Protein AF-0000000087154089 (afdb_homodimer)

Structure (mmCIF, N/CA/C/O backbone):
data_AF-0000000087154089-model_v1
#
loop_
_entity.id
_entity.type
_entity.pdbx_description
1 polymer 'HTH-type transcriptional regulator EthR'
#
loop_
_atom_site.group_PDB
_atom_site.id
_atom_site.type_symbol
_atom_site.label_atom_id
_atom_site.label_alt_id
_atom_site.label_comp_id
_atom_site.label_asym_id
_atom_site.label_entity_id
_atom_site.label_seq_id
_atom_site.pdbx_PDB_ins_code
_atom_site.Cartn_x
_atom_site.Cartn_y
_atom_site.Cartn_z
_atom_site.occupancy
_atom_site.B_iso_or_equiv
_atom_site.auth_seq_id
_atom_site.auth_comp_id
_atom_site.auth_asym_id
_atom_site.auth_atom_id
_atom_site.pdbx_PDB_model_num
ATOM 1 N N . MET A 1 1 ? 48.938 -26.859 -2.992 1 44.28 1 MET A N 1
ATOM 2 C CA . MET A 1 1 ? 48.469 -25.547 -3.414 1 44.28 1 MET A CA 1
ATOM 3 C C . MET A 1 1 ? 47.094 -25.609 -4.031 1 44.28 1 MET A C 1
ATOM 5 O O . MET A 1 1 ? 46.844 -26.422 -4.926 1 44.28 1 MET A O 1
ATOM 9 N N . PRO A 1 2 ? 45.906 -25.234 -3.408 1 54.72 2 PRO A N 1
ATOM 10 C CA . PRO A 1 2 ? 44.562 -25.406 -3.943 1 54.72 2 PRO A CA 1
ATOM 11 C C . PRO A 1 2 ? 44.406 -24.828 -5.344 1 54.72 2 PRO A C 1
ATOM 13 O O . PRO A 1 2 ? 45.094 -23.875 -5.707 1 54.72 2 PRO A O 1
ATOM 16 N N . PRO A 1 3 ? 44 -25.562 -6.375 1 55.12 3 PRO A N 1
ATOM 17 C CA . PRO A 1 3 ? 43.812 -25.031 -7.734 1 55.12 3 PRO A CA 1
ATOM 18 C C . PRO A 1 3 ? 43.156 -23.656 -7.75 1 55.12 3 PRO A C 1
ATOM 20 O O . PRO A 1 3 ? 42.25 -23.391 -6.965 1 55.12 3 PRO A O 1
ATOM 23 N N . ARG A 1 4 ? 43.875 -22.672 -7.844 1 50.53 4 ARG A N 1
ATOM 24 C CA . ARG A 1 4 ? 43.344 -21.328 -8.008 1 50.53 4 ARG A CA 1
ATOM 25 C C . ARG A 1 4 ? 42.25 -21.281 -9.07 1 50.53 4 ARG A C 1
ATOM 27 O O . ARG A 1 4 ? 42.5 -21.672 -10.219 1 50.53 4 ARG A O 1
ATOM 34 N N . SER A 1 5 ? 41 -21.531 -8.789 1 53.5 5 SER A N 1
ATOM 35 C CA . SER A 1 5 ? 39.969 -21.281 -9.781 1 53.5 5 SER A CA 1
ATOM 36 C C . SER A 1 5 ? 40.25 -20.016 -10.57 1 53.5 5 SER A C 1
ATOM 38 O O . SER A 1 5 ? 40.062 -18.906 -10.047 1 53.5 5 SER A O 1
ATOM 40 N N . TYR A 1 6 ? 41.188 -19.922 -11.398 1 50.72 6 TYR A N 1
ATOM 41 C CA . TYR A 1 6 ? 41.531 -18.859 -12.344 1 50.72 6 TYR A CA 1
ATOM 42 C C . TYR A 1 6 ? 40.312 -18.516 -13.211 1 50.72 6 TYR A C 1
ATOM 44 O O . TYR A 1 6 ? 40 -19.25 -14.156 1 50.72 6 TYR A O 1
ATOM 52 N N . VAL A 1 7 ? 39.281 -18.078 -12.609 1 60.69 7 VAL A N 1
ATOM 53 C CA . VAL A 1 7 ? 38.281 -17.578 -13.531 1 60.69 7 VAL A CA 1
ATOM 54 C C . VAL A 1 7 ? 38.875 -16.516 -14.438 1 60.69 7 VAL A C 1
ATOM 56 O O . VAL A 1 7 ? 39.375 -15.492 -13.953 1 60.69 7 VAL A O 1
ATOM 59 N N . SER A 1 8 ? 39.125 -16.719 -15.641 1 69.38 8 SER A N 1
ATOM 60 C CA . SER A 1 8 ? 39.719 -15.836 -16.641 1 69.38 8 SER A CA 1
ATOM 61 C C . SER A 1 8 ? 38.938 -14.531 -16.75 1 69.38 8 SER A C 1
ATOM 63 O O . SER A 1 8 ? 37.719 -14.508 -16.516 1 69.38 8 SER A O 1
ATOM 65 N N . PRO A 1 9 ? 39.656 -13.391 -16.781 1 68.12 9 PRO A N 1
ATOM 66 C CA . PRO A 1 9 ? 39.031 -12.078 -16.969 1 68.12 9 PRO A CA 1
ATOM 67 C C . PRO A 1 9 ? 37.938 -12.094 -18.031 1 68.12 9 PRO A C 1
ATOM 69 O O . PRO A 1 9 ? 36.938 -11.398 -17.906 1 68.12 9 PRO A O 1
ATOM 72 N N . GLY A 1 10 ? 38.062 -12.789 -19.109 1 65.44 10 GLY A N 1
ATOM 73 C CA . GLY A 1 10 ? 37.031 -12.906 -20.156 1 65.44 10 GLY A CA 1
ATOM 74 C C . GLY A 1 10 ? 35.75 -13.539 -19.656 1 65.44 10 GLY A C 1
ATOM 75 O O . GLY A 1 10 ? 34.656 -13.094 -20 1 65.44 10 GLY A O 1
ATOM 76 N N . ARG A 1 11 ? 35.906 -14.594 -18.859 1 72.75 11 ARG A N 1
ATOM 77 C CA . ARG A 1 11 ? 34.75 -15.32 -18.312 1 72.75 11 ARG A CA 1
ATOM 78 C C . ARG A 1 11 ? 33.969 -14.453 -17.344 1 72.75 11 ARG A C 1
ATOM 80 O O . ARG A 1 11 ? 32.75 -14.492 -17.312 1 72.75 11 ARG A O 1
ATOM 87 N N . SER A 1 12 ? 34.781 -13.688 -16.625 1 77 12 SER A N 1
ATOM 88 C CA . SER A 1 12 ? 34.125 -12.781 -15.672 1 77 12 SER A CA 1
ATOM 89 C C . SER A 1 12 ? 33.344 -11.703 -16.391 1 77 12 SER A C 1
ATOM 91 O O . SER A 1 12 ? 32.219 -11.367 -15.984 1 77 12 SER A O 1
ATOM 93 N N . ALA A 1 13 ? 33.906 -11.164 -17.484 1 80.25 13 ALA A N 1
ATOM 94 C CA . ALA A 1 13 ? 33.219 -10.141 -18.266 1 80.25 13 ALA A CA 1
ATOM 95 C C . ALA A 1 13 ? 31.953 -10.711 -18.938 1 80.25 13 ALA A C 1
ATOM 97 O O . ALA A 1 13 ? 30.906 -10.055 -18.953 1 80.25 13 ALA A O 1
ATOM 98 N N . ALA A 1 14 ? 32.062 -11.859 -19.469 1 81.31 14 ALA A N 1
ATOM 99 C CA . ALA A 1 14 ? 30.938 -12.523 -20.109 1 81.31 14 ALA A CA 1
ATOM 100 C C . ALA A 1 14 ? 29.844 -12.828 -19.094 1 81.31 14 ALA A C 1
ATOM 102 O O . ALA A 1 14 ? 28.656 -12.656 -19.391 1 81.31 14 ALA A O 1
ATOM 103 N N . ALA A 1 15 ? 30.25 -13.281 -17.922 1 84.94 15 ALA A N 1
ATOM 104 C CA . ALA A 1 15 ? 29.297 -13.562 -16.859 1 84.94 15 ALA A CA 1
ATOM 105 C C . ALA A 1 15 ? 28.578 -12.289 -16.406 1 84.94 15 ALA A C 1
ATOM 107 O O . ALA A 1 15 ? 27.375 -12.312 -16.125 1 84.94 15 ALA A O 1
ATOM 108 N N . ALA A 1 16 ? 29.312 -11.195 -16.328 1 87.81 16 ALA A N 1
ATOM 109 C CA . ALA A 1 16 ? 28.75 -9.906 -15.945 1 87.81 16 ALA A CA 1
ATOM 110 C C . ALA A 1 16 ? 27.75 -9.406 -16.984 1 87.81 16 ALA A C 1
ATOM 112 O O . ALA A 1 16 ? 26.688 -8.867 -16.641 1 87.81 16 ALA A O 1
ATOM 113 N N . GLU A 1 17 ? 28.094 -9.57 -18.188 1 90.31 17 GLU A N 1
ATOM 114 C CA . GLU A 1 17 ? 27.203 -9.164 -19.266 1 90.31 17 GLU A CA 1
ATOM 115 C C . GLU A 1 17 ? 25.906 -9.977 -19.25 1 90.31 17 GLU A C 1
ATOM 117 O O . GLU A 1 17 ? 24.812 -9.43 -19.438 1 90.31 17 GLU A O 1
ATOM 122 N N . THR A 1 18 ? 26.062 -11.25 -19.062 1 92.06 18 THR A N 1
ATOM 123 C CA . THR A 1 18 ? 24.906 -12.117 -18.969 1 92.06 18 THR A CA 1
ATOM 124 C C . THR A 1 18 ? 24.031 -11.711 -17.781 1 92.06 18 THR A C 1
ATOM 126 O O . THR A 1 18 ? 22.797 -11.664 -17.891 1 92.06 18 THR A O 1
ATOM 129 N N . ARG A 1 19 ? 24.656 -11.438 -16.703 1 94.12 19 ARG A N 1
ATOM 130 C CA . ARG A 1 19 ? 23.922 -11.016 -15.516 1 94.12 19 ARG A CA 1
ATOM 131 C C . ARG A 1 19 ? 23.094 -9.766 -15.789 1 94.12 19 ARG A C 1
ATOM 133 O O . ARG A 1 19 ? 21.922 -9.703 -15.438 1 94.12 19 ARG A O 1
ATOM 140 N N . GLU A 1 20 ? 23.672 -8.773 -16.453 1 93.94 20 GLU A N 1
ATOM 141 C CA . GLU A 1 20 ? 22.984 -7.531 -16.766 1 93.94 20 GLU A CA 1
ATOM 142 C C . GLU A 1 20 ? 21.828 -7.781 -17.734 1 93.94 20 GLU A C 1
ATOM 144 O O . GLU A 1 20 ? 20.766 -7.176 -17.609 1 93.94 20 GLU A O 1
ATOM 149 N N . ARG A 1 21 ? 22.047 -8.672 -18.641 1 95.19 21 ARG A N 1
ATOM 150 C CA . ARG A 1 21 ? 21.016 -9.023 -19.609 1 95.19 21 ARG A CA 1
ATOM 151 C C . ARG A 1 21 ? 19.812 -9.672 -18.906 1 95.19 21 ARG A C 1
ATOM 153 O O . ARG A 1 21 ? 18.672 -9.383 -19.25 1 95.19 21 ARG A O 1
ATOM 160 N N . VAL A 1 22 ? 20.125 -10.5 -17.984 1 96.75 22 VAL A N 1
ATOM 161 C CA . VAL A 1 22 ? 19.062 -11.195 -17.25 1 96.75 22 VAL A CA 1
ATOM 162 C C . VAL A 1 22 ? 18.297 -10.195 -16.391 1 96.75 22 VAL A C 1
ATOM 164 O O . VAL A 1 22 ? 17.062 -10.234 -16.344 1 96.75 22 VAL A O 1
ATOM 167 N N . ILE A 1 23 ? 18.984 -9.281 -15.75 1 96.62 23 ILE A N 1
ATOM 168 C CA . ILE A 1 23 ? 18.328 -8.273 -14.914 1 96.62 23 ILE A CA 1
ATOM 169 C C . ILE A 1 23 ? 17.438 -7.383 -15.781 1 96.62 23 ILE A C 1
ATOM 171 O O . ILE A 1 23 ? 16.312 -7.066 -15.398 1 96.62 23 ILE A O 1
ATOM 175 N N . ALA A 1 24 ? 17.953 -7.012 -16.969 1 96.19 24 ALA A N 1
ATOM 176 C CA . ALA A 1 24 ? 17.172 -6.188 -17.891 1 96.19 24 ALA A CA 1
ATOM 177 C C . ALA A 1 24 ? 15.914 -6.918 -18.344 1 96.19 24 ALA A C 1
ATOM 179 O O . ALA A 1 24 ? 14.836 -6.328 -18.406 1 96.19 24 ALA A O 1
ATOM 180 N N . ALA A 1 25 ? 16.047 -8.164 -18.688 1 97.12 25 ALA A N 1
ATOM 181 C CA . ALA A 1 25 ? 14.914 -8.977 -19.094 1 97.12 25 ALA A CA 1
ATOM 182 C C . ALA A 1 25 ? 13.906 -9.133 -17.953 1 97.12 25 ALA A C 1
ATOM 184 O O . ALA A 1 25 ? 12.695 -9.078 -18.188 1 97.12 25 ALA A O 1
ATOM 185 N N . ALA A 1 26 ? 14.422 -9.352 -16.766 1 97.31 26 ALA A N 1
ATOM 186 C CA . ALA A 1 26 ? 13.555 -9.469 -15.586 1 97.31 26 ALA A CA 1
ATOM 187 C C . ALA A 1 26 ? 12.773 -8.18 -15.352 1 97.31 26 ALA A C 1
ATOM 189 O O . ALA A 1 26 ? 11.562 -8.211 -15.117 1 97.31 26 ALA A O 1
ATOM 190 N N . SER A 1 27 ? 13.453 -7.066 -15.445 1 96.06 27 SER A N 1
ATOM 191 C CA . SER A 1 27 ? 12.797 -5.77 -15.289 1 96.06 27 SER A CA 1
ATOM 192 C C . SER A 1 27 ? 11.711 -5.562 -16.344 1 96.06 27 SER A C 1
ATOM 194 O O . SER A 1 27 ? 10.617 -5.105 -16.016 1 96.06 27 SER A O 1
ATOM 196 N N . ARG A 1 28 ? 12 -5.91 -17.516 1 95.88 28 ARG A N 1
ATOM 197 C CA . ARG A 1 28 ? 11.031 -5.793 -18.594 1 95.88 28 ARG A CA 1
ATOM 198 C C . ARG A 1 28 ? 9.805 -6.66 -18.328 1 95.88 28 ARG A C 1
ATOM 200 O O . ARG A 1 28 ? 8.672 -6.23 -18.562 1 95.88 28 ARG A O 1
ATOM 207 N N . THR A 1 29 ? 10.047 -7.863 -17.891 1 95.25 29 THR A N 1
ATOM 208 C CA . THR A 1 29 ? 8.953 -8.773 -17.578 1 95.25 29 THR A CA 1
ATOM 209 C C . THR A 1 29 ? 8.07 -8.195 -16.469 1 95.25 29 THR A C 1
ATOM 211 O O . THR A 1 29 ? 6.84 -8.266 -16.547 1 95.25 29 THR A O 1
ATOM 214 N N . LEU A 1 30 ? 8.664 -7.59 -15.5 1 95 30 LEU A N 1
ATOM 215 C CA . LEU A 1 30 ? 7.93 -6.996 -14.391 1 95 30 LEU A CA 1
ATOM 216 C C . LEU A 1 30 ? 7.113 -5.797 -14.859 1 95 30 LEU A C 1
ATOM 218 O O . LEU A 1 30 ? 6.055 -5.504 -14.297 1 95 30 LEU A O 1
ATOM 222 N N . ARG A 1 31 ? 7.578 -5.152 -15.922 1 93.25 31 ARG A N 1
ATOM 223 C CA . ARG A 1 31 ? 6.891 -3.984 -16.453 1 93.25 31 ARG A CA 1
ATOM 224 C C . ARG A 1 31 ? 5.695 -4.398 -17.312 1 93.25 31 ARG A C 1
ATOM 226 O O . ARG A 1 31 ? 4.641 -3.764 -17.25 1 93.25 31 ARG A O 1
ATOM 233 N N . GLU A 1 32 ? 5.836 -5.477 -18.031 1 90.75 32 GLU A N 1
ATOM 234 C CA . GLU A 1 32 ? 4.934 -5.766 -19.141 1 90.75 32 GLU A CA 1
ATOM 235 C C . GLU A 1 32 ? 3.969 -6.895 -18.781 1 90.75 32 GLU A C 1
ATOM 237 O O . GLU A 1 32 ? 2.928 -7.055 -19.422 1 90.75 32 GLU A O 1
ATOM 242 N N . GLU A 1 33 ? 4.34 -7.676 -17.766 1 87.56 33 GLU A N 1
ATOM 243 C CA . GLU A 1 33 ? 3.539 -8.844 -17.438 1 87.56 33 GLU A CA 1
ATOM 244 C C . GLU A 1 33 ? 3.094 -8.812 -15.977 1 87.56 33 GLU A C 1
ATOM 246 O O . GLU A 1 33 ? 3.662 -8.078 -15.172 1 87.56 33 GLU A O 1
ATOM 251 N N . SER A 1 34 ? 2.025 -9.594 -15.758 1 86.31 34 SER A N 1
ATOM 252 C CA . SER A 1 34 ? 1.613 -9.797 -14.375 1 86.31 34 SER A CA 1
ATOM 253 C C . SER A 1 34 ? 2.678 -10.555 -13.586 1 86.31 34 SER A C 1
ATOM 255 O O . SER A 1 34 ? 3.387 -11.398 -14.148 1 86.31 34 SER A O 1
ATOM 257 N N . ILE A 1 35 ? 2.785 -10.289 -12.367 1 89.81 35 ILE A N 1
ATOM 258 C CA . ILE A 1 35 ? 3.744 -10.961 -11.5 1 89.81 35 ILE A CA 1
ATOM 259 C C . ILE A 1 35 ? 3.457 -12.461 -11.484 1 89.81 35 ILE A C 1
ATOM 261 O O . ILE A 1 35 ? 4.348 -13.266 -11.195 1 89.81 35 ILE A O 1
ATOM 265 N N . ALA A 1 36 ? 2.262 -12.828 -11.789 1 84.38 36 ALA A N 1
ATOM 266 C CA . ALA A 1 36 ? 1.89 -14.234 -11.828 1 84.38 36 ALA A CA 1
ATOM 267 C C . ALA A 1 36 ? 2.664 -14.977 -12.914 1 84.38 36 ALA A C 1
ATOM 269 O O . ALA A 1 36 ? 2.891 -16.188 -12.812 1 84.38 36 ALA A O 1
ATOM 270 N N . ARG A 1 37 ? 3.137 -14.336 -13.883 1 88.5 37 ARG A N 1
ATOM 271 C CA . ARG A 1 37 ? 3.834 -14.945 -15.016 1 88.5 37 ARG A CA 1
ATOM 272 C C . ARG A 1 37 ? 5.344 -14.836 -14.852 1 88.5 37 ARG A C 1
ATOM 274 O O . ARG A 1 37 ? 6.105 -15.359 -15.664 1 88.5 37 ARG A O 1
ATOM 281 N N . PHE A 1 38 ? 5.762 -14.125 -13.883 1 93.12 38 PHE A N 1
ATOM 282 C CA . PHE A 1 38 ? 7.188 -13.93 -13.641 1 93.12 38 PHE A CA 1
ATOM 283 C C . PHE A 1 38 ? 7.82 -15.188 -13.062 1 93.12 38 PHE A C 1
ATOM 285 O O . PHE A 1 38 ? 7.438 -15.641 -11.984 1 93.12 38 PHE A O 1
ATOM 292 N N . SER A 1 39 ? 8.781 -15.773 -13.742 1 94 39 SER A N 1
ATOM 293 C CA . SER A 1 39 ? 9.508 -16.953 -13.297 1 94 39 SER A CA 1
ATOM 294 C C . SER A 1 39 ? 10.93 -16.969 -13.859 1 94 39 SER A C 1
ATOM 296 O O . SER A 1 39 ? 11.258 -16.188 -14.75 1 94 39 SER A O 1
ATOM 298 N N . LEU A 1 40 ? 11.75 -17.875 -13.305 1 96 40 LEU A N 1
ATOM 299 C CA . LEU A 1 40 ? 13.086 -18.062 -13.867 1 96 40 LEU A CA 1
ATOM 300 C C . LEU A 1 40 ? 13.008 -18.484 -15.328 1 96 40 LEU A C 1
ATOM 302 O O . LEU A 1 40 ? 13.789 -18 -16.156 1 96 40 LEU A O 1
ATOM 306 N N . ASP A 1 41 ? 12.008 -19.312 -15.664 1 96.38 41 ASP A N 1
ATOM 307 C CA . ASP A 1 41 ? 11.852 -19.797 -17.031 1 96.38 41 ASP A CA 1
ATOM 308 C C . ASP A 1 41 ? 11.492 -18.672 -17.984 1 96.38 41 ASP A C 1
ATOM 310 O O . ASP A 1 41 ? 12.125 -18.5 -19.031 1 96.38 41 ASP A O 1
ATOM 314 N N . THR A 1 42 ? 10.508 -17.859 -17.594 1 96.31 42 THR A N 1
ATOM 315 C CA . THR A 1 42 ? 10.047 -16.781 -18.469 1 96.31 42 THR A CA 1
ATOM 316 C C . THR A 1 42 ? 11.141 -15.742 -18.672 1 96.31 42 THR A C 1
ATOM 318 O O . THR A 1 42 ? 11.32 -15.227 -19.766 1 96.31 42 THR A O 1
ATOM 321 N N . VAL A 1 43 ? 11.922 -15.438 -17.656 1 97.38 43 VAL A N 1
ATOM 322 C CA . VAL A 1 43 ? 12.992 -14.445 -17.734 1 97.38 43 VAL A CA 1
ATOM 323 C C . VAL A 1 43 ? 14.141 -15 -18.562 1 97.38 43 VAL A C 1
ATOM 325 O O . VAL A 1 43 ? 14.734 -14.281 -19.375 1 97.38 43 VAL A O 1
ATOM 328 N N . ALA A 1 44 ? 14.438 -16.266 -18.328 1 97.69 44 ALA A N 1
ATOM 329 C CA . ALA A 1 44 ? 15.492 -16.922 -19.109 1 97.69 44 ALA A CA 1
ATOM 330 C C . ALA A 1 44 ? 15.195 -16.859 -20.609 1 97.69 44 ALA A C 1
ATOM 332 O O . ALA A 1 44 ? 16.062 -16.484 -21.391 1 97.69 44 ALA A O 1
ATOM 333 N N . LYS A 1 45 ? 13.977 -17.188 -20.938 1 97.12 45 LYS A N 1
ATOM 334 C CA . LYS A 1 45 ? 13.547 -17.141 -22.328 1 97.12 45 LYS A CA 1
ATOM 335 C C . LYS A 1 45 ? 13.68 -15.727 -22.906 1 97.12 45 LYS A C 1
ATOM 337 O O . LYS A 1 45 ? 14.203 -15.547 -24 1 97.12 45 LYS A O 1
ATOM 342 N N . ALA A 1 46 ? 13.266 -14.766 -22.172 1 96.25 46 ALA A N 1
ATOM 343 C CA . ALA A 1 46 ? 13.32 -13.375 -22.609 1 96.25 46 ALA A CA 1
ATOM 344 C C . ALA A 1 46 ? 14.766 -12.906 -22.766 1 96.25 46 ALA A C 1
ATOM 346 O O . ALA A 1 46 ? 15.07 -12.07 -23.625 1 96.25 46 ALA A O 1
ATOM 347 N N . ALA A 1 47 ? 15.672 -13.422 -21.938 1 96.94 47 ALA A N 1
ATOM 348 C CA . ALA A 1 47 ? 17.078 -13.008 -21.922 1 96.94 47 ALA A CA 1
ATOM 349 C C . ALA A 1 47 ? 17.891 -13.812 -22.922 1 96.94 47 ALA A C 1
ATOM 351 O O . ALA A 1 47 ? 19.062 -13.508 -23.172 1 96.94 47 ALA A O 1
ATOM 352 N N . GLY A 1 48 ? 17.344 -14.891 -23.469 1 97.06 48 GLY A N 1
ATOM 353 C CA . GLY A 1 48 ? 18.047 -15.742 -24.422 1 97.06 48 GLY A CA 1
ATOM 354 C C . GLY A 1 48 ? 19.078 -16.625 -23.75 1 97.06 48 GLY A C 1
ATOM 355 O O . GLY A 1 48 ? 20.172 -16.828 -24.297 1 97.06 48 GLY A O 1
ATOM 356 N N . VAL A 1 49 ? 18.828 -17.047 -22.562 1 97.12 49 VAL A N 1
ATOM 357 C CA . VAL A 1 49 ? 19.703 -17.953 -21.828 1 97.12 49 VAL A CA 1
ATOM 358 C C . VAL A 1 49 ? 18.875 -19.125 -21.281 1 97.12 49 VAL A C 1
ATOM 360 O O . VAL A 1 49 ? 17.656 -19.172 -21.469 1 97.12 49 VAL A O 1
ATOM 363 N N . THR A 1 50 ? 19.562 -20.062 -20.688 1 96.25 50 THR A N 1
ATOM 364 C CA . THR A 1 50 ? 18.859 -21.203 -20.109 1 96.25 50 THR A CA 1
ATOM 365 C C . THR A 1 50 ? 18.406 -20.891 -18.688 1 96.25 50 THR A C 1
ATOM 367 O O . THR A 1 50 ? 19 -20.062 -18.016 1 96.25 50 THR A O 1
ATOM 370 N N . ARG A 1 51 ? 17.359 -21.562 -18.234 1 96.06 51 ARG A N 1
ATOM 371 C CA . ARG A 1 51 ? 16.906 -21.469 -16.859 1 96.06 51 ARG A CA 1
ATOM 372 C C . ARG A 1 51 ? 18.062 -21.75 -15.883 1 96.06 51 ARG A C 1
ATOM 374 O O . ARG A 1 51 ? 18.172 -21.109 -14.844 1 96.06 51 ARG A O 1
ATOM 381 N N . LEU A 1 52 ? 18.875 -22.703 -16.219 1 95.94 52 LEU A N 1
ATOM 382 C CA . LEU A 1 52 ? 20 -23.094 -15.367 1 95.94 52 LEU A CA 1
ATOM 383 C C . LEU A 1 52 ? 21 -21.953 -15.227 1 95.94 52 LEU A C 1
ATOM 385 O O . LEU A 1 52 ? 21.547 -21.719 -14.141 1 95.94 52 LEU A O 1
ATOM 389 N N . THR A 1 53 ? 21.219 -21.234 -16.281 1 95.56 53 THR A N 1
ATOM 390 C CA . THR A 1 53 ? 22.078 -20.062 -16.25 1 95.56 53 THR A CA 1
ATOM 391 C C . THR A 1 53 ? 21.562 -19.031 -15.258 1 95.56 53 THR A C 1
ATOM 393 O O . THR A 1 53 ? 22.312 -18.5 -14.453 1 95.56 53 THR A O 1
ATOM 396 N N . VAL A 1 54 ? 20.234 -18.75 -15.305 1 97 54 VAL A N 1
ATOM 397 C CA . VAL A 1 54 ? 19.609 -17.797 -14.391 1 97 54 VAL A CA 1
ATOM 398 C C . VAL A 1 54 ? 19.734 -18.312 -12.953 1 97 54 VAL A C 1
ATOM 400 O O . VAL A 1 54 ? 20.109 -17.562 -12.047 1 97 54 VAL A O 1
ATOM 403 N N . TYR A 1 55 ? 19.484 -19.594 -12.828 1 95.94 55 TYR A N 1
ATOM 404 C CA . TYR A 1 55 ? 19.562 -20.188 -11.508 1 95.94 55 TYR A CA 1
ATOM 405 C C . TYR A 1 55 ? 20.969 -20.094 -10.945 1 95.94 55 TYR A C 1
ATOM 407 O O . TYR A 1 55 ? 21.156 -19.766 -9.766 1 95.94 55 TYR A O 1
ATOM 415 N N . ASN A 1 56 ? 21.938 -20.359 -11.688 1 95.12 56 ASN A N 1
ATOM 416 C CA . ASN A 1 56 ? 23.328 -20.328 -11.242 1 95.12 56 ASN A CA 1
ATOM 417 C C . ASN A 1 56 ? 23.75 -18.906 -10.844 1 95.12 56 ASN A C 1
ATOM 419 O O . ASN A 1 56 ? 24.531 -18.734 -9.898 1 95.12 56 ASN A O 1
ATOM 423 N N . GLN A 1 57 ? 23.203 -17.969 -11.492 1 95.25 57 GLN A N 1
ATOM 424 C CA . GLN A 1 57 ? 23.594 -16.578 -11.25 1 95.25 57 GLN A CA 1
ATOM 425 C C . GLN A 1 57 ? 22.828 -15.977 -10.086 1 95.25 57 GLN A C 1
ATOM 427 O O . GLN A 1 57 ? 23.359 -15.172 -9.32 1 95.25 57 GLN A O 1
ATOM 432 N N . PHE A 1 58 ? 21.547 -16.391 -9.938 1 96.38 58 PHE A N 1
ATOM 433 C CA . PHE A 1 58 ? 20.703 -15.656 -8.992 1 96.38 58 PHE A CA 1
ATOM 434 C C . PHE A 1 58 ? 20.156 -16.594 -7.914 1 96.38 58 PHE A C 1
ATOM 436 O O . PHE A 1 58 ? 19.656 -16.125 -6.887 1 96.38 58 PHE A O 1
ATOM 443 N N . GLY A 1 59 ? 20.266 -17.906 -8.133 1 94.25 59 GLY A N 1
ATOM 444 C CA . GLY A 1 59 ? 19.906 -18.891 -7.137 1 94.25 59 GLY A CA 1
ATOM 445 C C . GLY A 1 59 ? 18.422 -19.234 -7.141 1 94.25 59 GLY A C 1
ATOM 446 O O . GLY A 1 59 ? 18.047 -20.406 -7.188 1 94.25 59 GLY A O 1
ATOM 447 N N . SER A 1 60 ? 17.562 -18.188 -7.07 1 93.56 60 SER A N 1
ATOM 448 C CA . SER A 1 60 ? 16.125 -18.375 -6.918 1 93.56 60 SER A CA 1
ATOM 449 C C . SER A 1 60 ? 15.344 -17.203 -7.484 1 93.56 60 SER A C 1
ATOM 451 O O . SER A 1 60 ? 15.938 -16.203 -7.891 1 93.56 60 SER A O 1
ATOM 453 N N . ARG A 1 61 ? 14.078 -17.422 -7.535 1 93.19 61 ARG A N 1
ATOM 454 C CA . ARG A 1 61 ? 13.18 -16.344 -7.922 1 93.19 61 ARG A CA 1
ATOM 455 C C . ARG A 1 61 ? 13.359 -15.125 -7.023 1 93.19 61 ARG A C 1
ATOM 457 O O . ARG A 1 61 ? 13.43 -13.992 -7.508 1 93.19 61 ARG A O 1
ATOM 464 N N . ARG A 1 62 ? 13.484 -15.391 -5.719 1 92.81 62 ARG A N 1
ATOM 465 C CA . ARG A 1 62 ? 13.742 -14.328 -4.754 1 92.81 62 ARG A CA 1
ATOM 466 C C . ARG A 1 62 ? 15.039 -13.594 -5.09 1 92.81 62 ARG A C 1
ATOM 468 O O . ARG A 1 62 ? 15.07 -12.359 -5.105 1 92.81 62 ARG A O 1
ATOM 475 N N . GLY A 1 63 ? 16.016 -14.398 -5.285 1 95.06 63 GLY A N 1
ATOM 476 C CA . GLY A 1 63 ? 17.297 -13.789 -5.621 1 95.06 63 GLY A CA 1
ATOM 477 C C . GLY A 1 63 ? 17.234 -12.906 -6.852 1 95.06 63 GLY A C 1
ATOM 478 O O . GLY A 1 63 ? 17.859 -11.844 -6.891 1 95.06 63 GLY A O 1
ATOM 479 N N . LEU A 1 64 ? 16.531 -13.352 -7.859 1 96.06 64 LEU A N 1
ATOM 480 C CA . LEU A 1 64 ? 16.359 -12.578 -9.086 1 96.06 64 LEU A CA 1
ATOM 481 C C . LEU A 1 64 ? 15.609 -11.289 -8.812 1 96.06 64 LEU A C 1
ATOM 483 O O . LEU A 1 64 ? 16.016 -10.219 -9.266 1 96.06 64 LEU A O 1
ATOM 487 N N . LEU A 1 65 ? 14.539 -11.305 -8.055 1 96.69 65 LEU A N 1
ATOM 488 C CA . LEU A 1 65 ? 13.742 -10.133 -7.703 1 96.69 65 LEU A CA 1
ATOM 489 C C . LEU A 1 65 ? 14.57 -9.133 -6.91 1 96.69 65 LEU A C 1
ATOM 491 O O . LEU A 1 65 ? 14.5 -7.926 -7.156 1 96.69 65 LEU A O 1
ATOM 495 N N . GLU A 1 66 ? 15.352 -9.633 -6 1 95.5 66 GLU A N 1
ATOM 496 C CA . GLU A 1 66 ? 16.219 -8.766 -5.203 1 95.5 66 GLU A CA 1
ATOM 497 C C . GLU A 1 66 ? 17.25 -8.055 -6.082 1 95.5 66 GLU A C 1
ATOM 499 O O . GLU A 1 66 ? 17.547 -6.879 -5.859 1 95.5 66 GLU A O 1
ATOM 504 N N . ALA A 1 67 ? 17.734 -8.773 -7.051 1 95.5 67 ALA A N 1
ATOM 505 C CA . ALA A 1 67 ? 18.703 -8.172 -7.965 1 95.5 67 ALA A CA 1
ATOM 506 C C . ALA A 1 67 ? 18.078 -7.043 -8.766 1 95.5 67 ALA A C 1
ATOM 508 O O . ALA A 1 67 ? 18.703 -6 -8.984 1 95.5 67 ALA A O 1
ATOM 509 N N . VAL A 1 68 ? 16.859 -7.242 -9.234 1 95.44 68 VAL A N 1
ATOM 510 C CA . VAL A 1 68 ? 16.141 -6.188 -9.945 1 95.44 68 VAL A CA 1
ATOM 511 C C . VAL A 1 68 ? 15.93 -4.992 -9.023 1 95.44 68 VAL A C 1
ATOM 513 O O . VAL A 1 68 ? 16.172 -3.848 -9.414 1 95.44 68 VAL A O 1
ATOM 516 N N . PHE A 1 69 ? 15.477 -5.254 -7.809 1 94.56 69 PHE A N 1
ATOM 517 C CA . PHE A 1 69 ? 15.266 -4.199 -6.828 1 94.56 69 PHE A CA 1
ATOM 518 C C . PHE A 1 69 ? 16.531 -3.383 -6.625 1 94.56 69 PHE A C 1
ATOM 520 O O . PHE A 1 69 ? 16.516 -2.152 -6.684 1 94.56 69 PHE A O 1
ATOM 527 N N . ASP A 1 70 ? 17.625 -4.102 -6.418 1 93.31 70 ASP A N 1
ATOM 528 C CA . ASP A 1 70 ? 18.906 -3.451 -6.152 1 93.31 70 ASP A CA 1
ATOM 529 C C . ASP A 1 70 ? 19.344 -2.609 -7.344 1 93.31 70 ASP A C 1
ATOM 531 O O . ASP A 1 70 ? 19.922 -1.528 -7.168 1 93.31 70 ASP A O 1
ATOM 535 N N . GLY A 1 71 ? 19.141 -3.139 -8.516 1 91 71 GLY A N 1
ATOM 536 C CA . GLY A 1 71 ? 19.453 -2.373 -9.719 1 91 71 GLY A CA 1
ATOM 537 C C . GLY A 1 71 ? 18.688 -1.063 -9.797 1 91 71 GLY A C 1
ATOM 538 O O . GLY A 1 71 ? 19.266 -0.017 -10.086 1 91 71 GLY A O 1
ATOM 539 N N . ILE A 1 72 ? 17.422 -1.097 -9.5 1 90.12 72 ILE A N 1
ATOM 540 C CA . ILE A 1 72 ? 16.594 0.102 -9.531 1 90.12 72 ILE A CA 1
ATOM 541 C C . ILE A 1 72 ? 17 1.042 -8.398 1 90.12 72 ILE A C 1
ATOM 543 O O . ILE A 1 72 ? 17.078 2.256 -8.594 1 90.12 72 ILE A O 1
ATOM 547 N N . ALA A 1 73 ? 17.234 0.445 -7.199 1 89.12 73 ALA A N 1
ATOM 548 C CA . ALA A 1 73 ? 17.641 1.229 -6.035 1 89.12 73 ALA A CA 1
ATOM 549 C C . ALA A 1 73 ? 18.906 2.033 -6.328 1 89.12 73 ALA A C 1
ATOM 551 O O . ALA A 1 73 ? 19 3.203 -5.953 1 89.12 73 ALA A O 1
ATOM 552 N N . GLN A 1 74 ? 19.828 1.411 -6.957 1 84.25 74 GLN A N 1
ATOM 553 C CA . GLN A 1 74 ? 21.078 2.072 -7.305 1 84.25 74 GLN A CA 1
ATOM 554 C C . GLN A 1 74 ? 20.844 3.227 -8.273 1 84.25 74 GLN A C 1
ATOM 556 O O . GLN A 1 74 ? 21.375 4.32 -8.086 1 84.25 74 GLN A O 1
ATOM 561 N N . SER A 1 75 ? 20.031 3.068 -9.203 1 84.12 75 SER A N 1
ATOM 562 C CA . SER A 1 75 ? 19.766 4.09 -10.211 1 84.12 75 SER A CA 1
ATOM 563 C C . SER A 1 75 ? 18.828 5.168 -9.672 1 84.12 75 SER A C 1
ATOM 565 O O . SER A 1 75 ? 18.859 6.309 -10.133 1 84.12 75 SER A O 1
ATOM 567 N N . GLY A 1 76 ? 18.047 4.824 -8.648 1 81.75 76 GLY A N 1
ATOM 568 C CA . GLY A 1 76 ? 17.047 5.738 -8.094 1 81.75 76 GLY A CA 1
ATOM 569 C C . GLY A 1 76 ? 17.594 6.578 -6.953 1 81.75 76 GLY A C 1
ATOM 570 O O . GLY A 1 76 ? 16.906 7.469 -6.449 1 81.75 76 GLY A O 1
ATOM 571 N N . GLY A 1 77 ? 18.844 6.301 -6.582 1 82.12 77 GLY A N 1
ATOM 572 C CA . GLY A 1 77 ? 19.5 7.168 -5.613 1 82.12 77 GLY A CA 1
ATOM 573 C C . GLY A 1 77 ? 19.266 6.742 -4.176 1 82.12 77 GLY A C 1
ATOM 574 O O . GLY A 1 77 ? 19.516 7.512 -3.246 1 82.12 77 GLY A O 1
ATOM 575 N N . LEU A 1 78 ? 18.75 5.535 -3.9 1 84.88 78 LEU A N 1
ATOM 576 C CA . LEU A 1 78 ? 18.484 5.082 -2.541 1 84.88 78 LEU A CA 1
ATOM 577 C C . LEU A 1 78 ? 19.766 5.016 -1.722 1 84.88 78 LEU A C 1
ATOM 579 O O . LEU A 1 78 ? 19.719 5.098 -0.492 1 84.88 78 LEU A O 1
ATOM 583 N N . HIS A 1 79 ? 20.844 4.93 -2.441 1 81.94 79 HIS A N 1
ATOM 584 C CA . HIS A 1 79 ? 22.141 4.867 -1.777 1 81.94 79 HIS A CA 1
ATOM 585 C C . HIS A 1 79 ? 22.484 6.188 -1.091 1 81.94 79 HIS A C 1
ATOM 587 O O . HIS A 1 79 ? 23.375 6.242 -0.245 1 81.94 79 HIS A O 1
ATOM 593 N N . ARG A 1 80 ? 21.719 7.234 -1.418 1 88.19 80 ARG A N 1
ATOM 594 C CA . ARG A 1 80 ? 21.969 8.555 -0.845 1 88.19 80 ARG A CA 1
ATOM 595 C C . ARG A 1 80 ? 21.219 8.734 0.47 1 88.19 80 ARG A C 1
ATOM 597 O O . ARG A 1 80 ? 21.359 9.75 1.143 1 88.19 80 ARG A O 1
ATOM 604 N N . LEU A 1 81 ? 20.438 7.789 0.872 1 90.88 81 LEU A N 1
ATOM 605 C CA . LEU A 1 81 ? 19.578 7.918 2.041 1 90.88 81 LEU A CA 1
ATOM 606 C C . LEU A 1 81 ? 20.406 8.109 3.309 1 90.88 81 LEU A C 1
ATOM 608 O O . LEU A 1 81 ? 20.125 9 4.113 1 90.88 81 LEU A O 1
ATOM 612 N N . ALA A 1 82 ? 21.453 7.328 3.387 1 86.94 82 ALA A N 1
ATOM 613 C CA . ALA A 1 82 ? 22.281 7.402 4.586 1 86.94 82 ALA A CA 1
ATOM 614 C C . ALA A 1 82 ? 22.891 8.797 4.746 1 86.94 82 ALA A C 1
ATOM 616 O O . ALA A 1 82 ? 22.859 9.367 5.84 1 86.94 82 ALA A O 1
ATOM 617 N N . GLU A 1 83 ? 23.391 9.305 3.672 1 91.06 83 GLU A N 1
ATOM 618 C CA . GLU A 1 83 ? 23.969 10.648 3.691 1 91.06 83 GLU A CA 1
ATOM 619 C C . GLU A 1 83 ? 22.891 11.695 3.998 1 91.06 83 GLU A C 1
ATOM 621 O O . GLU A 1 83 ? 23.141 12.648 4.738 1 91.06 83 GLU A O 1
ATOM 626 N N . THR A 1 84 ? 21.734 11.602 3.453 1 93 84 THR A N 1
ATOM 627 C CA . THR A 1 84 ? 20.625 12.523 3.648 1 93 84 THR A CA 1
ATOM 628 C C . THR A 1 84 ? 20.219 12.562 5.117 1 93 84 THR A C 1
ATOM 630 O O . THR A 1 84 ? 19.953 13.641 5.664 1 93 84 THR A O 1
ATOM 633 N N . MET A 1 85 ? 20.375 11.469 5.785 1 90.81 85 MET A N 1
ATOM 634 C CA . MET A 1 85 ? 19.922 11.367 7.172 1 90.81 85 MET A CA 1
ATOM 635 C C . MET A 1 85 ? 20.875 12.086 8.109 1 90.81 85 MET A C 1
ATOM 637 O O . MET A 1 85 ? 20.516 12.398 9.25 1 90.81 85 MET A O 1
ATOM 641 N N . THR A 1 86 ? 22.062 12.391 7.641 1 90.69 86 THR A N 1
ATOM 642 C CA . THR A 1 86 ? 23.062 13.023 8.492 1 90.69 86 THR A CA 1
ATOM 643 C C . THR A 1 86 ? 23.141 14.523 8.219 1 90.69 86 THR A C 1
ATOM 645 O O . THR A 1 86 ? 23.984 15.227 8.789 1 90.69 86 THR A O 1
ATOM 648 N N . MET A 1 87 ? 22.25 14.953 7.387 1 95.69 87 MET A N 1
ATOM 649 C CA . MET A 1 87 ? 22.203 16.391 7.137 1 95.69 87 MET A CA 1
ATOM 650 C C . MET A 1 87 ? 21.969 17.156 8.438 1 95.69 87 MET A C 1
ATOM 652 O O . MET A 1 87 ? 21.234 16.703 9.305 1 95.69 87 MET A O 1
ATOM 656 N N . THR A 1 88 ? 22.484 18.328 8.523 1 95.69 88 THR A N 1
ATOM 657 C CA . THR A 1 88 ? 22.438 19.141 9.734 1 95.69 88 THR A CA 1
ATOM 658 C C . THR A 1 88 ? 21 19.562 10.047 1 95.69 88 THR A C 1
ATOM 660 O O . THR A 1 88 ? 20.547 19.422 11.18 1 95.69 88 THR A O 1
ATOM 663 N N . ASP A 1 89 ? 20.266 20.031 9.07 1 96.94 89 ASP A N 1
ATOM 664 C CA . ASP A 1 89 ? 18.875 20.422 9.25 1 96.94 89 ASP A CA 1
ATOM 665 C C . ASP A 1 89 ? 17.938 19.25 9.047 1 96.94 89 ASP A C 1
ATOM 667 O O . ASP A 1 89 ? 17.734 18.781 7.926 1 96.94 89 ASP A O 1
ATOM 671 N N . PRO A 1 90 ? 17.344 18.812 10.094 1 96.38 90 PRO A N 1
ATOM 672 C CA . PRO A 1 90 ? 16.5 17.625 9.977 1 96.38 90 PRO A CA 1
ATOM 673 C C . PRO A 1 90 ? 15.281 17.859 9.086 1 96.38 90 PRO A C 1
ATOM 675 O O . PRO A 1 90 ? 14.773 16.922 8.469 1 96.38 90 PRO A O 1
ATOM 678 N N . ARG A 1 91 ? 14.82 19.031 9.008 1 96.31 91 ARG A N 1
ATOM 679 C CA . ARG A 1 91 ? 13.703 19.328 8.117 1 96.31 91 ARG A CA 1
ATOM 680 C C . ARG A 1 91 ? 14.117 19.188 6.652 1 96.31 91 ARG A C 1
ATOM 682 O O . ARG A 1 91 ? 13.367 18.641 5.84 1 96.31 91 ARG A O 1
ATOM 689 N N . ALA A 1 92 ? 15.273 19.719 6.344 1 97.38 92 ALA A N 1
ATOM 690 C CA . ALA A 1 92 ? 15.812 19.562 4.996 1 97.38 92 ALA A CA 1
ATOM 691 C C . ALA A 1 92 ? 16.078 18.078 4.688 1 97.38 92 ALA A C 1
ATOM 693 O O . ALA A 1 92 ? 15.883 17.641 3.557 1 97.38 92 ALA A O 1
ATOM 694 N N . ALA A 1 93 ? 16.547 17.359 5.695 1 97.75 93 ALA A N 1
ATOM 695 C CA . ALA A 1 93 ? 16.766 15.922 5.539 1 97.75 93 ALA A CA 1
ATOM 696 C C . ALA A 1 93 ? 15.461 15.195 5.215 1 97.75 93 ALA A C 1
ATOM 698 O O . ALA A 1 93 ? 15.43 14.32 4.348 1 97.75 93 ALA A O 1
ATOM 699 N N . LEU A 1 94 ? 14.375 15.586 5.906 1 97.94 94 LEU A N 1
ATOM 700 C CA . LEU A 1 94 ? 13.07 15 5.66 1 97.94 94 LEU A CA 1
ATOM 701 C C . LEU A 1 94 ? 12.625 15.25 4.223 1 97.94 94 LEU A C 1
ATOM 703 O O . LEU A 1 94 ? 12.18 14.328 3.535 1 97.94 94 LEU A O 1
ATOM 707 N N . ASP A 1 95 ? 12.789 16.453 3.754 1 98.12 95 ASP A N 1
ATOM 708 C CA . ASP A 1 95 ? 12.414 16.812 2.389 1 98.12 95 ASP A CA 1
ATOM 709 C C . ASP A 1 95 ? 13.227 16.016 1.37 1 98.12 95 ASP A C 1
ATOM 711 O O . ASP A 1 95 ? 12.672 15.492 0.4 1 98.12 95 ASP A O 1
ATOM 715 N N . ARG A 1 96 ? 14.492 15.914 1.593 1 97.31 96 ARG A N 1
ATOM 716 C CA . ARG A 1 96 ? 15.367 15.195 0.679 1 97.31 96 ARG A CA 1
ATOM 717 C C . ARG A 1 96 ? 15.047 13.703 0.672 1 97.31 96 ARG A C 1
ATOM 719 O O . ARG A 1 96 ? 15.094 13.055 -0.376 1 97.31 96 ARG A O 1
ATOM 726 N N . MET A 1 97 ? 14.773 13.18 1.81 1 97 97 MET A N 1
ATOM 727 C CA . MET A 1 97 ? 14.375 11.773 1.883 1 97 97 MET A CA 1
ATOM 728 C C . MET A 1 97 ? 13.141 11.516 1.027 1 97 97 MET A C 1
ATOM 730 O O . MET A 1 97 ? 13.102 10.539 0.273 1 97 97 MET A O 1
ATOM 734 N N . VAL A 1 98 ? 12.102 12.352 1.151 1 98 98 VAL A N 1
ATOM 735 C CA . VAL A 1 98 ? 10.891 12.211 0.349 1 98 98 VAL A CA 1
ATOM 736 C C . VAL A 1 98 ? 11.25 12.25 -1.136 1 98 98 VAL A C 1
ATOM 738 O O . VAL A 1 98 ? 10.75 11.445 -1.921 1 98 98 VAL A O 1
ATOM 741 N N . GLU A 1 99 ? 12.133 13.148 -1.522 1 97.06 99 GLU A N 1
ATOM 742 C CA . GLU A 1 99 ? 12.57 13.258 -2.91 1 97.06 99 GLU A CA 1
ATOM 743 C C . GLU A 1 99 ? 13.227 11.961 -3.383 1 97.06 99 GLU A C 1
ATOM 745 O O . GLU A 1 99 ? 13 11.516 -4.512 1 97.06 99 GLU A O 1
ATOM 750 N N . ILE A 1 100 ? 14.023 11.398 -2.57 1 95.69 100 ILE A N 1
ATOM 751 C CA . ILE A 1 100 ? 14.727 10.164 -2.9 1 95.69 100 ILE A CA 1
ATOM 752 C C . ILE A 1 100 ? 13.719 9.047 -3.15 1 95.69 100 ILE A C 1
ATOM 754 O O . ILE A 1 100 ? 13.805 8.344 -4.156 1 95.69 100 ILE A O 1
ATOM 758 N N . PHE A 1 101 ? 12.766 8.922 -2.291 1 96 101 PHE A N 1
ATOM 759 C CA . PHE A 1 101 ? 11.797 7.844 -2.453 1 96 101 PHE A CA 1
ATOM 760 C C . PHE A 1 101 ? 10.906 8.094 -3.666 1 96 101 PHE A C 1
ATOM 762 O O . PHE A 1 101 ? 10.578 7.164 -4.406 1 96 101 PHE A O 1
ATOM 769 N N . CYS A 1 102 ? 10.484 9.336 -3.883 1 96.19 102 CYS A N 1
ATOM 770 C CA . CYS A 1 102 ? 9.711 9.648 -5.082 1 96.19 102 CYS A CA 1
ATOM 771 C C . CYS A 1 102 ? 10.508 9.312 -6.34 1 96.19 102 CYS A C 1
ATOM 773 O O . CYS A 1 102 ? 9.961 8.734 -7.285 1 96.19 102 CYS A O 1
ATOM 775 N N . ALA A 1 103 ? 11.805 9.641 -6.348 1 94.62 103 ALA A N 1
ATOM 776 C CA . ALA A 1 103 ? 12.664 9.32 -7.48 1 94.62 103 ALA A CA 1
ATOM 777 C C . ALA A 1 103 ? 12.797 7.812 -7.664 1 94.62 103 ALA A C 1
ATOM 779 O O . ALA A 1 103 ? 12.734 7.312 -8.789 1 94.62 103 ALA A O 1
ATOM 780 N N . PHE A 1 104 ? 12.914 7.16 -6.617 1 94.06 104 PHE A N 1
ATOM 781 C CA . PHE A 1 104 ? 13.047 5.711 -6.656 1 94.06 104 PHE A CA 1
ATOM 782 C C . PHE A 1 104 ? 11.789 5.066 -7.219 1 94.06 104 PHE A C 1
ATOM 784 O O . PHE A 1 104 ? 11.852 4.277 -8.164 1 94.06 104 PHE A O 1
ATOM 791 N N . TRP A 1 105 ? 10.648 5.398 -6.66 1 95.06 105 TRP A N 1
ATOM 792 C CA . TRP A 1 105 ? 9.398 4.773 -7.059 1 95.06 105 TRP A CA 1
ATOM 793 C C . TRP A 1 105 ? 9.047 5.121 -8.508 1 95.06 105 TRP A C 1
ATOM 795 O O . TRP A 1 105 ? 8.383 4.348 -9.195 1 95.06 105 TRP A O 1
ATOM 805 N N . SER A 1 106 ? 9.484 6.277 -8.969 1 94.19 106 SER A N 1
ATOM 806 C CA . SER A 1 106 ? 9.133 6.742 -10.305 1 94.19 106 SER A CA 1
ATOM 807 C C . SER A 1 106 ? 10.133 6.25 -11.344 1 94.19 106 SER A C 1
ATOM 809 O O . SER A 1 106 ? 9.891 6.355 -12.547 1 94.19 106 SER A O 1
ATOM 811 N N . ARG A 1 107 ? 11.266 5.75 -10.945 1 90 107 ARG A N 1
ATOM 812 C CA . ARG A 1 107 ? 12.398 5.488 -11.82 1 90 107 ARG A CA 1
ATOM 813 C C . ARG A 1 107 ? 12.055 4.441 -12.875 1 90 107 ARG A C 1
ATOM 815 O O . ARG A 1 107 ? 12.453 4.562 -14.039 1 90 107 ARG A O 1
ATOM 822 N N . ASP A 1 108 ? 11.375 3.436 -12.398 1 91.69 108 ASP A N 1
ATOM 823 C CA . ASP A 1 108 ? 11.07 2.293 -13.25 1 91.69 108 ASP A CA 1
ATOM 824 C C . ASP A 1 108 ? 9.719 1.681 -12.898 1 91.69 108 ASP A C 1
ATOM 826 O O . ASP A 1 108 ? 9.469 1.352 -11.734 1 91.69 108 ASP A O 1
ATOM 830 N N . SER A 1 109 ? 8.93 1.493 -13.906 1 92.19 109 SER A N 1
ATOM 831 C CA . SER A 1 109 ? 7.598 0.956 -13.656 1 92.19 109 SER A CA 1
ATOM 832 C C . SER A 1 109 ? 7.664 -0.489 -13.172 1 92.19 109 SER A C 1
ATOM 834 O O . SER A 1 109 ? 6.676 -1.028 -12.672 1 92.19 109 SER A O 1
ATOM 836 N N . ALA A 1 110 ? 8.875 -1.127 -13.227 1 94.69 110 ALA A N 1
ATOM 837 C CA . ALA A 1 110 ? 9.078 -2.471 -12.688 1 94.69 110 ALA A CA 1
ATOM 838 C C . ALA A 1 110 ? 8.852 -2.496 -11.18 1 94.69 110 ALA A C 1
ATOM 840 O O . ALA A 1 110 ? 8.633 -3.559 -10.594 1 94.69 110 ALA A O 1
ATOM 841 N N . VAL A 1 111 ? 8.875 -1.317 -10.523 1 94.31 111 VAL A N 1
ATOM 842 C CA . VAL A 1 111 ? 8.688 -1.238 -9.078 1 94.31 111 VAL A CA 1
ATOM 843 C C . VAL A 1 111 ? 7.281 -1.721 -8.711 1 94.31 111 VAL A C 1
ATOM 845 O O . VAL A 1 111 ? 7.086 -2.355 -7.672 1 94.31 111 VAL A O 1
ATOM 848 N N . GLY A 1 112 ? 6.371 -1.438 -9.562 1 94.12 112 GLY A N 1
ATOM 849 C CA . GLY A 1 112 ? 5.031 -1.962 -9.352 1 94.12 112 GLY A CA 1
ATOM 850 C C . GLY A 1 112 ? 4.98 -3.479 -9.336 1 94.12 112 GLY A C 1
ATOM 851 O O . GLY A 1 112 ? 4.328 -4.074 -8.477 1 94.12 112 GLY A O 1
ATOM 852 N N . GLY A 1 113 ? 5.641 -4.082 -10.281 1 94.06 113 GLY A N 1
ATOM 853 C CA . GLY A 1 113 ? 5.738 -5.535 -10.32 1 94.06 113 GLY A CA 1
ATOM 854 C C . GLY A 1 113 ? 6.457 -6.109 -9.117 1 94.06 113 GLY A C 1
ATOM 855 O O . GLY A 1 113 ? 6.062 -7.156 -8.594 1 94.06 113 GLY A O 1
ATOM 856 N N . LEU A 1 114 ? 7.504 -5.414 -8.688 1 94.88 114 LEU A N 1
ATOM 857 C CA . LEU A 1 114 ? 8.227 -5.836 -7.492 1 94.88 114 LEU A CA 1
ATOM 858 C C . LEU A 1 114 ? 7.316 -5.785 -6.266 1 94.88 114 LEU A C 1
ATOM 860 O O . LEU A 1 114 ? 7.301 -6.723 -5.461 1 94.88 114 LEU A O 1
ATOM 864 N N . HIS A 1 115 ? 6.574 -4.723 -6.148 1 94.25 115 HIS A N 1
ATOM 865 C CA . HIS A 1 115 ? 5.633 -4.594 -5.043 1 94.25 115 HIS A CA 1
ATOM 866 C C . HIS A 1 115 ? 4.598 -5.715 -5.07 1 94.25 115 HIS A C 1
ATOM 868 O O . HIS A 1 115 ? 4.297 -6.312 -4.035 1 94.25 115 HIS A O 1
ATOM 874 N N . ALA A 1 116 ? 4.117 -6.035 -6.238 1 93.06 116 ALA A N 1
ATOM 875 C CA . ALA A 1 116 ? 3.129 -7.098 -6.398 1 93.06 116 ALA A CA 1
ATOM 876 C C . ALA A 1 116 ? 3.707 -8.453 -6.004 1 93.06 116 ALA A C 1
ATOM 878 O O . ALA A 1 116 ? 2.992 -9.312 -5.484 1 93.06 116 ALA A O 1
ATOM 879 N N . ALA A 1 117 ? 4.992 -8.641 -6.215 1 93.56 117 ALA A N 1
ATOM 880 C CA . ALA A 1 117 ? 5.648 -9.914 -5.918 1 93.56 117 ALA A CA 1
ATOM 881 C C . ALA A 1 117 ? 5.621 -10.203 -4.422 1 93.56 117 ALA A C 1
ATOM 883 O O . ALA A 1 117 ? 5.617 -11.367 -4.012 1 93.56 117 ALA A O 1
ATOM 884 N N . MET A 1 118 ? 5.535 -9.141 -3.613 1 91.38 118 MET A N 1
ATOM 885 C CA . MET A 1 118 ? 5.484 -9.312 -2.164 1 91.38 118 MET A CA 1
ATOM 886 C C . MET A 1 118 ? 4.254 -10.117 -1.752 1 91.38 118 MET A C 1
ATOM 888 O O . MET A 1 118 ? 4.285 -10.844 -0.759 1 91.38 118 MET A O 1
ATOM 892 N N . ALA A 1 119 ? 3.252 -10.039 -2.531 1 85.31 119 ALA A N 1
ATOM 893 C CA . ALA A 1 119 ? 1.987 -10.695 -2.209 1 85.31 119 ALA A CA 1
ATOM 894 C C . ALA A 1 119 ? 2.051 -12.188 -2.51 1 85.31 119 ALA A C 1
ATOM 896 O O . ALA A 1 119 ? 1.312 -12.977 -1.92 1 85.31 119 ALA A O 1
ATOM 897 N N . THR A 1 120 ? 2.924 -12.594 -3.361 1 83.94 120 THR A N 1
ATOM 898 C CA . THR A 1 120 ? 2.865 -13.969 -3.844 1 83.94 120 THR A CA 1
ATOM 899 C C . THR A 1 120 ? 4.125 -14.734 -3.449 1 83.94 120 THR A C 1
ATOM 901 O O . THR A 1 120 ? 4.188 -15.953 -3.607 1 83.94 120 THR A O 1
ATOM 904 N N . ASP A 1 121 ? 5.105 -14.016 -2.99 1 88.25 121 ASP A N 1
ATOM 905 C CA . ASP A 1 121 ? 6.383 -14.633 -2.639 1 88.25 121 ASP A CA 1
ATOM 906 C C . ASP A 1 121 ? 6.766 -14.312 -1.196 1 88.25 121 ASP A C 1
ATOM 908 O O . ASP A 1 121 ? 7.352 -13.266 -0.92 1 88.25 121 ASP A O 1
ATOM 912 N N . PRO A 1 122 ? 6.52 -15.305 -0.338 1 86.12 122 PRO A N 1
ATOM 913 C CA . PRO A 1 122 ? 6.766 -15.031 1.08 1 86.12 122 PRO A CA 1
ATOM 914 C C . PRO A 1 122 ? 8.234 -14.734 1.378 1 86.12 122 PRO A C 1
ATOM 916 O O . PRO A 1 122 ? 8.539 -13.922 2.256 1 86.12 122 PRO A O 1
ATOM 919 N N . GLU A 1 123 ? 9.078 -15.391 0.699 1 87.5 123 GLU A N 1
ATOM 920 C CA . GLU A 1 123 ? 10.5 -15.148 0.926 1 87.5 123 GLU A CA 1
ATOM 921 C C . GLU A 1 123 ? 10.898 -13.75 0.474 1 87.5 123 GLU A C 1
ATOM 923 O O . GLU A 1 123 ? 11.672 -13.07 1.15 1 87.5 123 GLU A O 1
ATOM 928 N N . PHE A 1 124 ? 10.398 -13.344 -0.627 1 91.81 124 PHE A N 1
ATOM 929 C CA . PHE A 1 124 ? 10.656 -11.984 -1.09 1 91.81 124 PHE A CA 1
ATOM 930 C C . PHE A 1 124 ? 10.031 -10.969 -0.144 1 91.81 124 PHE A C 1
ATOM 932 O O . PHE A 1 124 ? 10.656 -9.953 0.177 1 91.81 124 PHE A O 1
ATOM 939 N N . ALA A 1 125 ? 8.852 -11.242 0.327 1 91.69 125 ALA A N 1
ATOM 940 C CA . ALA A 1 125 ? 8.18 -10.375 1.292 1 91.69 125 ALA A CA 1
ATOM 941 C C . ALA A 1 125 ? 9.023 -10.203 2.551 1 91.69 125 ALA A C 1
ATOM 943 O O . ALA A 1 125 ? 9.102 -9.102 3.105 1 91.69 125 ALA A O 1
ATOM 944 N N . GLU A 1 126 ? 9.617 -11.242 2.957 1 91.5 126 GLU A N 1
ATOM 945 C CA . GLU A 1 126 ? 10.477 -11.188 4.141 1 91.5 126 GLU A CA 1
ATOM 946 C C . GLU A 1 126 ? 11.695 -10.305 3.896 1 91.5 126 GLU A C 1
ATOM 948 O O . GLU A 1 126 ? 12.078 -9.523 4.766 1 91.5 126 GLU A O 1
ATOM 953 N N . ALA A 1 127 ? 12.281 -10.469 2.74 1 91.19 127 ALA A N 1
ATOM 954 C CA . ALA A 1 127 ? 13.438 -9.633 2.395 1 91.19 127 ALA A CA 1
ATOM 955 C C . ALA A 1 127 ? 13.062 -8.156 2.387 1 91.19 127 ALA A C 1
ATOM 957 O O . ALA A 1 127 ? 13.805 -7.316 2.895 1 91.19 127 ALA A O 1
ATOM 958 N N . ILE A 1 128 ? 11.914 -7.844 1.865 1 92.75 128 ILE A N 1
ATOM 959 C CA . ILE A 1 128 ? 11.453 -6.461 1.804 1 92.75 128 ILE A CA 1
ATOM 960 C C . ILE A 1 128 ? 11.125 -5.965 3.209 1 92.75 128 ILE A C 1
ATOM 962 O O . ILE A 1 128 ? 11.375 -4.805 3.543 1 92.75 128 ILE A O 1
ATOM 966 N N . SER A 1 129 ? 10.578 -6.871 4.027 1 92.25 129 SER A N 1
ATOM 967 C CA . SER A 1 129 ? 10.281 -6.516 5.41 1 92.25 129 SER A CA 1
ATOM 968 C C . SER A 1 129 ? 11.539 -6.086 6.152 1 92.25 129 SER A C 1
ATOM 970 O O . SER A 1 129 ? 11.508 -5.129 6.93 1 92.25 129 SER A O 1
ATOM 972 N N . GLU A 1 130 ? 12.609 -6.73 5.902 1 91.5 130 GLU A N 1
ATOM 973 C CA . GLU A 1 130 ? 13.883 -6.367 6.52 1 91.5 130 GLU A CA 1
ATOM 974 C C . GLU A 1 130 ? 14.344 -4.984 6.062 1 91.5 130 GLU A C 1
ATOM 976 O O . GLU A 1 130 ? 14.82 -4.188 6.871 1 91.5 130 GLU A O 1
ATOM 981 N N . ARG A 1 131 ? 14.203 -4.746 4.824 1 90.12 131 ARG A N 1
ATOM 982 C CA . ARG A 1 131 ? 14.547 -3.438 4.285 1 90.12 131 ARG A CA 1
ATOM 983 C C . ARG A 1 131 ? 13.664 -2.35 4.875 1 90.12 131 ARG A C 1
ATOM 985 O O . ARG A 1 131 ? 14.133 -1.259 5.203 1 90.12 131 ARG A O 1
ATOM 992 N N . ASN A 1 132 ? 12.406 -2.639 5.02 1 92.44 132 ASN A N 1
ATOM 993 C CA . ASN A 1 132 ? 11.453 -1.707 5.605 1 92.44 132 ASN A CA 1
ATOM 994 C C . ASN A 1 132 ? 11.781 -1.397 7.059 1 92.44 132 ASN A C 1
ATOM 996 O O . ASN A 1 132 ? 11.648 -0.257 7.504 1 92.44 132 ASN A O 1
ATOM 1000 N N . GLU A 1 133 ? 12.258 -2.424 7.77 1 92.75 133 GLU A N 1
ATOM 1001 C CA . GLU A 1 133 ? 12.633 -2.209 9.164 1 92.75 133 GLU A CA 1
ATOM 1002 C C . GLU A 1 133 ? 13.836 -1.282 9.281 1 92.75 133 GLU A C 1
ATOM 1004 O O . GLU A 1 133 ? 13.891 -0.427 10.164 1 92.75 133 GLU A O 1
ATOM 1009 N N . ARG A 1 134 ? 14.773 -1.428 8.422 1 91.81 134 ARG A N 1
ATOM 1010 C CA . ARG A 1 134 ? 15.914 -0.521 8.391 1 91.81 134 ARG A CA 1
ATOM 1011 C C . ARG A 1 134 ? 15.477 0.907 8.094 1 91.81 134 ARG A C 1
ATOM 1013 O O . ARG A 1 134 ? 15.961 1.855 8.711 1 91.81 134 ARG A O 1
ATOM 1020 N N . ARG A 1 135 ? 14.578 1.028 7.168 1 92.31 135 ARG A N 1
ATOM 1021 C CA . ARG A 1 135 ? 14.023 2.332 6.824 1 92.31 135 ARG A CA 1
ATOM 1022 C C . ARG A 1 135 ? 13.32 2.961 8.023 1 92.31 135 ARG A C 1
ATOM 1024 O O . ARG A 1 135 ? 13.484 4.152 8.289 1 92.31 135 ARG A O 1
ATOM 1031 N N . ARG A 1 136 ? 12.602 2.199 8.766 1 94.69 136 ARG A N 1
ATOM 1032 C CA . ARG A 1 136 ? 11.898 2.695 9.945 1 94.69 136 ARG A CA 1
ATOM 1033 C C . ARG A 1 136 ? 12.883 3.188 11 1 94.69 136 ARG A C 1
ATOM 1035 O O . ARG A 1 136 ? 12.633 4.195 11.664 1 94.69 136 ARG A O 1
ATOM 1042 N N . LYS A 1 137 ? 13.953 2.482 11.164 1 94.94 137 LYS A N 1
ATOM 1043 C CA . LYS A 1 137 ? 14.977 2.906 12.125 1 94.94 137 LYS A CA 1
ATOM 1044 C C . LYS A 1 137 ? 15.578 4.254 11.727 1 94.94 137 LYS A C 1
ATOM 1046 O O . LYS A 1 137 ? 15.789 5.117 12.578 1 94.94 137 LYS A O 1
ATOM 1051 N N . LEU A 1 138 ? 15.836 4.422 10.461 1 94.69 138 LEU A N 1
ATOM 1052 C CA . LEU A 1 138 ? 16.344 5.695 9.961 1 94.69 138 LEU A CA 1
ATOM 1053 C C . LEU A 1 138 ? 15.336 6.812 10.195 1 94.69 138 LEU A C 1
ATOM 1055 O O . LEU A 1 138 ? 15.703 7.906 10.633 1 94.69 138 LEU A O 1
ATOM 1059 N N . LEU A 1 139 ? 14.07 6.574 9.969 1 96.44 139 LEU A N 1
ATOM 1060 C CA . LEU A 1 139 ? 13.016 7.551 10.18 1 96.44 139 LEU A CA 1
ATOM 1061 C C . LEU A 1 139 ? 12.898 7.922 11.656 1 96.44 139 LEU A C 1
ATOM 1063 O O . LEU A 1 139 ? 12.727 9.094 11.992 1 96.44 139 LEU A O 1
ATOM 1067 N N . THR A 1 140 ? 13.023 6.887 12.453 1 96.88 140 THR A N 1
ATOM 1068 C CA . THR A 1 140 ? 12.953 7.121 13.898 1 96.88 140 THR A CA 1
ATOM 1069 C C . THR A 1 140 ? 14.055 8.078 14.336 1 96.88 140 THR A C 1
ATOM 1071 O O . THR A 1 140 ? 13.789 9.047 15.062 1 96.88 140 THR A O 1
ATOM 1074 N N . ALA A 1 141 ? 15.242 7.82 13.891 1 96.12 141 ALA A N 1
ATOM 1075 C CA . ALA A 1 141 ? 16.375 8.688 14.234 1 96.12 141 ALA A CA 1
ATOM 1076 C C . ALA A 1 141 ? 16.141 10.109 13.727 1 96.12 141 ALA A C 1
ATOM 1078 O O . ALA A 1 141 ? 16.438 11.078 14.43 1 96.12 141 ALA A O 1
ATOM 1079 N N . LEU A 1 142 ? 15.633 10.25 12.547 1 96.88 142 LEU A N 1
ATOM 1080 C CA . LEU A 1 142 ? 15.375 11.562 11.961 1 96.88 142 LEU A CA 1
ATOM 1081 C C . LEU A 1 142 ? 14.305 12.305 12.75 1 96.88 142 LEU A C 1
ATOM 1083 O O . LEU A 1 142 ? 14.461 13.492 13.047 1 96.88 142 LEU A O 1
ATOM 1087 N N . ILE A 1 143 ? 13.219 11.656 13.133 1 96.94 143 ILE A N 1
ATOM 1088 C CA . ILE A 1 143 ? 12.125 12.258 13.883 1 96.94 143 ILE A CA 1
ATOM 1089 C C . ILE A 1 143 ? 12.609 12.68 15.266 1 96.94 143 ILE A C 1
ATOM 1091 O O . ILE A 1 143 ? 12.203 13.727 15.781 1 96.94 143 ILE A O 1
ATOM 1095 N N . ASP A 1 144 ? 13.492 11.875 15.828 1 95.81 144 ASP A N 1
ATOM 1096 C CA . ASP A 1 144 ? 14.055 12.219 17.141 1 95.81 144 ASP A CA 1
ATOM 1097 C C . ASP A 1 144 ? 14.82 13.531 17.062 1 95.81 144 ASP A C 1
ATOM 1099 O O . ASP A 1 144 ? 14.812 14.312 18.016 1 95.81 144 ASP A O 1
ATOM 1103 N N . ARG A 1 145 ? 15.461 13.781 16 1 95.62 145 ARG A N 1
ATOM 1104 C CA . ARG A 1 145 ? 16.188 15.031 15.812 1 95.62 145 ARG A CA 1
ATOM 1105 C C . ARG A 1 145 ? 15.234 16.203 15.602 1 95.62 145 ARG A C 1
ATOM 1107 O O . ARG A 1 145 ? 15.539 17.328 15.977 1 95.62 145 ARG A O 1
ATOM 1114 N N . LEU A 1 146 ? 14.086 15.906 14.984 1 95.19 146 LEU A N 1
ATOM 1115 C CA . LEU A 1 146 ? 13.117 16.938 14.625 1 95.19 146 LEU A CA 1
ATOM 1116 C C . LEU A 1 146 ? 12.234 17.297 15.82 1 95.19 146 LEU A C 1
ATOM 1118 O O . LEU A 1 146 ? 11.773 18.422 15.93 1 95.19 146 LEU A O 1
ATOM 1122 N N . ALA A 1 147 ? 12.016 16.344 16.656 1 94.69 147 ALA A N 1
ATOM 1123 C CA . ALA A 1 147 ? 11.031 16.484 17.734 1 94.69 147 ALA A CA 1
ATOM 1124 C C . ALA A 1 147 ? 11.617 17.266 18.906 1 94.69 147 ALA A C 1
ATOM 1126 O O . ALA A 1 147 ? 12.797 17.125 19.234 1 94.69 147 ALA A O 1
ATOM 1127 N N . ASP A 1 148 ? 10.781 18.047 19.469 1 92.06 148 ASP A N 1
ATOM 1128 C CA . ASP A 1 148 ? 11.125 18.641 20.766 1 92.06 148 ASP A CA 1
ATOM 1129 C C . ASP A 1 148 ? 11.359 17.547 21.812 1 92.06 148 ASP A C 1
ATOM 1131 O O . ASP A 1 148 ? 10.719 16.5 21.781 1 92.06 148 ASP A O 1
ATOM 1135 N N . LYS A 1 149 ? 12.203 17.844 22.719 1 89.75 149 LYS A N 1
ATOM 1136 C CA . LYS A 1 149 ? 12.539 16.875 23.766 1 89.75 149 LYS A CA 1
ATOM 1137 C C . LYS A 1 149 ? 11.297 16.484 24.562 1 89.75 149 LYS A C 1
ATOM 1139 O O . LYS A 1 149 ? 11.195 15.359 25.047 1 89.75 149 LYS A O 1
ATOM 1144 N N . SER A 1 150 ? 10.328 17.359 24.594 1 92.31 150 SER A N 1
ATOM 1145 C CA . SER A 1 150 ? 9.156 17.141 25.422 1 92.31 150 SER A CA 1
ATOM 1146 C C . SER A 1 150 ? 8.07 16.375 24.672 1 92.31 150 SER A C 1
ATOM 1148 O O . SER A 1 150 ? 7.055 15.992 25.25 1 92.31 150 SER A O 1
ATOM 1150 N N . ALA A 1 151 ? 8.281 16.141 23.406 1 93.62 151 ALA A N 1
ATOM 1151 C CA . ALA A 1 151 ? 7.266 15.43 22.625 1 93.62 151 ALA A CA 1
ATOM 1152 C C . ALA A 1 151 ? 7.059 14.016 23.172 1 93.62 151 ALA A C 1
ATOM 1154 O O . ALA A 1 151 ? 8.023 13.273 23.375 1 93.62 151 ALA A O 1
ATOM 1155 N N . PRO A 1 152 ? 5.832 13.602 23.422 1 93.94 152 PRO A N 1
ATOM 1156 C CA . PRO A 1 152 ? 5.57 12.266 23.953 1 93.94 152 PRO A CA 1
ATOM 1157 C C . PRO A 1 152 ? 6.02 11.156 23.016 1 93.94 152 PRO A C 1
ATOM 1159 O O . PRO A 1 152 ? 5.961 11.312 21.797 1 93.94 152 PRO A O 1
ATOM 1162 N N . PRO A 1 153 ? 6.43 10.008 23.547 1 94.5 153 PRO A N 1
ATOM 1163 C CA . PRO A 1 153 ? 6.879 8.859 22.734 1 94.5 153 PRO A CA 1
ATOM 1164 C C . PRO A 1 153 ? 5.816 8.383 21.75 1 94.5 153 PRO A C 1
ATOM 1166 O O . PRO A 1 153 ? 6.145 8 20.625 1 94.5 153 PRO A O 1
ATOM 1169 N N . ARG A 1 154 ? 4.574 8.484 22.141 1 94.44 154 ARG A N 1
ATOM 1170 C CA . ARG A 1 154 ? 3.496 8.047 21.25 1 94.44 154 ARG A CA 1
ATOM 1171 C C . ARG A 1 154 ? 3.404 8.938 20.016 1 94.44 154 ARG A C 1
ATOM 1173 O O . ARG A 1 154 ? 3.186 8.445 18.906 1 94.44 154 ARG A O 1
ATOM 1180 N N . ALA A 1 155 ? 3.541 10.211 20.234 1 95.56 155 ALA A N 1
ATOM 1181 C CA . ALA A 1 155 ? 3.494 11.148 19.125 1 95.56 155 ALA A CA 1
ATOM 1182 C C . ALA A 1 155 ? 4.652 10.906 18.156 1 95.56 155 ALA A C 1
ATOM 1184 O O . ALA A 1 155 ? 4.484 11 16.938 1 95.56 155 ALA A O 1
ATOM 1185 N N . ARG A 1 156 ? 5.844 10.594 18.688 1 96.69 156 ARG A N 1
ATOM 1186 C CA . ARG A 1 156 ? 7.004 10.273 17.859 1 96.69 156 ARG A CA 1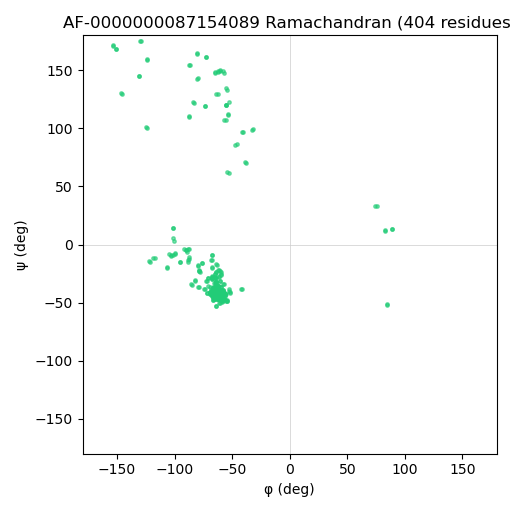
ATOM 1187 C C . ARG A 1 156 ? 6.758 9.016 17.031 1 96.69 156 ARG A C 1
ATOM 1189 O O . ARG A 1 156 ? 7.031 8.992 15.836 1 96.69 156 ARG A O 1
ATOM 1196 N N . LYS A 1 157 ? 6.195 8.039 17.688 1 96.44 157 LYS A N 1
ATOM 1197 C CA . LYS A 1 157 ? 5.883 6.789 16.984 1 96.44 157 LYS A CA 1
ATOM 1198 C C . LYS A 1 157 ? 4.859 7.016 15.883 1 96.44 157 LYS A C 1
ATOM 1200 O O . LYS A 1 157 ? 4.984 6.453 14.789 1 96.44 157 LYS A O 1
ATOM 1205 N N . ASP A 1 158 ? 3.822 7.82 16.172 1 96.94 158 ASP A N 1
ATOM 1206 C CA . ASP A 1 158 ? 2.799 8.125 15.18 1 96.94 158 ASP A CA 1
ATOM 1207 C C . ASP A 1 158 ? 3.408 8.789 13.953 1 96.94 158 ASP A C 1
ATOM 1209 O O . ASP A 1 158 ? 3.088 8.43 12.82 1 96.94 158 ASP A O 1
ATOM 1213 N N . ALA A 1 159 ? 4.309 9.719 14.195 1 97.88 159 ALA A N 1
ATOM 1214 C CA . ALA A 1 159 ? 4.945 10.43 13.094 1 97.88 159 ALA A CA 1
ATOM 1215 C C . ALA A 1 159 ? 5.793 9.484 12.242 1 97.88 159 ALA A C 1
ATOM 1217 O O . ALA A 1 159 ? 5.73 9.516 11.016 1 97.88 159 ALA A O 1
ATOM 1218 N N . VAL A 1 160 ? 6.543 8.602 12.883 1 97.94 160 VAL A N 1
ATOM 1219 C CA . VAL A 1 160 ? 7.395 7.645 12.18 1 97.94 160 VAL A CA 1
ATOM 1220 C C . VAL A 1 160 ? 6.539 6.738 11.305 1 97.94 160 VAL A C 1
ATOM 1222 O O . VAL A 1 160 ? 6.801 6.598 10.109 1 97.94 160 VAL A O 1
ATOM 1225 N N . ASP A 1 161 ? 5.512 6.16 11.852 1 97.94 161 ASP A N 1
ATOM 1226 C CA . ASP A 1 161 ? 4.684 5.199 11.133 1 97.94 161 ASP A CA 1
ATOM 1227 C C . ASP A 1 161 ? 3.908 5.875 10.008 1 97.94 161 ASP A C 1
ATOM 1229 O O . ASP A 1 161 ? 3.738 5.301 8.93 1 97.94 161 ASP A O 1
ATOM 1233 N N . LEU A 1 162 ? 3.426 7.094 10.297 1 98.25 162 LEU A N 1
ATOM 1234 C CA . LEU A 1 162 ? 2.689 7.82 9.266 1 98.25 162 LEU A CA 1
ATOM 1235 C C . LEU A 1 162 ? 3.605 8.188 8.102 1 98.25 162 LEU A C 1
ATOM 1237 O O . LEU A 1 162 ? 3.242 8.008 6.938 1 98.25 162 LEU A O 1
ATOM 1241 N N . ILE A 1 163 ? 4.801 8.695 8.367 1 98.5 163 ILE A N 1
ATOM 1242 C CA . ILE A 1 163 ? 5.73 9.086 7.312 1 98.5 163 ILE A CA 1
ATOM 1243 C C . ILE A 1 163 ? 6.191 7.844 6.551 1 98.5 163 ILE A C 1
ATOM 1245 O O . ILE A 1 163 ? 6.363 7.887 5.328 1 98.5 163 ILE A O 1
ATOM 1249 N N . PHE A 1 164 ? 6.371 6.773 7.289 1 98.19 164 PHE A N 1
ATOM 1250 C CA . PHE A 1 164 ? 6.656 5.5 6.633 1 98.19 164 PHE A CA 1
ATOM 1251 C C . PHE A 1 164 ? 5.582 5.172 5.605 1 98.19 164 PHE A C 1
ATOM 1253 O O . PHE A 1 164 ? 5.898 4.836 4.461 1 98.19 164 PHE A O 1
ATOM 1260 N N . ALA A 1 165 ? 4.328 5.289 5.949 1 97.94 165 ALA A N 1
ATOM 1261 C CA . ALA A 1 165 ? 3.213 5.02 5.051 1 97.94 165 ALA A CA 1
ATOM 1262 C C . ALA A 1 165 ? 3.164 6.035 3.912 1 97.94 165 ALA A C 1
ATOM 1264 O O . ALA A 1 165 ? 2.969 5.668 2.752 1 97.94 165 ALA A O 1
ATOM 1265 N N . LEU A 1 166 ? 3.414 7.254 4.184 1 98.5 166 LEU A N 1
ATOM 1266 C CA . LEU A 1 166 ? 3.318 8.336 3.211 1 98.5 166 LEU A CA 1
ATOM 1267 C C . LEU A 1 166 ? 4.395 8.203 2.139 1 98.5 166 LEU A C 1
ATOM 1269 O O . LEU A 1 166 ? 4.191 8.609 0.994 1 98.5 166 LEU A O 1
ATOM 1273 N N . THR A 1 167 ? 5.531 7.617 2.506 1 97.56 167 THR A N 1
ATOM 1274 C CA . THR A 1 167 ? 6.637 7.512 1.562 1 97.56 167 THR A CA 1
ATOM 1275 C C . THR A 1 167 ? 6.715 6.105 0.973 1 97.56 167 THR A C 1
ATOM 1277 O O . THR A 1 167 ? 7.75 5.707 0.438 1 97.56 167 THR A O 1
ATOM 1280 N N . SER A 1 168 ? 5.676 5.348 1.165 1 96.88 168 SER A N 1
ATOM 1281 C CA . SER A 1 168 ? 5.605 3.986 0.642 1 96.88 168 SER A CA 1
ATOM 1282 C C . SER A 1 168 ? 5.215 3.98 -0.833 1 96.88 168 SER A C 1
ATOM 1284 O O . SER A 1 168 ? 4.742 4.988 -1.358 1 96.88 168 SER A O 1
ATOM 1286 N N . TYR A 1 169 ? 5.426 2.85 -1.505 1 95.88 169 TYR A N 1
ATOM 1287 C CA . TYR A 1 169 ? 5.074 2.729 -2.914 1 95.88 169 TYR A CA 1
ATOM 1288 C C . TYR A 1 169 ? 3.568 2.855 -3.115 1 95.88 169 TYR A C 1
ATOM 1290 O O . TYR A 1 169 ? 3.113 3.549 -4.027 1 95.88 169 TYR A O 1
ATOM 1298 N N . PRO A 1 170 ? 2.693 2.221 -2.264 1 96.25 170 PRO A N 1
ATOM 1299 C CA . PRO A 1 170 ? 1.25 2.352 -2.475 1 96.25 170 PRO A CA 1
ATOM 1300 C C . PRO A 1 170 ? 0.777 3.803 -2.441 1 96.25 170 PRO A C 1
ATOM 1302 O O . PRO A 1 170 ? -0.08 4.195 -3.236 1 96.25 170 PRO A O 1
ATOM 1305 N N . THR A 1 171 ? 1.331 4.57 -1.546 1 97.81 171 THR A N 1
ATOM 1306 C CA . THR A 1 171 ? 0.968 5.98 -1.515 1 97.81 171 THR A CA 1
ATOM 1307 C C . THR A 1 171 ? 1.407 6.68 -2.797 1 97.81 171 THR A C 1
ATOM 1309 O O . THR A 1 171 ? 0.624 7.406 -3.414 1 97.81 171 THR A O 1
ATOM 1312 N N . PHE A 1 172 ? 2.652 6.434 -3.213 1 97.75 172 PHE A N 1
ATOM 1313 C CA . PHE A 1 172 ? 3.156 7.016 -4.453 1 97.75 172 PHE A CA 1
ATOM 1314 C C . PHE A 1 172 ? 2.266 6.637 -5.629 1 97.75 172 PHE A C 1
ATOM 1316 O O . PHE A 1 172 ? 1.889 7.496 -6.43 1 97.75 172 PHE A O 1
ATOM 1323 N N . ALA A 1 173 ? 1.927 5.359 -5.699 1 95.88 173 ALA A N 1
ATOM 1324 C CA . ALA A 1 173 ? 1.103 4.863 -6.797 1 95.88 173 ALA A CA 1
ATOM 1325 C C . ALA A 1 173 ? -0.273 5.523 -6.793 1 95.88 173 ALA A C 1
ATOM 1327 O O . ALA A 1 173 ? -0.834 5.812 -7.852 1 95.88 173 ALA A O 1
ATOM 1328 N N . ALA A 1 174 ? -0.839 5.785 -5.633 1 95.25 174 ALA A N 1
ATOM 1329 C CA . ALA A 1 174 ? -2.162 6.391 -5.496 1 95.25 174 ALA A CA 1
ATOM 1330 C C . ALA A 1 174 ? -2.141 7.855 -5.914 1 95.25 174 ALA A C 1
ATOM 1332 O O . ALA A 1 174 ? -3.137 8.383 -6.418 1 95.25 174 ALA A O 1
ATOM 1333 N N . LEU A 1 175 ? -1.009 8.516 -5.762 1 97.19 175 LEU A N 1
ATOM 1334 C CA . LEU A 1 175 ? -0.905 9.945 -6.004 1 97.19 175 LEU A CA 1
ATOM 1335 C C . LEU A 1 175 ? -0.409 10.219 -7.422 1 97.19 175 LEU A C 1
ATOM 1337 O O . LEU A 1 175 ? -0.539 11.344 -7.922 1 97.19 175 LEU A O 1
ATOM 1341 N N . SER A 1 176 ? 0.117 9.242 -8.086 1 96.81 176 SER A N 1
ATOM 1342 C CA . SER A 1 176 ? 0.889 9.422 -9.312 1 96.81 176 SER A CA 1
ATOM 1343 C C . SER A 1 176 ? -0.018 9.758 -10.492 1 96.81 176 SER A C 1
ATOM 1345 O O . SER A 1 176 ? 0.358 10.539 -11.359 1 96.81 176 SER A O 1
ATOM 1347 N N . PRO A 1 177 ? -1.269 9.148 -10.625 1 93.69 177 PRO A N 1
ATOM 1348 C CA . PRO A 1 177 ? -2.08 9.43 -11.812 1 93.69 177 PRO A CA 1
ATOM 1349 C C . PRO A 1 177 ? -2.334 10.93 -12.008 1 93.69 177 PRO A C 1
ATOM 1351 O O . PRO A 1 177 ? -2.875 11.586 -11.117 1 93.69 177 PRO A O 1
ATOM 1354 N N . GLY A 1 178 ? -1.864 11.461 -13.195 1 94.12 178 GLY A N 1
ATOM 1355 C CA . GLY A 1 178 ? -2.098 12.852 -13.555 1 94.12 178 GLY A CA 1
ATOM 1356 C C . GLY A 1 178 ? -1.103 13.812 -12.93 1 94.12 178 GLY A C 1
ATOM 1357 O O . GLY A 1 178 ? -1.317 15.023 -12.922 1 94.12 178 GLY A O 1
ATOM 1358 N N . ARG A 1 179 ? -0.003 13.281 -12.328 1 97.12 179 ARG A N 1
ATOM 1359 C CA . ARG A 1 179 ? 0.983 14.133 -11.672 1 97.12 179 ARG A CA 1
ATOM 1360 C C . ARG A 1 179 ? 2.396 13.781 -12.125 1 97.12 179 ARG A C 1
ATOM 1362 O O . ARG A 1 179 ? 2.701 12.609 -12.375 1 97.12 179 ARG A O 1
ATOM 1369 N N . SER A 1 180 ? 3.164 14.812 -12.195 1 96.81 180 SER A N 1
ATOM 1370 C CA . SER A 1 180 ? 4.602 14.586 -12.32 1 96.81 180 SER A CA 1
ATOM 1371 C C . SER A 1 180 ? 5.199 14.086 -11.008 1 96.81 180 SER A C 1
ATOM 1373 O O . SER A 1 180 ? 4.562 14.172 -9.953 1 96.81 180 SER A O 1
ATOM 1375 N N . LYS A 1 181 ? 6.406 13.484 -11.109 1 96.06 181 LYS A N 1
ATOM 1376 C CA . LYS A 1 181 ? 7.133 13.062 -9.914 1 96.06 181 LYS A CA 1
ATOM 1377 C C . LYS A 1 181 ? 7.262 14.211 -8.914 1 96.06 181 LYS A C 1
ATOM 1379 O O . LYS A 1 181 ? 7.074 14.016 -7.715 1 96.06 181 LYS A O 1
ATOM 1384 N N . GLU A 1 182 ? 7.543 15.406 -9.398 1 97.19 182 GLU A N 1
ATOM 1385 C CA . GLU A 1 182 ? 7.738 16.578 -8.555 1 97.19 182 GLU A CA 1
ATOM 1386 C C . GLU A 1 182 ? 6.445 16.969 -7.848 1 97.19 182 GLU A C 1
ATOM 1388 O O . GLU A 1 182 ? 6.469 17.391 -6.688 1 97.19 182 GLU A O 1
ATOM 1393 N N . GLU A 1 183 ? 5.352 16.828 -8.523 1 97.56 183 GLU A N 1
ATOM 1394 C CA . GLU A 1 183 ? 4.059 17.141 -7.93 1 97.56 183 GLU A CA 1
ATOM 1395 C C . GLU A 1 183 ? 3.715 16.156 -6.812 1 97.56 183 GLU A C 1
ATOM 1397 O O . GLU A 1 183 ? 3.203 16.547 -5.766 1 97.56 183 GLU A O 1
ATOM 1402 N N . VAL A 1 184 ? 3.982 14.891 -7.047 1 98.31 184 VAL A N 1
ATOM 1403 C CA . VAL A 1 184 ? 3.758 13.891 -6.012 1 98.31 184 VAL A CA 1
ATOM 1404 C C . VAL A 1 184 ? 4.629 14.195 -4.797 1 98.31 184 VAL A C 1
ATOM 1406 O O . VAL A 1 184 ? 4.148 14.18 -3.66 1 98.31 184 VAL A O 1
ATOM 1409 N N . CYS A 1 185 ? 5.879 14.516 -5.066 1 98.25 185 CYS A N 1
ATOM 1410 C CA . CYS A 1 185 ? 6.82 14.828 -3.998 1 98.25 185 CYS A CA 1
ATOM 1411 C C . CYS A 1 185 ? 6.316 15.992 -3.152 1 98.25 185 CYS A C 1
ATOM 1413 O O . CYS A 1 185 ? 6.379 15.945 -1.923 1 98.25 185 CYS A O 1
ATOM 1415 N N . ALA A 1 186 ? 5.812 16.984 -3.791 1 98.12 186 ALA A N 1
ATOM 1416 C CA . ALA A 1 186 ? 5.324 18.156 -3.082 1 98.12 186 ALA A CA 1
ATOM 1417 C C . ALA A 1 186 ? 4.168 17.812 -2.154 1 98.12 186 ALA A C 1
ATOM 1419 O O . ALA A 1 186 ? 4.113 18.266 -1.013 1 98.12 186 ALA A O 1
ATOM 1420 N N . VAL A 1 187 ? 3.268 16.984 -2.646 1 98.12 187 VAL A N 1
ATOM 1421 C CA . VAL A 1 187 ? 2.123 16.562 -1.842 1 98.12 187 VAL A CA 1
ATOM 1422 C C . VAL A 1 187 ? 2.604 15.766 -0.633 1 98.12 187 VAL A C 1
ATOM 1424 O O . VAL A 1 187 ? 2.166 16 0.494 1 98.12 187 VAL A O 1
ATOM 1427 N N . VAL A 1 188 ? 3.545 14.852 -0.854 1 98.69 188 VAL A N 1
ATOM 1428 C CA . VAL A 1 188 ? 4.039 13.984 0.212 1 98.69 188 VAL A CA 1
ATOM 1429 C C . VAL A 1 188 ? 4.848 14.805 1.213 1 98.69 188 VAL A C 1
ATOM 1431 O O . VAL A 1 188 ? 4.738 14.602 2.424 1 98.69 188 VAL A O 1
ATOM 1434 N N . GLN A 1 189 ? 5.66 15.727 0.729 1 98.62 189 GLN A N 1
ATOM 1435 C CA . GLN A 1 189 ? 6.426 16.594 1.627 1 98.62 189 GLN A CA 1
ATOM 1436 C C . GLN A 1 189 ? 5.504 17.406 2.529 1 98.62 189 GLN A C 1
ATOM 1438 O O . GLN A 1 189 ? 5.723 17.484 3.738 1 98.62 189 GLN A O 1
ATOM 1443 N N . THR A 1 190 ? 4.477 17.969 1.943 1 97.75 190 THR A N 1
ATOM 1444 C CA . THR A 1 190 ? 3.51 18.734 2.721 1 97.75 190 THR A CA 1
ATOM 1445 C C . THR A 1 190 ? 2.861 17.859 3.789 1 97.75 190 THR A C 1
ATOM 1447 O O . THR A 1 190 ? 2.729 18.281 4.941 1 97.75 190 THR A O 1
ATOM 1450 N N . ALA A 1 191 ? 2.504 16.672 3.412 1 98.19 191 ALA A N 1
ATOM 1451 C CA . ALA A 1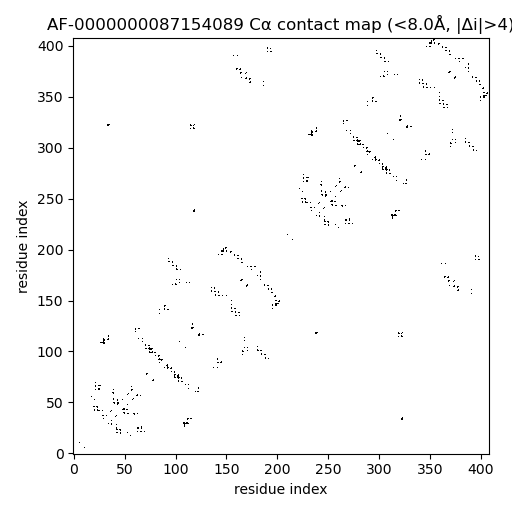 191 ? 1.885 15.75 4.355 1 98.19 191 ALA A CA 1
ATOM 1452 C C . ALA A 1 191 ? 2.861 15.359 5.461 1 98.19 191 ALA A C 1
ATOM 1454 O O . ALA A 1 191 ? 2.475 15.242 6.625 1 98.19 191 ALA A O 1
ATOM 1455 N N . CYS A 1 192 ? 4.129 15.102 5.121 1 98.56 192 CYS A N 1
ATOM 1456 C CA . CYS A 1 192 ? 5.141 14.75 6.113 1 98.56 192 CYS A CA 1
ATOM 1457 C C . CYS A 1 192 ? 5.371 15.906 7.082 1 98.56 192 CYS A C 1
ATOM 1459 O O . CYS A 1 192 ? 5.52 15.688 8.289 1 98.56 192 CYS A O 1
ATOM 1461 N N . HIS A 1 193 ? 5.387 17.125 6.562 1 97.69 193 HIS A N 1
ATOM 1462 C CA . HIS A 1 193 ? 5.531 18.297 7.426 1 97.69 193 HIS A CA 1
ATOM 1463 C C . HIS A 1 193 ? 4.375 18.406 8.414 1 97.69 193 HIS A C 1
ATOM 1465 O O . HIS A 1 193 ? 4.578 18.719 9.586 1 97.69 193 HIS A O 1
ATOM 1471 N N . ALA A 1 194 ? 3.201 18.141 7.922 1 96.75 194 ALA A N 1
ATOM 1472 C CA . ALA A 1 194 ? 2.035 18.156 8.805 1 96.75 194 ALA A CA 1
ATOM 1473 C C . ALA A 1 194 ? 2.146 17.094 9.891 1 96.75 194 ALA A C 1
ATOM 1475 O O . ALA A 1 194 ? 1.724 17.312 11.031 1 96.75 194 ALA A O 1
ATOM 1476 N N . ALA A 1 195 ? 2.727 15.953 9.555 1 97 195 ALA A N 1
ATOM 1477 C CA . ALA A 1 195 ? 2.865 14.836 10.492 1 97 195 ALA A CA 1
ATOM 1478 C C . ALA A 1 195 ? 3.828 15.195 11.625 1 97 195 ALA A C 1
ATOM 1480 O O . ALA A 1 195 ? 3.691 14.695 12.742 1 97 195 ALA A O 1
ATOM 1481 N N . VAL A 1 196 ? 4.789 16.062 11.359 1 96.94 196 VAL A N 1
ATOM 1482 C CA . VAL A 1 196 ? 5.801 16.328 12.383 1 96.94 196 VAL A CA 1
ATOM 1483 C C . VAL A 1 196 ? 5.504 17.641 13.078 1 96.94 196 VAL A C 1
ATOM 1485 O O . VAL A 1 196 ? 6.129 17.969 14.094 1 96.94 196 VAL A O 1
ATOM 1488 N N . ALA A 1 197 ? 4.566 18.422 12.594 1 94.06 197 ALA A N 1
ATOM 1489 C CA . ALA A 1 197 ? 4.258 19.75 13.133 1 94.06 197 ALA A CA 1
ATOM 1490 C C . ALA A 1 197 ? 3.924 19.672 14.625 1 94.06 197 ALA A C 1
ATOM 1492 O O . ALA A 1 197 ? 4.441 20.438 15.422 1 94.06 197 ALA A O 1
ATOM 1493 N N . PRO A 1 198 ? 3.137 18.656 15.062 1 90.94 198 PRO A N 1
ATOM 1494 C CA . PRO A 1 198 ? 2.785 18.594 16.484 1 90.94 198 PRO A CA 1
ATOM 1495 C C . PRO A 1 198 ? 3.988 18.297 17.375 1 90.94 198 PRO A C 1
ATOM 1497 O O . PRO A 1 198 ? 3.936 18.531 18.578 1 90.94 198 PRO A O 1
ATOM 1500 N N . LEU A 1 199 ? 5.012 17.766 16.797 1 94.44 199 LEU A N 1
ATOM 1501 C CA . LEU A 1 199 ? 6.191 17.391 17.562 1 94.44 199 LEU A CA 1
ATOM 1502 C C . LEU A 1 199 ? 7.066 18.609 17.859 1 94.44 199 LEU A C 1
ATOM 1504 O O . LEU A 1 199 ? 7.957 18.547 18.703 1 94.44 199 LEU A O 1
ATOM 1508 N N . GLN A 1 200 ? 6.832 19.641 17.078 1 89.19 200 GLN A N 1
ATOM 1509 C CA . GLN A 1 200 ? 7.703 20.812 17.156 1 89.19 200 GLN A CA 1
ATOM 1510 C C . GLN A 1 200 ? 7.039 21.953 17.922 1 89.19 200 GLN A C 1
ATOM 1512 O O . GLN A 1 200 ? 7.617 23.031 18.078 1 89.19 200 GLN A O 1
ATOM 1517 N N . GLU A 1 201 ? 5.75 21.828 18.25 1 75.88 201 GLU A N 1
ATOM 1518 C CA . GLU A 1 201 ? 5.059 22.844 19.031 1 75.88 201 GLU A CA 1
ATOM 1519 C C . GLU A 1 201 ? 5.293 22.656 20.531 1 75.88 201 GLU A C 1
ATOM 1521 O O . GLU A 1 201 ? 5.207 21.547 21.031 1 75.88 201 GLU A O 1
ATOM 1526 N N . PRO A 1 202 ? 5.875 23.75 21.156 1 61.22 202 PRO A N 1
ATOM 1527 C CA . PRO A 1 202 ? 6.055 23.688 22.609 1 61.22 202 PRO A CA 1
ATOM 1528 C C . PRO A 1 202 ? 4.762 23.359 23.359 1 61.22 202 PRO A C 1
ATOM 1530 O O . PRO A 1 202 ? 3.672 23.688 22.875 1 61.22 202 PRO A O 1
ATOM 1533 N N . SER A 1 203 ? 4.641 22.109 24.016 1 52.09 203 SER A N 1
ATOM 1534 C CA . SER A 1 203 ? 3.518 21.797 24.891 1 52.09 203 SER A CA 1
ATOM 1535 C C . SER A 1 203 ? 3.004 23.031 25.609 1 52.09 203 SER A C 1
ATOM 1537 O O . SER A 1 203 ? 3.787 23.797 26.172 1 52.09 203 SER A O 1
ATOM 1539 N N . ARG A 1 204 ? 1.887 23.656 25.109 1 43.5 204 ARG A N 1
ATOM 1540 C CA . ARG A 1 204 ? 1.37 24.594 26.078 1 43.5 204 ARG A CA 1
ATOM 1541 C C . ARG A 1 204 ? 1.173 23.938 27.438 1 43.5 204 ARG A C 1
ATOM 1543 O O . ARG A 1 204 ? 0.801 22.75 27.516 1 43.5 204 ARG A O 1
ATOM 1550 N N . MET B 1 1 ? -47.438 -21.938 -21.516 1 45.19 1 MET B N 1
ATOM 1551 C CA . MET B 1 1 ? -47.094 -21.469 -20.172 1 45.19 1 MET B CA 1
ATOM 1552 C C . MET B 1 1 ? -45.656 -21.812 -19.828 1 45.19 1 MET B C 1
ATOM 1554 O O . MET B 1 1 ? -45.25 -22.969 -19.969 1 45.19 1 MET B O 1
ATOM 1558 N N . PRO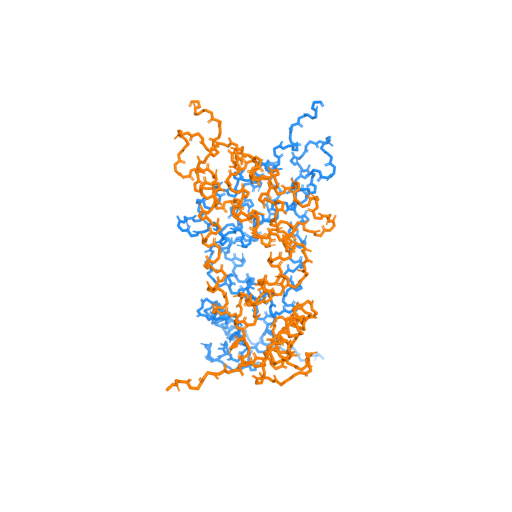 B 1 2 ? -44.594 -20.938 -19.797 1 54.59 2 PRO B N 1
ATOM 1559 C CA . PRO B 1 2 ? -43.188 -21.297 -19.578 1 54.59 2 PRO B CA 1
ATOM 1560 C C . PRO B 1 2 ? -42.969 -22.078 -18.281 1 54.59 2 PRO B C 1
ATOM 1562 O O . PRO B 1 2 ? -43.719 -21.922 -17.328 1 54.59 2 PRO B O 1
ATOM 1565 N N . PRO B 1 3 ? -42.438 -23.312 -18.312 1 55.62 3 PRO B N 1
ATOM 1566 C CA . PRO B 1 3 ? -42.219 -24.094 -17.094 1 55.62 3 PRO B CA 1
ATOM 1567 C C . PRO B 1 3 ? -41.688 -23.25 -15.938 1 55.62 3 PRO B C 1
ATOM 1569 O O . PRO B 1 3 ? -40.875 -22.344 -16.141 1 55.62 3 PRO B O 1
ATOM 1572 N N . ARG B 1 4 ? -42.438 -22.828 -15.125 1 50.25 4 ARG B N 1
ATOM 1573 C CA . ARG B 1 4 ? -42.031 -22.109 -13.922 1 50.25 4 ARG B CA 1
ATOM 1574 C C . ARG B 1 4 ? -40.906 -22.828 -13.203 1 50.25 4 ARG B C 1
ATOM 1576 O O . ARG B 1 4 ? -41.031 -24 -12.828 1 50.25 4 ARG B O 1
ATOM 1583 N N . SER B 1 5 ? -39.656 -22.625 -13.539 1 53.44 5 SER B N 1
ATOM 1584 C CA . SER B 1 5 ? -38.562 -23.172 -12.695 1 53.44 5 SER B CA 1
ATOM 1585 C C . SER B 1 5 ? -38.938 -23.047 -11.219 1 53.44 5 SER B C 1
ATOM 1587 O O . SER B 1 5 ? -38.875 -21.953 -10.648 1 53.44 5 SER B O 1
ATOM 1589 N N . TYR B 1 6 ? -39.844 -23.766 -10.711 1 50.88 6 TYR B N 1
ATOM 1590 C CA . TYR B 1 6 ? -40.219 -23.906 -9.305 1 50.88 6 TYR B CA 1
ATOM 1591 C C . TYR B 1 6 ? -39 -24.281 -8.461 1 50.88 6 TYR B C 1
ATOM 1593 O O . TYR B 1 6 ? -38.594 -25.438 -8.453 1 50.88 6 TYR B O 1
ATOM 1601 N N . VAL B 1 7 ? -38.031 -23.422 -8.438 1 60.59 7 VAL B N 1
ATOM 1602 C CA . VAL B 1 7 ? -37.031 -23.781 -7.438 1 60.59 7 VAL B CA 1
ATOM 1603 C C . VAL B 1 7 ? -37.688 -23.891 -6.062 1 60.59 7 VAL B C 1
ATOM 1605 O O . VAL B 1 7 ? -38.281 -22.922 -5.566 1 60.59 7 VAL B O 1
ATOM 1608 N N . SER B 1 8 ? -37.875 -24.984 -5.523 1 69.12 8 SER B N 1
ATOM 1609 C CA . SER B 1 8 ? -38.469 -25.281 -4.234 1 69.12 8 SER B CA 1
ATOM 1610 C C . SER B 1 8 ? -37.781 -24.531 -3.104 1 69.12 8 SER B C 1
ATOM 1612 O O . SER B 1 8 ? -36.594 -24.25 -3.193 1 69.12 8 SER B O 1
ATOM 1614 N N . PRO B 1 9 ? -38.594 -23.906 -2.213 1 67.69 9 PRO B N 1
ATOM 1615 C CA . PRO B 1 9 ? -38.031 -23.219 -1.036 1 67.69 9 PRO B CA 1
ATOM 1616 C C . PRO B 1 9 ? -36.906 -23.984 -0.361 1 67.69 9 PRO B C 1
ATOM 1618 O O . PRO B 1 9 ? -35.969 -23.391 0.146 1 67.69 9 PRO B O 1
ATOM 1621 N N . GLY B 1 10 ? -36.969 -25.266 -0.27 1 65.25 10 GLY B N 1
ATOM 1622 C CA . GLY B 1 10 ? -35.906 -26.094 0.305 1 65.25 10 GLY B CA 1
ATOM 1623 C C . GLY B 1 10 ? -34.594 -26 -0.454 1 65.25 10 GLY B C 1
ATOM 1624 O O . GLY B 1 10 ? -33.531 -25.922 0.152 1 65.25 10 GLY B O 1
ATOM 1625 N N . ARG B 1 11 ? -34.688 -26.016 -1.771 1 72.75 11 ARG B N 1
ATOM 1626 C CA . ARG B 1 11 ? -33.5 -25.953 -2.629 1 72.75 11 ARG B CA 1
ATOM 1627 C C . ARG B 1 11 ? -32.812 -24.609 -2.514 1 72.75 11 ARG B C 1
ATOM 1629 O O . ARG B 1 11 ? -31.594 -24.531 -2.516 1 72.75 11 ARG B O 1
ATOM 1636 N N . SER B 1 12 ? -33.688 -23.641 -2.391 1 77.12 12 SER B N 1
ATOM 1637 C CA . SER B 1 12 ? -33.156 -22.297 -2.236 1 77.12 12 SER B CA 1
ATOM 1638 C C . SER B 1 12 ? -32.406 -22.141 -0.915 1 77.12 12 SER B C 1
ATOM 1640 O O . SER B 1 12 ? -31.328 -21.547 -0.867 1 77.12 12 SER B O 1
ATOM 1642 N N . ALA B 1 13 ? -32.969 -22.719 0.152 1 80.62 13 ALA B N 1
ATOM 1643 C CA . ALA B 1 13 ? -32.312 -22.672 1.463 1 80.62 13 ALA B CA 1
ATOM 1644 C C . ALA B 1 13 ? -31.016 -23.453 1.466 1 80.62 13 ALA B C 1
ATOM 1646 O O . ALA B 1 13 ? -30.016 -23 2.031 1 80.62 13 ALA B O 1
ATOM 1647 N N . ALA B 1 14 ? -31.047 -24.594 0.879 1 81.38 14 ALA B N 1
ATOM 1648 C CA . ALA B 1 14 ? -29.844 -25.422 0.787 1 81.38 14 ALA B CA 1
ATOM 1649 C C . ALA B 1 14 ? -28.766 -24.734 -0.036 1 81.38 14 ALA B C 1
ATOM 1651 O O . ALA B 1 14 ? -27.578 -24.781 0.316 1 81.38 14 ALA B O 1
ATOM 1652 N N . ALA B 1 15 ? -29.172 -24.109 -1.12 1 84.75 15 ALA B N 1
ATOM 1653 C CA . ALA B 1 15 ? -28.234 -23.359 -1.968 1 84.75 15 ALA B CA 1
ATOM 1654 C C . ALA B 1 15 ? -27.625 -22.188 -1.215 1 84.75 15 ALA B C 1
ATOM 1656 O O . ALA B 1 15 ? -26.422 -21.906 -1.356 1 84.75 15 ALA B O 1
ATOM 1657 N N . ALA B 1 16 ? -28.438 -21.531 -0.433 1 87.44 16 ALA B N 1
ATOM 1658 C CA . ALA B 1 16 ? -27.969 -20.406 0.368 1 87.44 16 ALA B CA 1
ATOM 1659 C C . ALA B 1 16 ? -26.984 -20.859 1.437 1 87.44 16 ALA B C 1
ATOM 1661 O O . ALA B 1 16 ? -25.969 -20.188 1.689 1 87.44 16 ALA B O 1
ATOM 1662 N N . GLU B 1 17 ? -27.281 -21.922 2.037 1 90.19 17 GLU B N 1
ATOM 1663 C CA . GLU B 1 17 ? -26.375 -22.469 3.049 1 90.19 17 GLU B CA 1
ATOM 1664 C C . GLU B 1 17 ? -25.031 -22.859 2.439 1 90.19 17 GLU B C 1
ATOM 1666 O O . GLU B 1 17 ? -23.984 -22.609 3.029 1 90.19 17 GLU B O 1
ATOM 1671 N N . THR B 1 18 ? -25.109 -23.5 1.315 1 92 18 THR B N 1
ATOM 1672 C CA . THR B 1 18 ? -23.891 -23.875 0.615 1 92 18 THR B CA 1
ATOM 1673 C C . THR B 1 18 ? -23.078 -22.625 0.245 1 92 18 THR B C 1
ATOM 1675 O O . THR B 1 18 ? -21.859 -22.609 0.394 1 92 18 THR B O 1
ATOM 1678 N N . ARG B 1 19 ? -23.766 -21.656 -0.224 1 94.06 19 ARG B N 1
ATOM 1679 C CA . ARG B 1 19 ? -23.109 -20.406 -0.596 1 94.06 19 ARG B CA 1
ATOM 1680 C C . ARG B 1 19 ? -22.359 -19.812 0.59 1 94.06 19 ARG B C 1
ATOM 1682 O O . ARG B 1 19 ? -21.203 -19.422 0.463 1 94.06 19 ARG B O 1
ATOM 1689 N N . GLU B 1 20 ? -22.984 -19.766 1.756 1 93.88 20 GLU B N 1
ATOM 1690 C CA . GLU B 1 20 ? -22.359 -19.219 2.957 1 93.88 20 GLU B CA 1
ATOM 1691 C C . GLU B 1 20 ? -21.156 -20.062 3.389 1 93.88 20 GLU B C 1
ATOM 1693 O O . GLU B 1 20 ? -20.141 -19.516 3.83 1 93.88 20 GLU B O 1
ATOM 1698 N N . ARG B 1 21 ? -21.297 -21.328 3.232 1 95.06 21 ARG B N 1
ATOM 1699 C CA . ARG B 1 21 ? -20.203 -22.234 3.574 1 95.06 21 ARG B CA 1
ATOM 1700 C C . ARG B 1 21 ? -19 -21.984 2.684 1 95.06 21 ARG B C 1
ATOM 1702 O O . ARG B 1 21 ? -17.859 -22 3.16 1 95.06 21 ARG B O 1
ATOM 1709 N N . VAL B 1 22 ? -19.266 -21.781 1.448 1 96.69 22 VAL B N 1
ATOM 1710 C CA . VAL B 1 22 ? -18.188 -21.547 0.495 1 96.69 22 VAL B CA 1
ATOM 1711 C C . VAL B 1 22 ? -17.516 -20.219 0.782 1 96.69 22 VAL B C 1
ATOM 1713 O O . VAL B 1 22 ? -16.281 -20.109 0.767 1 96.69 22 VAL B O 1
ATOM 1716 N N . ILE B 1 23 ? -18.281 -19.203 1.091 1 96.56 23 ILE B N 1
ATOM 1717 C CA . ILE B 1 23 ? -17.734 -17.891 1.399 1 96.56 23 ILE B CA 1
ATOM 1718 C C . ILE B 1 23 ? -16.891 -17.969 2.664 1 96.56 23 ILE B C 1
ATOM 1720 O O . ILE B 1 23 ? -15.797 -17.391 2.723 1 96.56 23 ILE B O 1
ATOM 1724 N N . ALA B 1 24 ? -17.391 -18.719 3.666 1 96.12 24 ALA B N 1
ATOM 1725 C CA . ALA B 1 24 ? -16.641 -18.891 4.91 1 96.12 24 ALA B CA 1
ATOM 1726 C C . ALA B 1 24 ? -15.32 -19.609 4.656 1 96.12 24 ALA B C 1
ATOM 1728 O O . ALA B 1 24 ? -14.281 -19.234 5.195 1 96.12 24 ALA B O 1
ATOM 1729 N N . ALA B 1 25 ? -15.359 -20.641 3.869 1 97.06 25 ALA B N 1
ATOM 1730 C CA . ALA B 1 25 ? -14.156 -21.375 3.516 1 97.06 25 ALA B CA 1
ATOM 1731 C C . ALA B 1 25 ? -13.172 -20.5 2.736 1 97.06 25 ALA B C 1
ATOM 1733 O O . ALA B 1 25 ? -11.961 -20.562 2.961 1 97.06 25 ALA B O 1
ATOM 1734 N N . ALA B 1 26 ? -13.703 -19.719 1.812 1 97.25 26 ALA B N 1
ATOM 1735 C CA . ALA B 1 26 ? -12.867 -18.812 1.036 1 97.25 26 ALA B CA 1
ATOM 1736 C C . ALA B 1 26 ? -12.188 -17.781 1.942 1 97.25 26 ALA B C 1
ATOM 1738 O O . ALA B 1 26 ? -10.984 -17.547 1.815 1 97.25 26 ALA B O 1
ATOM 1739 N N . SER B 1 27 ? -12.945 -17.234 2.852 1 96 27 SER B N 1
ATOM 1740 C CA . SER B 1 27 ? -12.391 -16.281 3.805 1 96 27 SER B CA 1
ATOM 1741 C C . SER B 1 27 ? -11.289 -16.906 4.645 1 96 27 SER B C 1
ATOM 1743 O O . SER B 1 27 ? -10.234 -16.297 4.855 1 96 27 SER B O 1
ATOM 1745 N N . ARG B 1 28 ? -11.508 -18.062 5.078 1 95.81 28 ARG B N 1
ATOM 1746 C CA . ARG B 1 28 ? -10.508 -18.781 5.867 1 95.81 28 ARG B CA 1
ATOM 1747 C C . ARG B 1 28 ? -9.234 -19.016 5.059 1 95.81 28 ARG B C 1
ATOM 1749 O O . ARG B 1 28 ? -8.125 -18.859 5.578 1 95.81 28 ARG B O 1
ATOM 1756 N N . THR B 1 29 ? -9.414 -19.422 3.826 1 95.19 29 THR B N 1
ATOM 1757 C CA . THR B 1 29 ? -8.266 -19.641 2.955 1 95.19 29 THR B CA 1
ATOM 1758 C C . THR B 1 29 ? -7.465 -18.359 2.762 1 95.19 29 THR B C 1
ATOM 1760 O O . THR B 1 29 ? -6.234 -18.375 2.787 1 95.19 29 THR B O 1
ATOM 1763 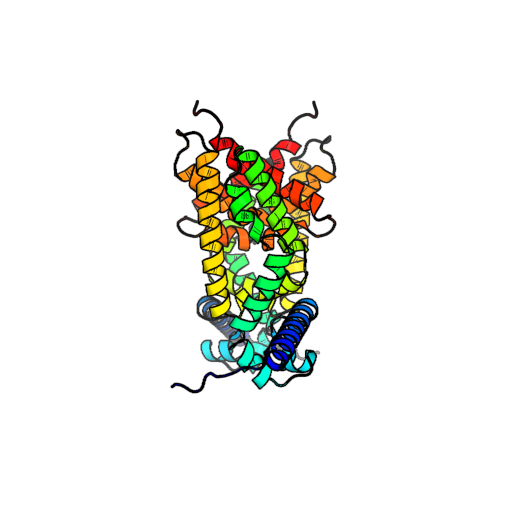N N . LEU B 1 30 ? -8.133 -17.266 2.629 1 94.94 30 LEU B N 1
ATOM 1764 C CA . LEU B 1 30 ? -7.477 -15.969 2.445 1 94.94 30 LEU B CA 1
ATOM 1765 C C . LEU B 1 30 ? -6.727 -15.555 3.707 1 94.94 30 LEU B C 1
ATOM 1767 O O . LEU B 1 30 ? -5.707 -14.867 3.631 1 94.94 30 LEU B O 1
ATOM 1771 N N . ARG B 1 31 ? -7.207 -16.031 4.844 1 93.06 31 ARG B N 1
ATOM 1772 C CA . ARG B 1 31 ? -6.582 -15.703 6.121 1 93.06 31 ARG B CA 1
ATOM 1773 C C . ARG B 1 31 ? -5.328 -16.547 6.352 1 93.06 31 ARG B C 1
ATOM 1775 O O . ARG B 1 31 ? -4.32 -16.047 6.855 1 93.06 31 ARG B O 1
ATOM 1782 N N . GLU B 1 32 ? -5.371 -17.766 5.941 1 90.44 32 GLU B N 1
ATOM 1783 C CA . GLU B 1 32 ? -4.414 -18.766 6.414 1 90.44 32 GLU B CA 1
ATOM 1784 C C . GLU B 1 32 ? -3.387 -19.109 5.336 1 90.44 32 GLU B C 1
ATOM 1786 O O . GLU B 1 32 ? -2.312 -19.625 5.637 1 90.44 32 GLU B O 1
ATOM 1791 N N . GLU B 1 33 ? -3.738 -18.812 4.098 1 87.06 33 GLU B N 1
ATOM 1792 C CA . GLU B 1 33 ? -2.867 -19.203 2.994 1 87.06 33 GLU B CA 1
ATOM 1793 C C . GLU B 1 33 ? -2.475 -18 2.148 1 87.06 33 GLU B C 1
ATOM 1795 O O . GLU B 1 33 ? -3.125 -16.953 2.211 1 87.06 33 GLU B O 1
ATOM 1800 N N . SER B 1 34 ? -1.373 -18.219 1.436 1 85.88 34 SER B N 1
ATOM 1801 C CA . SER B 1 34 ? -0.994 -17.234 0.442 1 85.88 34 SER B CA 1
ATOM 1802 C C . SER B 1 34 ? -2.027 -17.141 -0.677 1 85.88 34 SER B C 1
ATOM 1804 O O . SER B 1 34 ? -2.646 -18.141 -1.036 1 85.88 34 SER B O 1
ATOM 1806 N N . ILE B 1 35 ? -2.189 -16.016 -1.199 1 89.69 35 ILE B N 1
ATOM 1807 C CA . ILE B 1 35 ? -3.125 -15.797 -2.299 1 89.69 35 ILE B CA 1
ATOM 1808 C C . ILE B 1 35 ? -2.73 -16.672 -3.486 1 89.69 35 ILE B C 1
ATOM 1810 O O . ILE B 1 35 ? -3.568 -17 -4.332 1 89.69 35 ILE B O 1
ATOM 1814 N N . ALA B 1 36 ? -1.51 -17.047 -3.545 1 84.06 36 ALA B N 1
ATOM 1815 C CA . ALA B 1 36 ? -1.036 -17.922 -4.625 1 84.06 36 ALA B CA 1
ATOM 1816 C C . ALA B 1 36 ? -1.715 -19.281 -4.574 1 84.06 36 ALA B C 1
ATOM 1818 O O . ALA B 1 36 ? -1.854 -19.953 -5.598 1 84.06 36 ALA B O 1
ATOM 1819 N N . ARG B 1 37 ? -2.199 -19.688 -3.492 1 88.31 37 ARG B N 1
ATOM 1820 C CA . ARG B 1 37 ? -2.811 -21 -3.309 1 88.31 37 ARG B CA 1
ATOM 1821 C C . ARG B 1 37 ? -4.332 -20.906 -3.375 1 88.31 37 ARG B C 1
ATOM 1823 O O . ARG B 1 37 ? -5.02 -21.922 -3.326 1 88.31 37 ARG B O 1
ATOM 1830 N N . PHE B 1 38 ? -4.824 -19.75 -3.42 1 93.06 38 PHE B N 1
ATOM 1831 C CA . PHE B 1 38 ? -6.266 -19.531 -3.455 1 93.06 38 PHE B CA 1
ATOM 1832 C C . PHE B 1 38 ? -6.832 -19.891 -4.824 1 93.06 38 PHE B C 1
ATOM 1834 O O . PHE B 1 38 ? -6.449 -19.281 -5.832 1 93.06 38 PHE B O 1
ATOM 1841 N N . SER B 1 39 ? -7.73 -20.844 -4.918 1 94 39 SER B N 1
ATOM 1842 C CA . SER B 1 39 ? -8.391 -21.266 -6.148 1 94 39 SER B CA 1
ATOM 1843 C C . SER B 1 39 ? -9.781 -21.812 -5.871 1 94 39 SER B C 1
ATOM 1845 O O . SER B 1 39 ? -10.141 -22.062 -4.715 1 94 39 SER B O 1
ATOM 1847 N N . LEU B 1 40 ? -10.547 -21.984 -6.965 1 96 40 LEU B N 1
ATOM 1848 C CA . LEU B 1 40 ? -11.844 -22.625 -6.809 1 96 40 LEU B CA 1
ATOM 1849 C C . LEU B 1 40 ? -11.695 -24.031 -6.246 1 96 40 LEU B C 1
ATOM 1851 O O . LEU B 1 40 ? -12.484 -24.453 -5.398 1 96 40 LEU B O 1
ATOM 1855 N N . ASP B 1 41 ? -10.633 -24.734 -6.66 1 96.38 41 ASP B N 1
ATOM 1856 C CA . ASP B 1 41 ? -10.398 -26.094 -6.215 1 96.38 41 ASP B CA 1
ATOM 1857 C C . ASP B 1 41 ? -10.086 -26.141 -4.723 1 96.38 41 ASP B C 1
ATOM 1859 O O . ASP B 1 41 ? -10.695 -26.906 -3.979 1 96.38 41 ASP B O 1
ATOM 1863 N N . THR B 1 42 ? -9.18 -25.281 -4.285 1 96.25 42 THR B N 1
ATOM 1864 C CA . THR B 1 42 ? -8.766 -25.297 -2.885 1 96.25 42 THR B CA 1
ATOM 1865 C C . THR B 1 42 ? -9.93 -24.891 -1.978 1 96.25 42 THR B C 1
ATOM 1867 O O . THR B 1 42 ? -10.109 -25.469 -0.902 1 96.25 42 THR B O 1
ATOM 1870 N N . VAL B 1 43 ? -10.766 -23.953 -2.377 1 97.38 43 VAL B N 1
ATOM 1871 C CA . VAL B 1 43 ? -11.898 -23.484 -1.584 1 97.38 43 VAL B CA 1
ATOM 1872 C C . VAL B 1 43 ? -12.984 -24.562 -1.554 1 97.38 43 VAL B C 1
ATOM 1874 O O . VAL B 1 43 ? -13.594 -24.797 -0.512 1 97.38 43 VAL B O 1
ATOM 1877 N N . ALA B 1 44 ? -13.188 -25.172 -2.727 1 97.69 44 ALA B N 1
ATOM 1878 C CA . ALA B 1 44 ? -14.172 -26.25 -2.801 1 97.69 44 ALA B CA 1
ATOM 1879 C C . ALA B 1 44 ? -13.828 -27.375 -1.827 1 97.69 44 ALA B C 1
ATOM 1881 O O . ALA B 1 44 ? -14.688 -27.828 -1.071 1 97.69 44 ALA B O 1
ATOM 1882 N N . LYS B 1 45 ? -12.586 -27.766 -1.837 1 97.06 45 LYS B N 1
ATOM 1883 C CA . LYS B 1 45 ? -12.117 -28.797 -0.932 1 97.06 45 LYS B CA 1
ATOM 1884 C C . LYS B 1 45 ? -12.328 -28.406 0.526 1 97.06 45 LYS B C 1
ATOM 1886 O O . LYS B 1 45 ? -12.836 -29.203 1.322 1 97.06 45 LYS B O 1
ATOM 1891 N N . ALA B 1 46 ? -12 -27.219 0.872 1 96.19 46 ALA B N 1
ATOM 1892 C CA . ALA B 1 46 ? -12.141 -26.719 2.238 1 96.19 46 ALA B CA 1
ATOM 1893 C C . ALA B 1 46 ? -13.609 -26.656 2.652 1 96.19 46 ALA B C 1
ATOM 1895 O O . ALA B 1 46 ? -13.938 -26.844 3.824 1 96.19 46 ALA B O 1
ATOM 1896 N N . ALA B 1 47 ? -14.508 -26.375 1.697 1 96.88 47 ALA B N 1
ATOM 1897 C CA . ALA B 1 47 ? -15.938 -26.203 1.97 1 96.88 47 ALA B CA 1
ATOM 1898 C C . ALA B 1 47 ? -16.672 -27.547 1.91 1 96.88 47 ALA B C 1
ATOM 1900 O O . ALA B 1 47 ? -17.844 -27.625 2.254 1 96.88 47 ALA B O 1
ATOM 1901 N N . GLY B 1 48 ? -16.031 -28.594 1.424 1 97 48 GLY B N 1
ATOM 1902 C CA . GLY B 1 48 ? -16.641 -29.906 1.299 1 97 48 GLY B CA 1
ATOM 1903 C C . GLY B 1 48 ? -17.641 -30 0.151 1 97 48 GLY B C 1
ATOM 1904 O O . GLY B 1 48 ? -18.688 -30.609 0.28 1 97 48 GLY B O 1
ATOM 1905 N N . VAL B 1 49 ? -17.391 -29.281 -0.898 1 97.06 49 VAL B N 1
ATOM 1906 C CA . VAL B 1 49 ? -18.203 -29.312 -2.105 1 97.06 49 VAL B CA 1
ATOM 1907 C C . VAL B 1 49 ? -17.312 -29.531 -3.328 1 97.06 49 VAL B C 1
ATOM 1909 O O . VAL B 1 49 ? -16.094 -29.625 -3.205 1 97.06 49 VAL B O 1
ATOM 1912 N N . THR B 1 50 ? -17.969 -29.672 -4.453 1 96.19 50 THR B N 1
ATOM 1913 C CA . THR B 1 50 ? -17.188 -29.875 -5.672 1 96.19 50 THR B CA 1
ATOM 1914 C C . THR B 1 50 ? -16.812 -28.531 -6.293 1 96.19 50 THR B C 1
ATOM 1916 O O . THR B 1 50 ? -17.484 -27.516 -6.062 1 96.19 50 THR B O 1
ATOM 1919 N N . ARG B 1 51 ? -15.719 -28.5 -7.066 1 96 51 ARG B N 1
ATOM 1920 C CA . ARG B 1 51 ? -15.328 -27.312 -7.82 1 96 51 ARG B CA 1
ATOM 1921 C C . ARG B 1 51 ? -16.484 -26.812 -8.68 1 96 51 ARG B C 1
ATOM 1923 O O . ARG B 1 51 ? -16.688 -25.594 -8.805 1 96 51 ARG B O 1
ATOM 1930 N N . LEU B 1 52 ? -17.234 -27.703 -9.258 1 95.81 52 LEU B N 1
ATOM 1931 C CA . LEU B 1 52 ? -18.359 -27.344 -10.125 1 95.81 52 LEU B CA 1
ATOM 1932 C C . LEU B 1 52 ? -19.438 -26.609 -9.336 1 95.81 52 LEU B C 1
ATOM 1934 O O . LEU B 1 52 ? -20.031 -25.656 -9.836 1 95.81 52 LEU B O 1
ATOM 1938 N N . THR B 1 53 ? -19.656 -27.016 -8.133 1 95.44 53 THR B N 1
ATOM 1939 C CA . THR B 1 53 ? -20.609 -26.344 -7.254 1 95.44 53 THR B CA 1
ATOM 1940 C C . THR B 1 53 ? -20.188 -24.891 -7.02 1 95.44 53 THR B C 1
ATOM 1942 O O . THR B 1 53 ? -21.016 -23.984 -7.117 1 95.44 53 THR B O 1
ATOM 1945 N N . VAL B 1 54 ? -18.891 -24.672 -6.727 1 96.88 54 VAL B N 1
ATOM 1946 C CA . VAL B 1 54 ? -18.375 -23.328 -6.508 1 96.88 54 VAL B CA 1
ATOM 1947 C C . VAL B 1 54 ? -18.5 -22.516 -7.793 1 96.88 54 VAL B C 1
ATOM 1949 O O . VAL B 1 54 ? -18.953 -21.375 -7.762 1 96.88 54 VAL B O 1
ATOM 1952 N N . TYR B 1 55 ? -18.156 -23.172 -8.867 1 95.81 55 TYR B N 1
ATOM 1953 C CA . TYR B 1 55 ? -18.234 -22.5 -10.156 1 95.81 55 TYR B CA 1
ATOM 1954 C C . TYR B 1 55 ? -19.672 -22.078 -10.477 1 95.81 55 TYR B C 1
ATOM 1956 O O . TYR B 1 55 ? -19.906 -20.969 -10.938 1 95.81 55 TYR B O 1
ATOM 1964 N N . ASN B 1 56 ? -20.594 -22.891 -10.266 1 95.06 56 ASN B N 1
ATOM 1965 C CA . ASN B 1 56 ? -22 -22.609 -10.555 1 95.06 56 ASN B CA 1
ATOM 1966 C C . ASN B 1 56 ? -22.531 -21.469 -9.695 1 95.06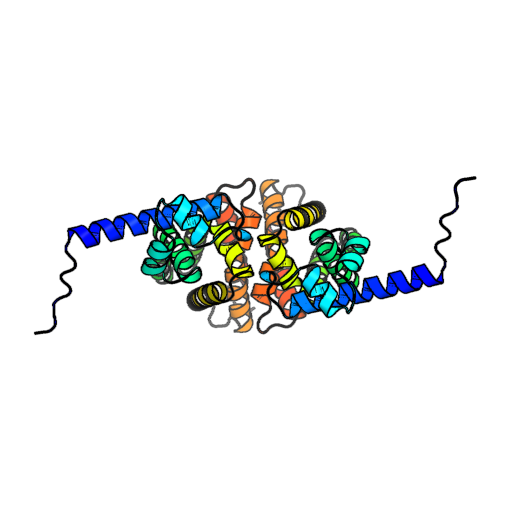 56 ASN B C 1
ATOM 1968 O O . ASN B 1 56 ? -23.344 -20.672 -10.156 1 95.06 56 ASN B O 1
ATOM 1972 N N . GLN B 1 57 ? -22.031 -21.375 -8.531 1 95.19 57 GLN B N 1
ATOM 1973 C CA . GLN B 1 57 ? -22.531 -20.375 -7.602 1 95.19 57 GLN B CA 1
ATOM 1974 C C . GLN B 1 57 ? -21.844 -19.031 -7.797 1 95.19 57 GLN B C 1
ATOM 1976 O O . GLN B 1 57 ? -22.453 -17.984 -7.641 1 95.19 57 GLN B O 1
ATOM 1981 N N . PHE B 1 58 ? -20.547 -19.078 -8.172 1 96.31 58 PHE B N 1
ATOM 1982 C CA . PHE B 1 58 ? -19.781 -17.828 -8.141 1 96.31 58 PHE B CA 1
ATOM 1983 C C . PHE B 1 58 ? -19.219 -17.5 -9.516 1 96.31 58 PHE B C 1
ATOM 1985 O O . PHE B 1 58 ? -18.781 -16.375 -9.766 1 96.31 58 PHE B O 1
ATOM 1992 N N . GLY B 1 59 ? -19.219 -18.469 -10.422 1 94.19 59 GLY B N 1
ATOM 1993 C CA . GLY B 1 59 ? -18.812 -18.266 -11.805 1 94.19 59 GLY B CA 1
ATOM 1994 C C . GLY B 1 59 ? -17.328 -18.375 -12.016 1 94.19 59 GLY B C 1
ATOM 1995 O O . GLY B 1 59 ? -16.875 -19.094 -12.914 1 94.19 59 GLY B O 1
ATOM 1996 N N . SER B 1 60 ? -16.531 -17.625 -11.203 1 93.5 60 SER B N 1
ATOM 1997 C CA . SER B 1 60 ? -15.094 -17.531 -11.398 1 93.5 60 SER B CA 1
ATOM 1998 C C . SER B 1 60 ? -14.375 -17.219 -10.094 1 93.5 60 SER B C 1
ATOM 2000 O O . SER B 1 60 ? -15.023 -16.969 -9.07 1 93.5 60 SER B O 1
ATOM 2002 N N . ARG B 1 61 ? -13.102 -17.297 -10.195 1 93.25 61 ARG B N 1
ATOM 2003 C CA . ARG B 1 61 ? -12.266 -16.891 -9.07 1 93.25 61 ARG B CA 1
ATOM 2004 C C . ARG B 1 61 ? -12.562 -15.453 -8.664 1 93.25 61 ARG B C 1
ATOM 2006 O O . ARG B 1 61 ? -12.703 -15.156 -7.473 1 93.25 61 ARG B O 1
ATOM 2013 N N . ARG B 1 62 ? -12.719 -14.578 -9.672 1 92.81 62 ARG B N 1
ATOM 2014 C CA . ARG B 1 62 ? -13.078 -13.188 -9.422 1 92.81 62 ARG B CA 1
ATOM 2015 C C . ARG B 1 62 ? -14.414 -13.094 -8.688 1 92.81 62 ARG B C 1
ATOM 2017 O O . ARG B 1 62 ? -14.531 -12.359 -7.703 1 92.81 62 ARG B O 1
ATOM 2024 N N . GLY B 1 63 ? -15.32 -13.812 -9.242 1 95.06 63 GLY B N 1
ATOM 2025 C CA . GLY B 1 63 ? -16.625 -13.797 -8.602 1 95.06 63 GLY B CA 1
ATOM 2026 C C . GLY B 1 63 ? -16.578 -14.234 -7.152 1 95.06 63 GLY B C 1
ATOM 2027 O O . GLY B 1 63 ? -17.281 -13.656 -6.309 1 95.06 63 GLY B O 1
ATOM 2028 N N . LEU B 1 64 ? -15.828 -15.258 -6.859 1 96.06 64 LEU B N 1
ATOM 2029 C CA . LEU B 1 64 ? -15.672 -15.75 -5.492 1 96.06 64 LEU B CA 1
ATOM 2030 C C . LEU B 1 64 ? -15.016 -14.695 -4.609 1 96.06 64 LEU B C 1
ATOM 2032 O O . LEU B 1 64 ? -15.484 -14.43 -3.498 1 96.06 64 LEU B O 1
ATOM 2036 N N . LEU B 1 65 ? -13.969 -14.031 -5.047 1 96.62 65 LEU B N 1
ATOM 2037 C CA . LEU B 1 65 ? -13.273 -12.984 -4.309 1 96.62 65 LEU B CA 1
ATOM 2038 C C . LEU B 1 65 ? -14.195 -11.805 -4.027 1 96.62 65 LEU B C 1
ATOM 2040 O O . LEU B 1 65 ? -14.203 -11.266 -2.92 1 96.62 65 LEU B O 1
ATOM 2044 N N . GLU B 1 66 ? -14.977 -11.445 -5 1 95.5 66 GLU B N 1
ATOM 2045 C CA . GLU B 1 66 ? -15.922 -10.352 -4.832 1 95.5 66 GLU B CA 1
ATOM 2046 C C . GLU B 1 66 ? -16.969 -10.68 -3.771 1 95.5 66 GLU B C 1
ATOM 2048 O O . GLU B 1 66 ? -17.359 -9.812 -2.988 1 95.5 66 GLU B O 1
ATOM 2053 N N . ALA B 1 67 ? -17.375 -11.922 -3.775 1 95.5 67 ALA B N 1
ATOM 2054 C CA . ALA B 1 67 ? -18.359 -12.352 -2.777 1 95.5 67 ALA B CA 1
ATOM 2055 C C . ALA B 1 67 ? -17.781 -12.258 -1.368 1 95.5 67 ALA B C 1
ATOM 2057 O O . ALA B 1 67 ? -18.469 -11.836 -0.435 1 95.5 67 ALA B O 1
ATOM 2058 N N . VAL B 1 68 ? -16.547 -12.656 -1.205 1 95.38 68 VAL B N 1
ATOM 2059 C CA . VAL B 1 68 ? -15.875 -12.539 0.088 1 95.38 68 VAL B CA 1
ATOM 2060 C C . VAL B 1 68 ? -15.766 -11.07 0.481 1 95.38 68 VAL B C 1
ATOM 2062 O O . VAL B 1 68 ? -16.078 -10.695 1.614 1 95.38 68 VAL B O 1
ATOM 2065 N N . PHE B 1 69 ? -15.344 -10.234 -0.448 1 94.38 69 PHE B N 1
ATOM 2066 C CA . PHE B 1 69 ? -15.234 -8.805 -0.201 1 94.38 69 PHE B CA 1
ATOM 2067 C C . PHE B 1 69 ? -16.562 -8.234 0.277 1 94.38 69 PHE B C 1
ATOM 2069 O O . PHE B 1 69 ? -16.625 -7.535 1.29 1 94.38 69 PHE B O 1
ATOM 2076 N N . ASP B 1 70 ? -17.609 -8.586 -0.452 1 93.25 70 ASP B N 1
ATOM 2077 C CA . ASP B 1 70 ? -18.938 -8.07 -0.145 1 93.25 70 ASP B CA 1
ATOM 2078 C C . ASP B 1 70 ? -19.406 -8.539 1.232 1 93.25 70 ASP B C 1
ATOM 2080 O O . ASP B 1 70 ? -20.047 -7.781 1.963 1 93.25 70 ASP B O 1
ATOM 2084 N N . GLY B 1 71 ? -19.109 -9.773 1.533 1 90.81 71 GLY B N 1
ATOM 2085 C CA . GLY B 1 71 ? -19.438 -10.281 2.857 1 90.81 71 GLY B CA 1
ATOM 2086 C C . GLY B 1 71 ? -18.766 -9.5 3.975 1 90.81 71 GLY B C 1
ATOM 2087 O O . GLY B 1 71 ? -19.422 -9.125 4.953 1 90.81 71 GLY B O 1
ATOM 2088 N N . ILE B 1 72 ? -17.516 -9.188 3.811 1 90 72 ILE B N 1
ATOM 2089 C CA . ILE B 1 72 ? -16.766 -8.43 4.812 1 90 72 ILE B CA 1
ATOM 2090 C C . ILE B 1 72 ? -17.281 -6.992 4.852 1 90 72 ILE B C 1
ATOM 2092 O O . ILE B 1 72 ? -17.453 -6.418 5.93 1 90 72 ILE B O 1
ATOM 2096 N N . ALA B 1 73 ? -17.516 -6.426 3.635 1 88.94 73 ALA B N 1
ATOM 2097 C CA . ALA B 1 73 ? -18.016 -5.055 3.531 1 88.94 73 ALA B CA 1
ATOM 2098 C C . ALA B 1 73 ? -19.312 -4.887 4.301 1 88.94 73 ALA B C 1
ATOM 2100 O O . ALA B 1 73 ? -19.516 -3.883 4.992 1 88.94 73 ALA B O 1
ATOM 2101 N N . GLN B 1 74 ? -20.172 -5.816 4.152 1 84.06 74 GLN B N 1
ATOM 2102 C CA . GLN B 1 74 ? -21.453 -5.777 4.844 1 84.06 74 GLN B CA 1
ATOM 2103 C C . GLN B 1 74 ? -21.266 -5.824 6.355 1 84.06 74 GLN B C 1
ATOM 2105 O O . GLN B 1 74 ? -21.891 -5.047 7.086 1 84.06 74 GLN B O 1
ATOM 2110 N N . SER B 1 75 ? -20.422 -6.602 6.832 1 84.12 75 SER B N 1
ATOM 2111 C CA . SER B 1 75 ? -20.188 -6.75 8.266 1 84.12 75 SER B CA 1
ATOM 2112 C C . SER B 1 75 ? -19.344 -5.605 8.812 1 84.12 75 SER B C 1
ATOM 2114 O O . SER B 1 75 ? -19.438 -5.281 10 1 84.12 75 SER B O 1
ATOM 2116 N N . GLY B 1 76 ? -18.562 -4.965 7.953 1 81.44 76 GLY B N 1
ATOM 2117 C CA . GLY B 1 76 ? -17.656 -3.9 8.367 1 81.44 76 GLY B CA 1
ATOM 2118 C C . GLY B 1 76 ? -18.297 -2.523 8.312 1 81.44 76 GLY B C 1
ATOM 2119 O O . GLY B 1 76 ? -17.688 -1.536 8.734 1 81.44 76 GLY B O 1
ATOM 2120 N N . GLY B 1 77 ? -19.547 -2.475 7.809 1 81.94 77 GLY B N 1
ATOM 2121 C CA . GLY B 1 77 ? -20.297 -1.227 7.875 1 81.94 77 GLY B CA 1
ATOM 2122 C C . GLY B 1 77 ? -20.062 -0.333 6.668 1 81.94 77 GLY B C 1
ATOM 2123 O O . GLY B 1 77 ? -20.406 0.854 6.699 1 81.94 77 GLY B O 1
ATOM 2124 N N . LEU B 1 78 ? -19.469 -0.815 5.57 1 84.69 78 LEU B N 1
ATOM 2125 C CA . LEU B 1 78 ? -19.203 0.003 4.395 1 84.69 78 LEU B CA 1
ATOM 2126 C C . LEU B 1 78 ? -20.5 0.529 3.789 1 84.69 78 LEU B C 1
ATOM 2128 O O . LEU B 1 78 ? -20.5 1.56 3.111 1 84.69 78 LEU B O 1
ATOM 2132 N N . HIS B 1 79 ? -21.562 -0.168 4.098 1 81.62 79 HIS B N 1
ATOM 2133 C CA 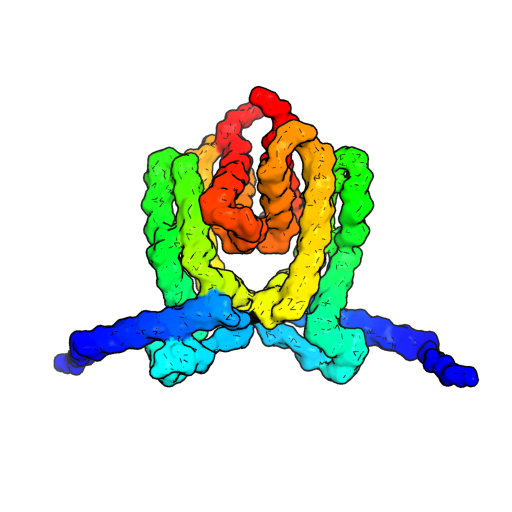. HIS B 1 79 ? -22.859 0.232 3.586 1 81.62 79 HIS B CA 1
ATOM 2134 C C . HIS B 1 79 ? -23.312 1.553 4.199 1 81.62 79 HIS B C 1
ATOM 2136 O O . HIS B 1 79 ? -24.234 2.199 3.688 1 81.62 79 HIS B O 1
ATOM 2142 N N . ARG B 1 80 ? -22.625 1.979 5.27 1 87.81 80 ARG B N 1
ATOM 2143 C CA . ARG B 1 80 ? -22.984 3.213 5.957 1 87.81 80 ARG B CA 1
ATOM 2144 C C . ARG B 1 80 ? -22.297 4.418 5.332 1 87.81 80 ARG B C 1
ATOM 2146 O O . ARG B 1 80 ? -22.547 5.559 5.73 1 87.81 80 ARG B O 1
ATOM 2153 N N . LEU B 1 81 ? -21.469 4.215 4.375 1 90.94 81 LEU B N 1
ATOM 2154 C CA . LEU B 1 81 ? -20.656 5.281 3.803 1 90.94 81 LEU B CA 1
ATOM 2155 C C . LEU B 1 81 ? -21.531 6.344 3.152 1 90.94 81 LEU B C 1
ATOM 2157 O O . LEU B 1 81 ? -21.344 7.543 3.385 1 90.94 81 LEU B O 1
ATOM 2161 N N . ALA B 1 82 ? -22.516 5.859 2.438 1 86.75 82 ALA B N 1
ATOM 2162 C CA . ALA B 1 82 ? -23.391 6.797 1.734 1 86.75 82 ALA B CA 1
ATOM 2163 C C . ALA B 1 82 ? -24.094 7.723 2.715 1 86.75 82 ALA B C 1
ATOM 2165 O O . ALA B 1 82 ? -24.141 8.938 2.506 1 86.75 82 ALA B O 1
ATOM 2166 N N . GLU B 1 83 ? -24.609 7.141 3.756 1 91 83 GLU B N 1
ATOM 2167 C CA . GLU B 1 83 ? -25.281 7.93 4.785 1 91 83 GLU B CA 1
ATOM 2168 C C . GLU B 1 83 ? -24.297 8.883 5.473 1 91 83 GLU B C 1
ATOM 2170 O O . GLU B 1 83 ? -24.641 10.031 5.77 1 91 83 GLU B O 1
ATOM 2175 N N . THR B 1 84 ? -23.125 8.469 5.777 1 93.06 84 THR B N 1
ATOM 2176 C CA . THR B 1 84 ? -22.094 9.266 6.434 1 93.06 84 THR B CA 1
ATOM 2177 C C . THR B 1 84 ? -21.734 10.484 5.594 1 93.06 84 THR B C 1
ATOM 2179 O O . THR B 1 84 ? -21.562 11.586 6.129 1 93.06 84 THR B O 1
ATOM 2182 N N . MET B 1 85 ? -21.828 10.352 4.309 1 90.94 85 MET B N 1
ATOM 2183 C CA . MET B 1 85 ? -21.422 11.422 3.4 1 90.94 85 MET B CA 1
ATOM 2184 C C . MET B 1 85 ? -22.469 12.531 3.369 1 90.94 85 MET B C 1
ATOM 2186 O O . MET B 1 85 ? -22.172 13.648 2.938 1 90.94 85 MET B O 1
ATOM 2190 N N . THR B 1 86 ? -23.656 12.258 3.855 1 90.75 86 THR B N 1
ATOM 2191 C CA . THR B 1 86 ? -24.734 13.234 3.805 1 90.75 86 THR B CA 1
ATOM 2192 C C . THR B 1 86 ? -24.891 13.93 5.152 1 90.75 86 THR B C 1
ATOM 2194 O O . THR B 1 86 ? -25.812 14.742 5.332 1 90.75 86 THR B O 1
ATOM 2197 N N . MET B 1 87 ? -24.031 13.594 6.035 1 95.69 87 MET B N 1
ATOM 2198 C CA . MET B 1 87 ? -24.062 14.266 7.328 1 95.69 87 MET B CA 1
ATOM 2199 C C . MET B 1 87 ? -23.922 15.781 7.156 1 95.69 87 MET B C 1
ATOM 2201 O O . MET B 1 87 ? -23.188 16.25 6.289 1 95.69 87 MET B O 1
ATOM 2205 N N . THR B 1 88 ? -24.531 16.516 8 1 95.75 88 THR B N 1
ATOM 2206 C CA . THR B 1 88 ? -24.578 17.969 7.906 1 95.75 88 THR B CA 1
ATOM 2207 C C . THR B 1 88 ? -23.188 18.578 8.102 1 95.75 88 THR B C 1
ATOM 2209 O O . THR B 1 88 ? -22.766 19.422 7.324 1 95.75 88 THR B O 1
ATOM 2212 N N . ASP B 1 89 ? -22.453 18.141 9.109 1 96.94 89 ASP B N 1
ATOM 2213 C CA . ASP B 1 89 ? -21.109 18.625 9.367 1 96.94 89 ASP B CA 1
ATOM 2214 C C . ASP B 1 89 ? -20.078 17.812 8.578 1 96.94 89 ASP B C 1
ATOM 2216 O O . ASP B 1 89 ? -19.812 16.656 8.906 1 96.94 89 ASP B O 1
ATOM 2220 N N . PRO B 1 90 ? -19.5 18.422 7.617 1 96.38 90 PRO B N 1
ATOM 2221 C CA . PRO B 1 90 ? -18.562 17.672 6.781 1 96.38 90 PRO B CA 1
ATOM 2222 C C . PRO B 1 90 ? -17.328 17.188 7.551 1 96.38 90 PRO B C 1
ATOM 2224 O O . PRO B 1 90 ? -16.734 16.172 7.199 1 96.38 90 PRO B O 1
ATOM 2227 N N . ARG B 1 91 ? -16.953 17.875 8.539 1 96.25 91 ARG B N 1
ATOM 2228 C CA . ARG B 1 91 ? -15.828 17.422 9.352 1 96.25 91 ARG B CA 1
ATOM 2229 C C . ARG B 1 91 ? -16.188 16.141 10.125 1 96.25 91 ARG B C 1
ATOM 2231 O O . ARG B 1 91 ? -15.367 15.227 10.211 1 96.25 91 ARG B O 1
ATOM 2238 N N . ALA B 1 92 ? -17.359 16.141 10.688 1 97.38 92 ALA B N 1
ATOM 2239 C CA . ALA B 1 92 ? -17.844 14.938 11.359 1 97.38 92 ALA B CA 1
ATOM 2240 C C . ALA B 1 92 ? -18 13.781 10.375 1 97.38 92 ALA B C 1
ATOM 2242 O O . ALA B 1 92 ? -17.719 12.625 10.711 1 97.38 92 ALA B O 1
ATOM 2243 N N . ALA B 1 93 ? -18.438 14.102 9.164 1 97.75 93 ALA B N 1
ATOM 2244 C CA . ALA B 1 93 ? -18.547 13.094 8.117 1 97.75 93 ALA B CA 1
ATOM 2245 C C . ALA B 1 93 ? -17.188 12.484 7.789 1 97.75 93 ALA B C 1
ATOM 2247 O O . ALA B 1 93 ? -17.078 11.273 7.621 1 97.75 93 ALA B O 1
ATOM 2248 N N . LEU B 1 94 ? -16.156 13.344 7.711 1 97.94 94 LEU B N 1
ATOM 2249 C CA . LEU B 1 94 ? -14.805 12.883 7.445 1 97.94 94 LEU B CA 1
ATOM 2250 C C . LEU B 1 94 ? -14.328 11.93 8.539 1 97.94 94 LEU B C 1
ATOM 2252 O O . LEU B 1 94 ? -13.797 10.859 8.242 1 97.94 94 LEU B O 1
ATOM 2256 N N . ASP B 1 95 ? -14.57 12.281 9.773 1 98.12 95 ASP B N 1
ATOM 2257 C CA . ASP B 1 95 ? -14.18 11.438 10.898 1 98.12 95 ASP B CA 1
ATOM 2258 C C . ASP B 1 95 ? -14.898 10.094 10.859 1 98.12 95 ASP B C 1
ATOM 2260 O O . ASP B 1 95 ? -14.281 9.047 11.055 1 98.12 95 ASP B O 1
ATOM 2264 N N . ARG B 1 96 ? -16.156 10.125 10.602 1 97.31 96 ARG B N 1
ATOM 2265 C CA . ARG B 1 96 ? -16.953 8.898 10.555 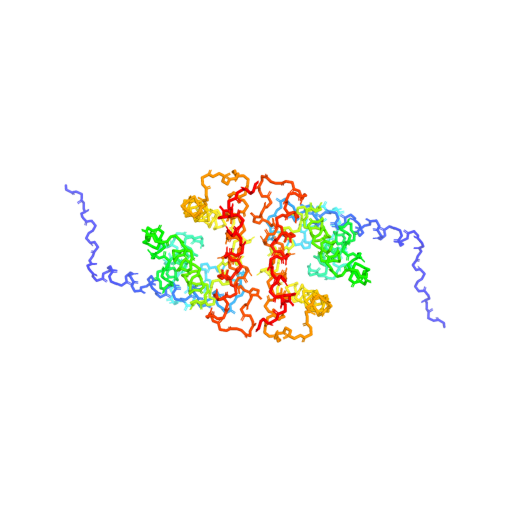1 97.31 96 ARG B CA 1
ATOM 2266 C C . ARG B 1 96 ? -16.531 8.016 9.391 1 97.31 96 ARG B C 1
ATOM 2268 O O . ARG B 1 96 ? -16.484 6.789 9.516 1 97.31 96 ARG B O 1
ATOM 2275 N N . MET B 1 97 ? -16.25 8.609 8.297 1 97 97 MET B N 1
ATOM 2276 C CA . MET B 1 97 ? -15.75 7.844 7.156 1 97 97 MET B CA 1
ATOM 2277 C C . MET B 1 97 ? -14.477 7.094 7.516 1 97 97 MET B C 1
ATOM 2279 O O . MET B 1 97 ? -14.336 5.906 7.207 1 97 97 MET B O 1
ATOM 2283 N N . VAL B 1 98 ? -13.5 7.777 8.141 1 97.94 98 VAL B N 1
ATOM 2284 C CA . VAL B 1 98 ? -12.258 7.141 8.562 1 97.94 98 VAL B CA 1
ATOM 2285 C C . VAL B 1 98 ? -12.57 5.965 9.484 1 97.94 98 VAL B C 1
ATOM 2287 O O . VAL B 1 98 ? -11.992 4.883 9.336 1 97.94 98 VAL B O 1
ATOM 2290 N N . GLU B 1 99 ? -13.508 6.145 10.391 1 97.06 99 GLU B N 1
ATOM 2291 C CA . GLU B 1 99 ? -13.906 5.078 11.305 1 97.06 99 GLU B CA 1
ATOM 2292 C C . GLU B 1 99 ? -14.453 3.873 10.547 1 97.06 99 GLU B C 1
ATOM 2294 O O . GLU B 1 99 ? -14.156 2.729 10.891 1 97.06 99 GLU B O 1
ATOM 2299 N N . ILE B 1 100 ? -15.227 4.129 9.586 1 95.62 100 ILE B N 1
ATOM 2300 C CA . ILE B 1 100 ? -15.836 3.07 8.789 1 95.62 100 ILE B CA 1
ATOM 2301 C C . ILE B 1 100 ? -14.742 2.262 8.094 1 95.62 100 ILE B C 1
ATOM 2303 O O . ILE B 1 100 ? -14.75 1.03 8.141 1 95.62 100 ILE B O 1
ATOM 2307 N N . PHE B 1 101 ? -13.805 2.924 7.488 1 95.88 101 PHE B N 1
ATOM 2308 C CA . PHE B 1 101 ? -12.758 2.205 6.77 1 95.88 101 PHE B CA 1
ATOM 2309 C C . PHE B 1 101 ? -11.852 1.46 7.738 1 95.88 101 PHE B C 1
ATOM 2311 O O . PHE B 1 101 ? -11.438 0.33 7.469 1 95.88 101 PHE B O 1
ATOM 2318 N N . CYS B 1 102 ? -11.516 2.07 8.859 1 96.12 102 CYS B N 1
ATOM 2319 C CA . CYS B 1 102 ? -10.727 1.365 9.867 1 96.12 102 CYS B CA 1
ATOM 2320 C C . CYS B 1 102 ? -11.453 0.113 10.344 1 96.12 102 CYS B C 1
ATOM 2322 O O . CYS B 1 102 ? -10.844 -0.947 10.492 1 96.12 102 CYS B O 1
ATOM 2324 N N . ALA B 1 103 ? -12.766 0.23 10.57 1 94.5 103 ALA B N 1
ATOM 2325 C CA . ALA B 1 103 ? -13.57 -0.916 10.984 1 94.5 103 ALA B CA 1
ATOM 2326 C C . ALA B 1 103 ? -13.586 -1.992 9.906 1 94.5 103 ALA B C 1
ATOM 2328 O O . ALA B 1 103 ? -13.461 -3.182 10.203 1 94.5 103 ALA B O 1
ATOM 2329 N N . PHE B 1 104 ? -13.688 -1.567 8.742 1 94 104 PHE B N 1
ATOM 2330 C CA . PHE B 1 104 ? -13.711 -2.492 7.617 1 94 104 PHE B CA 1
ATOM 2331 C C . PHE B 1 104 ? -12.391 -3.244 7.5 1 94 104 PHE B C 1
ATOM 2333 O O . PHE B 1 104 ? -12.375 -4.477 7.461 1 94 104 PHE B O 1
ATOM 2340 N N . TRP B 1 105 ? -11.305 -2.516 7.453 1 95.06 105 TRP B N 1
ATOM 2341 C CA . TRP B 1 105 ? -9.992 -3.125 7.242 1 95.06 105 TRP B CA 1
ATOM 2342 C C . TRP B 1 105 ? -9.617 -4.031 8.414 1 95.06 105 TRP B C 1
ATOM 2344 O O . TRP B 1 105 ? -8.875 -4.996 8.242 1 95.06 105 TRP B O 1
ATOM 2354 N N . SER B 1 106 ? -10.117 -3.723 9.586 1 94.06 106 SER B N 1
ATOM 2355 C CA . SER B 1 106 ? -9.758 -4.473 10.789 1 94.06 106 SER B CA 1
ATOM 2356 C C . SER B 1 106 ? -10.68 -5.664 10.992 1 94.06 106 SER B C 1
ATOM 2358 O O . SER B 1 106 ? -10.406 -6.539 11.82 1 94.06 106 SER B O 1
ATOM 2360 N N . ARG B 1 107 ? -11.789 -5.738 10.336 1 90 107 ARG B N 1
ATOM 2361 C CA . ARG B 1 107 ? -12.875 -6.672 10.617 1 90 107 ARG B CA 1
ATOM 2362 C C . ARG B 1 107 ? -12.414 -8.117 10.445 1 90 107 ARG B C 1
ATOM 2364 O O . ARG B 1 107 ? -12.781 -8.984 11.242 1 90 107 ARG B O 1
ATOM 2371 N N . ASP B 1 108 ? -11.703 -8.305 9.375 1 91.69 108 ASP B N 1
ATOM 2372 C CA . ASP B 1 108 ? -11.297 -9.656 9 1 91.69 108 ASP B CA 1
ATOM 2373 C C . ASP B 1 108 ? -9.922 -9.648 8.344 1 91.69 108 ASP B C 1
ATOM 2375 O O . ASP B 1 108 ? -9.688 -8.914 7.383 1 91.69 108 ASP B O 1
ATOM 2379 N N . SER B 1 109 ? -9.086 -10.5 8.836 1 92.19 109 SER B N 1
ATOM 2380 C CA . SER B 1 109 ? -7.723 -10.539 8.312 1 92.19 109 SER B CA 1
ATOM 2381 C C . SER B 1 109 ? -7.707 -11.039 6.867 1 92.19 109 SER B C 1
ATOM 2383 O O . SER B 1 109 ? -6.695 -10.906 6.172 1 92.19 109 SER B O 1
ATOM 2385 N N . ALA B 1 110 ? -8.859 -11.539 6.348 1 94.56 110 ALA B N 1
ATOM 2386 C CA . ALA B 1 110 ? -8.984 -11.945 4.949 1 94.56 110 ALA B CA 1
ATOM 2387 C C . ALA B 1 110 ? -8.82 -10.75 4.016 1 94.56 110 ALA B C 1
ATOM 2389 O O . ALA B 1 110 ? -8.531 -10.922 2.826 1 94.56 110 ALA B O 1
ATOM 2390 N N . VAL B 1 111 ? -8.945 -9.523 4.551 1 94.31 111 VAL B N 1
ATOM 2391 C CA . VAL B 1 111 ? -8.812 -8.32 3.736 1 94.31 111 VAL B CA 1
ATOM 2392 C C . VAL B 1 111 ? -7.398 -8.227 3.18 1 94.31 111 VAL B C 1
ATOM 2394 O O . VAL B 1 111 ? -7.199 -7.773 2.049 1 94.31 111 VAL B O 1
ATOM 2397 N N . GLY B 1 112 ? -6.473 -8.664 3.957 1 94.06 112 GLY B N 1
ATOM 2398 C CA . GLY B 1 112 ? -5.109 -8.727 3.457 1 94.06 112 GLY B CA 1
ATOM 2399 C C . GLY B 1 112 ? -4.953 -9.633 2.254 1 94.06 112 GLY B C 1
ATOM 2400 O O . GLY B 1 112 ? -4.285 -9.273 1.28 1 94.06 112 GLY B O 1
ATOM 2401 N N . GLY B 1 113 ? -5.543 -10.781 2.322 1 94 113 GLY B N 1
ATOM 2402 C CA . GLY B 1 113 ? -5.543 -11.703 1.194 1 94 113 GLY B CA 1
ATOM 2403 C C . GLY B 1 113 ? -6.262 -11.148 -0.023 1 94 113 GLY B C 1
ATOM 2404 O O . GLY B 1 113 ? -5.812 -11.344 -1.155 1 94 113 GLY B O 1
ATOM 2405 N N . LEU B 1 114 ? -7.355 -10.461 0.231 1 94.81 114 LEU B N 1
ATOM 2406 C CA . LEU B 1 114 ? -8.086 -9.82 -0.859 1 94.81 114 LEU B CA 1
ATOM 2407 C C . LEU B 1 114 ? -7.223 -8.758 -1.536 1 94.81 114 LEU B C 1
ATOM 2409 O O . LEU B 1 114 ? -7.168 -8.688 -2.766 1 94.81 114 LEU B O 1
ATOM 2413 N N . HIS B 1 115 ? -6.555 -7.969 -0.736 1 94.25 115 HIS B N 1
ATOM 2414 C CA . HIS B 1 115 ? -5.66 -6.949 -1.278 1 94.25 115 HIS B CA 1
ATOM 2415 C C . HIS B 1 115 ? -4.551 -7.582 -2.111 1 94.25 115 HIS B C 1
ATOM 2417 O O . HIS B 1 115 ? -4.242 -7.105 -3.207 1 94.25 115 HIS B O 1
ATOM 2423 N N . ALA B 1 116 ? -4.02 -8.664 -1.642 1 93.06 116 ALA B N 1
ATOM 2424 C CA . ALA B 1 116 ? -2.953 -9.375 -2.348 1 93.06 116 ALA B CA 1
ATOM 2425 C C . ALA B 1 116 ? -3.451 -9.922 -3.682 1 93.06 116 ALA B C 1
ATOM 2427 O O . ALA B 1 116 ? -2.695 -9.984 -4.652 1 93.06 116 ALA B O 1
ATOM 2428 N N . ALA B 1 117 ? -4.707 -10.289 -3.742 1 93.62 117 ALA B N 1
ATOM 2429 C CA . ALA B 1 117 ? -5.281 -10.875 -4.953 1 93.62 117 ALA B CA 1
ATOM 2430 C C . ALA B 1 117 ? -5.285 -9.867 -6.098 1 93.62 117 ALA B C 1
ATOM 2432 O O . ALA B 1 117 ? -5.227 -10.25 -7.27 1 93.62 117 ALA B O 1
ATOM 2433 N N . MET B 1 118 ? -5.297 -8.57 -5.75 1 91.56 118 MET B N 1
ATOM 2434 C CA . MET B 1 118 ? -5.281 -7.523 -6.773 1 91.56 118 MET B CA 1
ATOM 2435 C C . MET B 1 118 ? -4.016 -7.609 -7.617 1 91.56 118 MET B C 1
ATOM 2437 O O . MET B 1 118 ? -4.031 -7.262 -8.797 1 91.56 118 MET B O 1
ATOM 2441 N N . ALA B 1 119 ? -2.984 -8.133 -7.039 1 85.56 119 ALA B N 1
ATOM 2442 C CA . ALA B 1 119 ? -1.69 -8.195 -7.715 1 85.56 119 ALA B CA 1
ATOM 2443 C C . ALA B 1 119 ? -1.65 -9.344 -8.719 1 85.56 119 ALA B C 1
ATOM 2445 O O . ALA B 1 119 ? -0.887 -9.305 -9.688 1 85.56 119 ALA B O 1
ATOM 2446 N N . THR B 1 120 ? -2.475 -10.312 -8.562 1 84.19 120 THR B N 1
ATOM 2447 C CA . THR B 1 120 ? -2.311 -11.523 -9.359 1 84.19 120 THR B CA 1
ATOM 2448 C C . THR B 1 120 ? -3.533 -11.758 -10.242 1 84.19 120 THR B C 1
ATOM 2450 O O . THR B 1 120 ? -3.518 -12.633 -11.109 1 84.19 120 THR B O 1
ATOM 2453 N N . ASP B 1 121 ? -4.57 -11.031 -9.977 1 88.38 121 ASP B N 1
ATOM 2454 C CA . ASP B 1 121 ? -5.816 -11.211 -10.719 1 88.38 121 ASP B CA 1
ATOM 2455 C C . ASP B 1 121 ? -6.266 -9.898 -11.359 1 88.38 121 ASP B C 1
ATOM 2457 O O . ASP B 1 121 ? -6.934 -9.086 -10.711 1 88.38 121 ASP B O 1
ATOM 2461 N N . PRO B 1 122 ? -5.977 -9.797 -12.648 1 86.38 122 PRO B N 1
ATOM 2462 C CA . PRO B 1 122 ? -6.285 -8.531 -13.297 1 86.38 122 PRO B CA 1
ATOM 2463 C C . PRO B 1 122 ? -7.781 -8.211 -13.297 1 86.38 122 PRO B C 1
ATOM 2465 O O . PRO B 1 122 ? -8.164 -7.043 -13.203 1 86.38 122 PRO B O 1
ATOM 2468 N N . GLU B 1 123 ? -8.555 -9.219 -13.438 1 87.69 123 GLU B N 1
ATOM 2469 C CA . GLU B 1 123 ? -10 -8.984 -13.43 1 87.69 123 GLU B CA 1
ATOM 2470 C C . GLU B 1 123 ? -10.477 -8.516 -12.055 1 87.69 123 GLU B C 1
ATOM 2472 O O . GLU B 1 123 ? -11.32 -7.625 -11.953 1 87.69 123 GLU B O 1
ATOM 2477 N N . PHE B 1 124 ? -9.969 -9.094 -11.039 1 91.88 124 PHE B N 1
ATOM 2478 C CA . PHE B 1 124 ? -10.305 -8.656 -9.688 1 91.88 124 PHE B CA 1
ATOM 2479 C C . PHE B 1 124 ? -9.789 -7.246 -9.438 1 91.88 124 PHE B C 1
ATOM 2481 O O . PHE B 1 124 ? -10.492 -6.414 -8.852 1 91.88 124 PHE B O 1
ATOM 2488 N N . ALA B 1 125 ? -8.594 -6.957 -9.906 1 91.75 125 ALA B N 1
ATOM 2489 C CA . ALA B 1 125 ? -8.016 -5.621 -9.781 1 91.75 125 ALA B CA 1
ATOM 2490 C C . ALA B 1 125 ? -8.914 -4.574 -10.445 1 91.75 125 ALA B C 1
ATOM 2492 O O . ALA B 1 125 ? -9.086 -3.473 -9.914 1 91.75 125 ALA B O 1
ATOM 2493 N N . GLU B 1 126 ? -9.453 -4.93 -11.539 1 91.5 126 GLU B N 1
ATOM 2494 C CA . GLU B 1 126 ? -10.352 -4.02 -12.25 1 91.5 126 GLU B CA 1
ATOM 2495 C C . GLU B 1 126 ? -11.617 -3.754 -11.445 1 91.5 126 GLU B C 1
ATOM 2497 O O . GLU B 1 126 ? -12.086 -2.615 -11.367 1 91.5 126 GLU B O 1
ATOM 2502 N N . ALA B 1 127 ? -12.156 -4.805 -10.883 1 91.19 127 ALA B N 1
ATOM 2503 C CA . ALA B 1 127 ? -13.352 -4.652 -10.062 1 91.19 127 ALA B CA 1
ATOM 2504 C C . ALA B 1 127 ? -13.078 -3.736 -8.867 1 91.19 127 ALA B C 1
ATOM 2506 O O . ALA B 1 127 ? -13.898 -2.875 -8.547 1 91.19 127 ALA B O 1
ATOM 2507 N N . ILE B 1 128 ? -11.938 -3.877 -8.266 1 92.69 128 ILE B N 1
ATOM 2508 C CA . ILE B 1 128 ? -11.578 -3.053 -7.113 1 92.69 128 ILE B CA 1
ATOM 2509 C C . ILE B 1 128 ? -11.32 -1.617 -7.57 1 92.69 128 ILE B C 1
ATOM 2511 O O . ILE B 1 128 ? -11.672 -0.666 -6.867 1 92.69 128 ILE B O 1
ATOM 2515 N N . SER B 1 129 ? -10.734 -1.49 -8.766 1 92.31 129 SER B N 1
ATOM 2516 C CA . SER B 1 129 ? -10.508 -0.161 -9.328 1 92.31 129 SER B CA 1
ATOM 2517 C C . SER B 1 129 ? -11.812 0.604 -9.484 1 92.31 129 SER B C 1
ATOM 2519 O O . SER B 1 129 ? -11.883 1.803 -9.211 1 92.31 129 SER B O 1
ATOM 2521 N N . GLU B 1 130 ? -12.836 -0.061 -9.891 1 91.5 130 GLU B N 1
ATOM 2522 C CA . GLU B 1 130 ? -14.148 0.559 -10.023 1 91.5 130 GLU B CA 1
ATOM 2523 C C . GLU B 1 130 ? -14.688 1.009 -8.672 1 91.5 130 GLU B C 1
ATOM 2525 O O . GLU B 1 130 ? -15.25 2.098 -8.555 1 91.5 130 GLU B O 1
ATOM 2530 N N . ARG B 1 131 ? -14.539 0.188 -7.715 1 90.06 131 ARG B N 1
ATOM 2531 C CA . ARG B 1 131 ? -14.961 0.534 -6.359 1 90.06 131 ARG B CA 1
ATOM 2532 C C . ARG B 1 131 ? -14.164 1.725 -5.828 1 90.06 131 ARG B C 1
ATOM 2534 O O . ARG B 1 131 ? -14.727 2.611 -5.184 1 90.06 131 ARG B O 1
ATOM 2541 N N . ASN B 1 132 ? -12.891 1.74 -6.109 1 92.5 132 ASN B N 1
ATOM 2542 C CA . ASN B 1 132 ? -12.023 2.834 -5.695 1 92.5 132 ASN B CA 1
ATOM 2543 C C . ASN B 1 132 ? -12.422 4.152 -6.352 1 92.5 132 ASN B C 1
ATOM 2545 O O . ASN B 1 132 ? -12.383 5.207 -5.719 1 92.5 132 ASN B O 1
ATOM 2549 N N . GLU B 1 133 ? -12.844 4.062 -7.617 1 92.81 133 GLU B N 1
ATOM 2550 C CA . GLU B 1 133 ? -13.281 5.27 -8.312 1 92.81 133 GLU B CA 1
ATOM 2551 C C . GLU B 1 133 ? -14.555 5.836 -7.684 1 92.81 133 GLU B C 1
ATOM 2553 O O . GLU B 1 133 ? -14.695 7.055 -7.559 1 92.81 133 GLU B O 1
ATOM 2558 N N . ARG B 1 134 ? -15.445 5.012 -7.312 1 91.75 134 ARG B N 1
ATOM 2559 C CA . ARG B 1 134 ? -16.656 5.453 -6.617 1 91.75 134 ARG B CA 1
ATOM 2560 C C . ARG B 1 134 ? -16.297 6.113 -5.285 1 91.75 134 ARG B C 1
ATOM 2562 O O . ARG B 1 134 ? -16.875 7.145 -4.93 1 91.75 134 ARG B O 1
ATOM 2569 N N . ARG B 1 135 ? -15.391 5.512 -4.594 1 92.38 135 ARG B N 1
ATOM 2570 C CA . ARG B 1 135 ? -14.922 6.066 -3.332 1 92.38 135 ARG B CA 1
ATOM 2571 C C . ARG B 1 135 ? -14.305 7.449 -3.535 1 92.38 135 ARG B C 1
ATOM 2573 O O . ARG B 1 135 ? -14.562 8.367 -2.76 1 92.38 135 ARG B O 1
ATOM 2580 N N . ARG B 1 136 ? -13.547 7.625 -4.566 1 94.62 136 ARG B N 1
ATOM 2581 C CA . ARG B 1 136 ? -12.914 8.906 -4.863 1 94.62 136 ARG B CA 1
ATOM 2582 C C . ARG B 1 136 ? -13.969 9.977 -5.156 1 94.62 136 ARG B C 1
ATOM 2584 O O . ARG B 1 136 ? -13.812 11.133 -4.754 1 94.62 136 ARG B O 1
ATOM 2591 N N . LYS B 1 137 ? -15 9.594 -5.852 1 94.88 137 LYS B N 1
ATOM 2592 C CA . LYS B 1 137 ? -16.078 10.539 -6.137 1 94.88 137 LYS B CA 1
ATOM 2593 C C . LYS B 1 137 ? -16.766 11 -4.852 1 94.88 137 LYS B C 1
ATOM 2595 O O . LYS B 1 137 ? -17.078 12.188 -4.699 1 94.88 137 LYS B O 1
ATOM 2600 N N . LEU B 1 138 ? -16.984 10.086 -3.951 1 94.62 138 LEU B N 1
ATOM 2601 C CA . LEU B 1 138 ? -17.562 10.43 -2.656 1 94.62 138 LEU B CA 1
ATOM 2602 C C . LEU B 1 138 ? -16.656 11.367 -1.879 1 94.62 138 LEU B C 1
ATOM 2604 O O . LEU B 1 138 ? -17.109 12.344 -1.292 1 94.62 138 LEU B O 1
ATOM 2608 N N . LEU B 1 139 ? -15.375 11.125 -1.89 1 96.44 139 LEU B N 1
ATOM 2609 C CA . LEU B 1 139 ? -14.391 11.961 -1.205 1 96.44 139 LEU B CA 1
ATOM 2610 C C . LEU B 1 139 ? -14.359 13.359 -1.808 1 96.44 139 LEU B C 1
ATOM 2612 O O . LEU B 1 139 ? -14.273 14.352 -1.08 1 96.44 139 LEU B O 1
ATOM 2616 N N . THR B 1 140 ? -14.43 13.359 -3.115 1 96.81 140 THR B N 1
ATOM 2617 C CA . THR B 1 140 ? -14.43 14.641 -3.807 1 96.81 140 THR B CA 1
ATOM 2618 C C . THR B 1 140 ? -15.609 15.5 -3.355 1 96.81 140 THR B C 1
ATOM 2620 O O . THR B 1 140 ? -15.438 16.672 -3.027 1 96.81 140 THR B O 1
ATOM 2623 N N . ALA B 1 141 ? -16.766 14.898 -3.336 1 96.12 141 ALA B N 1
ATOM 2624 C CA . ALA B 1 141 ? -17.953 15.617 -2.898 1 96.12 141 ALA B CA 1
ATOM 2625 C C . ALA B 1 141 ? -17.812 16.094 -1.457 1 96.12 141 ALA B C 1
ATOM 2627 O O . ALA B 1 141 ? -18.203 17.219 -1.128 1 96.12 141 ALA B O 1
ATOM 2628 N N . LEU B 1 142 ? -17.281 15.289 -0.597 1 96.88 142 LEU B N 1
ATOM 2629 C CA . LEU B 1 142 ? -17.094 15.641 0.807 1 96.88 142 LEU B CA 1
ATOM 2630 C C . LEU B 1 142 ? -16.109 16.797 0.95 1 96.88 142 LEU B C 1
ATOM 2632 O O . LEU B 1 142 ? -16.344 17.734 1.703 1 96.88 142 LEU B O 1
ATOM 2636 N N . ILE B 1 143 ? -14.992 16.781 0.237 1 96.88 143 ILE B N 1
ATOM 2637 C CA . ILE B 1 143 ? -13.961 17.812 0.298 1 96.88 143 ILE B CA 1
ATOM 2638 C C . ILE B 1 143 ? -14.516 19.125 -0.235 1 96.88 143 ILE B C 1
ATOM 2640 O O . ILE B 1 143 ? -14.211 20.203 0.292 1 96.88 143 ILE B O 1
ATOM 2644 N N . ASP B 1 144 ? -15.359 19.016 -1.246 1 95.75 144 ASP B N 1
ATOM 2645 C CA . ASP B 1 144 ? -15.992 20.219 -1.786 1 95.75 144 ASP B CA 1
ATOM 2646 C C . ASP B 1 144 ? -16.844 20.906 -0.731 1 95.75 144 ASP B C 1
ATOM 2648 O O . ASP B 1 144 ? -16.922 22.141 -0.698 1 95.75 144 ASP B O 1
ATOM 2652 N N . ARG B 1 145 ? -17.453 20.172 0.092 1 95.62 145 ARG B N 1
ATOM 2653 C CA . ARG B 1 145 ? -18.266 20.734 1.171 1 95.62 145 ARG B CA 1
ATOM 2654 C C . ARG B 1 145 ? -17.391 21.344 2.256 1 95.62 145 ARG B C 1
ATOM 2656 O O . ARG B 1 145 ? -17.781 22.297 2.92 1 95.62 145 ARG B O 1
ATOM 2663 N N . LEU B 1 146 ? -16.203 20.766 2.443 1 95.19 146 LEU B N 1
ATOM 2664 C CA . LEU B 1 146 ? -15.289 21.172 3.51 1 95.19 146 LEU B CA 1
ATOM 2665 C C . LEU B 1 146 ? -14.477 22.391 3.096 1 95.19 146 LEU B C 1
ATOM 2667 O O . LEU B 1 146 ? -14.094 23.203 3.941 1 95.19 146 LEU B O 1
ATOM 2671 N N . ALA B 1 147 ? -14.219 22.484 1.837 1 94.75 147 ALA B N 1
ATOM 2672 C CA . ALA B 1 147 ? -13.297 23.5 1.327 1 94.75 147 ALA B CA 1
ATOM 2673 C C . ALA B 1 147 ? -13.969 24.859 1.213 1 94.75 147 ALA B C 1
ATOM 2675 O O . ALA B 1 147 ? -15.141 24.953 0.845 1 94.75 147 ALA B O 1
ATOM 2676 N N . ASP B 1 148 ? -13.195 25.844 1.507 1 91.88 148 ASP B N 1
ATOM 2677 C CA . ASP B 1 148 ? -13.625 27.203 1.164 1 91.88 148 ASP B CA 1
ATOM 2678 C C . ASP B 1 148 ? -13.82 27.344 -0.344 1 91.88 148 ASP B C 1
ATOM 2680 O O . ASP B 1 148 ? -13.102 26.734 -1.131 1 91.88 148 ASP B O 1
ATOM 2684 N N . LYS B 1 149 ? -14.711 28.188 -0.692 1 89.62 149 LYS B N 1
ATOM 2685 C CA . LYS B 1 149 ? -15.008 28.406 -2.105 1 89.62 149 LYS B CA 1
ATOM 2686 C C . LYS B 1 149 ? -13.773 28.891 -2.855 1 89.62 149 LYS B C 1
ATOM 2688 O O . LYS B 1 149 ? -13.602 28.594 -4.043 1 89.62 149 LYS B O 1
ATOM 2693 N N . SER B 1 150 ? -12.867 29.516 -2.143 1 92.25 150 SER B N 1
ATOM 2694 C CA . SER B 1 150 ? -11.711 30.125 -2.787 1 92.25 150 SER B CA 1
ATOM 2695 C C . SER B 1 150 ? -10.547 29.141 -2.891 1 92.25 150 SER B C 1
ATOM 2697 O O . SER B 1 150 ? -9.523 29.438 -3.506 1 92.25 150 SER B O 1
ATOM 2699 N N . ALA B 1 151 ? -10.719 27.953 -2.312 1 93.5 151 ALA B N 1
ATOM 2700 C CA . ALA B 1 151 ? -9.633 26.984 -2.371 1 93.5 151 ALA B CA 1
ATOM 2701 C C . ALA B 1 151 ? -9.344 26.562 -3.812 1 93.5 151 ALA B C 1
ATOM 2703 O O . ALA B 1 151 ? -10.266 26.219 -4.555 1 93.5 151 ALA B O 1
ATOM 2704 N N . PRO B 1 152 ? -8.094 26.609 -4.25 1 93.88 152 PRO B N 1
ATOM 2705 C CA . PRO B 1 152 ? -7.762 26.25 -5.629 1 93.88 152 PRO B CA 1
ATOM 2706 C C . PRO B 1 152 ? -8.102 24.797 -5.953 1 93.88 152 PRO B C 1
ATOM 2708 O O . PRO B 1 152 ? -8.008 23.922 -5.082 1 93.88 152 PRO B O 1
ATOM 2711 N N . PRO B 1 153 ? -8.461 24.484 -7.195 1 94.38 153 PRO B N 1
ATOM 2712 C CA . PRO B 1 153 ? -8.805 23.125 -7.625 1 94.38 153 PRO B CA 1
ATOM 2713 C C . PRO B 1 153 ? -7.68 22.125 -7.363 1 94.38 153 PRO B C 1
ATOM 2715 O O . PRO B 1 153 ? -7.941 20.984 -6.992 1 94.38 153 PRO B O 1
ATOM 2718 N N . ARG B 1 154 ? -6.457 22.562 -7.473 1 94.44 154 ARG B N 1
ATOM 2719 C CA . ARG B 1 154 ? -5.32 21.672 -7.246 1 94.44 154 ARG B CA 1
ATOM 2720 C C . ARG B 1 154 ? -5.246 21.25 -5.781 1 94.44 154 ARG B C 1
ATOM 2722 O O . ARG B 1 154 ? -4.961 20.094 -5.484 1 94.44 154 ARG B O 1
ATOM 2729 N N . ALA B 1 155 ? -5.477 22.203 -4.914 1 95.5 155 ALA B N 1
ATOM 2730 C CA . ALA B 1 155 ? -5.453 21.875 -3.488 1 95.5 155 ALA B CA 1
ATOM 2731 C C . ALA B 1 155 ? -6.559 20.891 -3.129 1 95.5 155 ALA B C 1
ATOM 2733 O O . ALA B 1 155 ? -6.352 20 -2.305 1 95.5 155 ALA B O 1
ATOM 2734 N N . ARG B 1 156 ? -7.742 21.047 -3.738 1 96.69 156 ARG B N 1
ATOM 2735 C CA . ARG B 1 156 ? -8.844 20.125 -3.521 1 96.69 156 ARG B CA 1
ATOM 2736 C C . ARG B 1 156 ? -8.484 18.719 -4.008 1 96.69 156 ARG B C 1
ATOM 2738 O O . ARG B 1 156 ? -8.719 17.734 -3.305 1 96.69 156 ARG B O 1
ATOM 2745 N N . LYS B 1 157 ? -7.887 18.672 -5.16 1 96.44 157 LYS B N 1
ATOM 2746 C CA . LYS B 1 157 ? -7.469 17.391 -5.719 1 96.44 157 LYS B CA 1
ATOM 2747 C C . LYS B 1 157 ? -6.426 16.719 -4.828 1 96.44 157 LYS B C 1
ATOM 2749 O O . LYS B 1 157 ? -6.473 15.5 -4.609 1 96.44 157 LYS B O 1
ATOM 2754 N N . ASP B 1 158 ? -5.457 17.5 -4.332 1 96.94 158 ASP B N 1
ATOM 2755 C CA . ASP B 1 158 ? -4.422 16.969 -3.445 1 96.94 158 ASP B CA 1
ATOM 2756 C C . ASP B 1 158 ? -5.039 16.359 -2.189 1 96.94 158 ASP B C 1
ATOM 2758 O O . ASP B 1 158 ? -4.652 15.266 -1.777 1 96.94 158 ASP B O 1
ATOM 2762 N N . ALA B 1 159 ? -6.004 17.062 -1.638 1 97.88 159 ALA B N 1
ATOM 2763 C CA . ALA B 1 159 ? -6.656 16.562 -0.425 1 97.88 159 ALA B CA 1
ATOM 2764 C C . ALA B 1 159 ? -7.406 15.266 -0.69 1 97.88 159 ALA B C 1
ATOM 2766 O O . ALA B 1 159 ? -7.305 14.312 0.088 1 97.88 159 ALA B O 1
ATOM 2767 N N . VAL B 1 160 ? -8.117 15.188 -1.799 1 97.94 160 VAL B N 1
ATOM 2768 C CA . VAL B 1 160 ? -8.875 13.992 -2.156 1 97.94 160 VAL B CA 1
ATOM 2769 C C . VAL B 1 160 ? -7.926 12.805 -2.307 1 97.94 160 VAL B C 1
ATOM 2771 O O . VAL B 1 160 ? -8.133 11.758 -1.696 1 97.94 160 VAL B O 1
ATOM 2774 N N . ASP B 1 161 ? -6.867 12.961 -3.068 1 97.94 161 ASP B N 1
ATOM 2775 C CA . ASP B 1 161 ? -5.953 11.859 -3.363 1 97.94 161 ASP B CA 1
ATOM 2776 C C . ASP B 1 161 ? -5.184 11.438 -2.111 1 97.94 161 ASP B C 1
ATOM 2778 O O . ASP B 1 161 ? -4.941 10.25 -1.902 1 97.94 161 ASP B O 1
ATOM 2782 N N . LEU B 1 162 ? -4.809 12.438 -1.312 1 98.25 162 LEU B N 1
ATOM 2783 C CA . LEU B 1 162 ? -4.09 12.117 -0.084 1 98.25 162 LEU B CA 1
ATOM 2784 C C . LEU B 1 162 ? -4.984 11.359 0.887 1 98.25 162 LEU B C 1
ATOM 2786 O O . LEU B 1 162 ? -4.57 10.344 1.463 1 98.25 162 LEU B O 1
ATOM 2790 N N . ILE B 1 163 ? -6.223 11.797 1.091 1 98.5 163 ILE B N 1
ATOM 2791 C CA . ILE B 1 163 ? -7.141 11.133 2.006 1 98.5 163 ILE B CA 1
ATOM 2792 C C . ILE B 1 163 ? -7.488 9.742 1.475 1 98.5 163 ILE B C 1
ATOM 2794 O O . ILE B 1 163 ? -7.621 8.789 2.246 1 98.5 163 ILE B O 1
ATOM 2798 N N . PHE B 1 164 ? -7.621 9.664 0.176 1 98.19 164 PHE B N 1
ATOM 2799 C CA . PHE B 1 164 ? -7.793 8.359 -0.44 1 98.19 164 PHE B CA 1
ATOM 2800 C C . PHE B 1 164 ? -6.664 7.418 -0.035 1 98.19 164 PHE B C 1
ATOM 2802 O O . PHE B 1 164 ? -6.914 6.285 0.388 1 98.19 164 PHE B O 1
ATOM 2809 N N . ALA B 1 165 ? -5.434 7.836 -0.121 1 97.94 165 ALA B N 1
ATOM 2810 C CA . ALA B 1 165 ? -4.27 7.039 0.25 1 97.94 165 ALA B CA 1
ATOM 2811 C C . ALA B 1 165 ? -4.254 6.754 1.75 1 97.94 165 ALA B C 1
ATOM 2813 O O . ALA B 1 165 ? -3.994 5.625 2.172 1 97.94 165 ALA B O 1
ATOM 2814 N N . LEU B 1 166 ? -4.598 7.699 2.539 1 98.5 166 LEU B N 1
ATOM 2815 C CA . LEU B 1 166 ? -4.543 7.594 3.994 1 98.5 166 LEU B CA 1
ATOM 2816 C C . LEU B 1 166 ? -5.57 6.59 4.504 1 98.5 166 LEU B C 1
ATOM 2818 O O . LEU B 1 166 ? -5.355 5.945 5.531 1 98.5 166 LEU B O 1
ATOM 2822 N N . THR B 1 167 ? -6.676 6.449 3.781 1 97.56 167 THR B N 1
ATOM 2823 C CA . THR B 1 167 ? -7.738 5.559 4.234 1 97.56 167 THR B CA 1
ATOM 2824 C C . THR B 1 167 ? -7.695 4.238 3.473 1 97.56 167 THR B C 1
ATOM 2826 O O . THR B 1 167 ? -8.688 3.502 3.441 1 97.56 167 THR B O 1
ATOM 2829 N N . SER B 1 168 ? -6.605 3.99 2.793 1 96.88 168 SER B N 1
ATOM 2830 C CA . SER B 1 168 ? -6.422 2.756 2.037 1 96.88 168 SER B CA 1
ATOM 2831 C C . SER B 1 168 ? -5.988 1.611 2.945 1 96.88 168 SER B C 1
ATOM 2833 O O . SER B 1 168 ? -5.57 1.839 4.082 1 96.88 168 SER B O 1
ATOM 2835 N N . TYR B 1 169 ? -6.086 0.385 2.453 1 95.81 169 TYR B N 1
ATOM 2836 C CA . TYR B 1 169 ? -5.68 -0.78 3.23 1 95.81 169 TYR B CA 1
ATOM 2837 C C . TYR B 1 169 ? -4.184 -0.756 3.506 1 95.81 169 TYR B C 1
ATOM 2839 O O . TYR B 1 169 ? -3.746 -1.026 4.625 1 95.81 169 TYR B O 1
ATOM 2847 N N . PRO B 1 170 ? -3.293 -0.406 2.512 1 96.25 170 PRO B N 1
ATOM 2848 C CA . PRO B 1 170 ? -1.856 -0.395 2.797 1 96.25 170 PRO B CA 1
ATOM 2849 C C . PRO B 1 170 ? -1.489 0.545 3.943 1 96.25 170 PRO B C 1
ATOM 2851 O O . PRO B 1 170 ? -0.636 0.212 4.77 1 96.25 170 PRO B O 1
ATOM 2854 N N . THR B 1 171 ? -2.129 1.68 3.982 1 97.81 171 THR B N 1
ATOM 2855 C CA . THR B 1 171 ? -1.87 2.586 5.094 1 97.81 171 THR B CA 1
ATOM 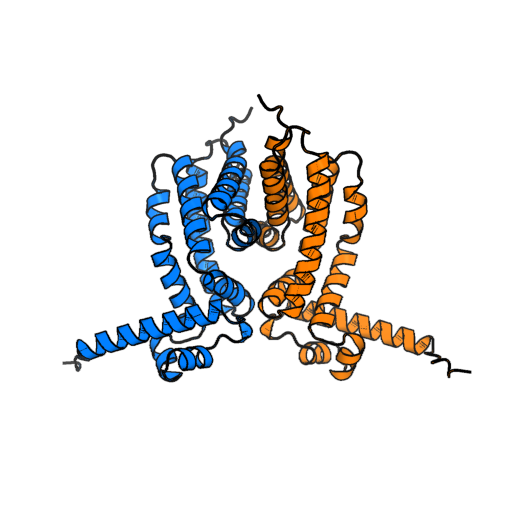2856 C C . THR B 1 171 ? -2.314 1.963 6.414 1 97.81 171 THR B C 1
ATOM 2858 O O . THR B 1 171 ? -1.565 1.969 7.395 1 97.81 171 THR B O 1
ATOM 2861 N N . PHE B 1 172 ? -3.525 1.401 6.43 1 97.69 172 PHE B N 1
ATOM 2862 C CA . PHE B 1 172 ? -4.027 0.735 7.625 1 97.69 172 PHE B CA 1
ATOM 2863 C C . PHE B 1 172 ? -3.07 -0.363 8.078 1 97.69 172 PHE B C 1
ATOM 2865 O O . PHE B 1 172 ? -2.73 -0.452 9.258 1 97.69 172 PHE B O 1
ATOM 2872 N N . ALA B 1 173 ? -2.643 -1.163 7.117 1 95.88 173 ALA B N 1
ATOM 2873 C CA . ALA B 1 173 ? -1.748 -2.275 7.422 1 95.88 173 ALA B CA 1
ATOM 2874 C C . ALA B 1 173 ? -0.424 -1.774 7.992 1 95.88 173 ALA B C 1
ATOM 2876 O O . ALA B 1 173 ? 0.15 -2.4 8.891 1 95.88 173 ALA B O 1
ATOM 2877 N N . ALA B 1 174 ? 0.087 -0.663 7.516 1 95.31 174 ALA B N 1
ATOM 2878 C CA . ALA B 1 174 ? 1.357 -0.095 7.961 1 95.31 174 ALA B CA 1
ATOM 2879 C C . ALA B 1 174 ? 1.246 0.465 9.375 1 95.31 174 ALA B C 1
ATOM 2881 O O . ALA B 1 174 ? 2.219 0.453 10.133 1 95.31 174 ALA B O 1
ATOM 2882 N N . LEU B 1 175 ? 0.063 0.907 9.758 1 97.25 175 LEU B N 1
ATOM 2883 C CA . LEU B 1 175 ? -0.133 1.577 11.031 1 97.25 175 LEU B CA 1
ATOM 2884 C C . LEU B 1 175 ? -0.6 0.589 12.102 1 97.25 175 LEU B C 1
ATOM 2886 O O . LEU B 1 175 ? -0.533 0.882 13.297 1 97.25 175 LEU B O 1
ATOM 2890 N N . SER B 1 176 ? -1.035 -0.564 11.703 1 96.88 176 SER B N 1
ATOM 2891 C CA . SER B 1 176 ? -1.773 -1.479 12.57 1 96.88 176 SER B CA 1
ATOM 2892 C C . SER B 1 176 ? -0.853 -2.141 13.594 1 96.88 176 SER B C 1
ATOM 2894 O O . SER B 1 176 ? -1.251 -2.377 14.734 1 96.88 176 SER B O 1
ATOM 2896 N N . PRO B 1 177 ? 0.445 -2.535 13.242 1 93.69 177 PRO B N 1
ATOM 2897 C CA . PRO B 1 177 ? 1.274 -3.244 14.219 1 93.69 177 PRO B CA 1
ATOM 2898 C C . PRO B 1 177 ? 1.428 -2.477 15.531 1 93.69 177 PRO B C 1
ATOM 2900 O O . PRO B 1 177 ? 1.893 -1.334 15.531 1 93.69 177 PRO B O 1
ATOM 2903 N N . GLY B 1 178 ? 0.964 -3.129 16.672 1 94.12 178 GLY B N 1
ATOM 2904 C CA . GLY B 1 178 ? 1.107 -2.559 18 1 94.12 178 GLY B CA 1
ATOM 2905 C C . GLY B 1 178 ? 0.026 -1.55 18.328 1 94.12 178 GLY B C 1
ATOM 2906 O O . GLY B 1 178 ? 0.15 -0.799 19.297 1 94.12 178 GLY B O 1
ATOM 2907 N N . ARG B 1 179 ? -1.053 -1.473 17.516 1 97.12 179 ARG B N 1
ATOM 2908 C CA . ARG B 1 179 ? -2.117 -0.504 17.75 1 97.12 179 ARG B CA 1
ATOM 2909 C C . ARG B 1 179 ? -3.486 -1.173 17.703 1 97.12 179 ARG B C 1
ATOM 2911 O O . ARG B 1 179 ? -3.701 -2.104 16.922 1 97.12 179 ARG B O 1
ATOM 2918 N N . SER B 1 180 ? -4.324 -0.655 18.531 1 96.81 180 SER B N 1
ATOM 2919 C CA . SER B 1 180 ? -5.738 -0.986 18.375 1 96.81 180 SER B CA 1
ATOM 2920 C C . SER B 1 180 ? -6.344 -0.292 17.172 1 96.81 180 SER B C 1
ATOM 2922 O O . SER B 1 180 ? -5.75 0.634 16.609 1 96.81 180 SER B O 1
ATOM 2924 N N . LYS B 1 181 ? -7.504 -0.824 16.703 1 96.06 181 LYS B N 1
ATOM 2925 C CA . LYS B 1 181 ? -8.234 -0.182 15.617 1 96.06 181 LYS B CA 1
ATOM 2926 C C . LYS B 1 181 ? -8.477 1.295 15.914 1 96.06 181 LYS B C 1
ATOM 2928 O O . LYS B 1 181 ? -8.32 2.145 15.039 1 96.06 181 LYS B O 1
ATOM 2933 N N . GLU B 1 182 ? -8.812 1.628 17.156 1 97.12 182 GLU B N 1
ATOM 2934 C CA . GLU B 1 182 ? -9.117 2.994 17.562 1 97.12 182 GLU B CA 1
ATOM 2935 C C . GLU B 1 182 ? -7.883 3.885 17.484 1 97.12 182 GLU B C 1
ATOM 2937 O O . GLU B 1 182 ? -7.977 5.055 17.109 1 97.12 182 GLU B O 1
ATOM 2942 N N . GLU B 1 183 ? -6.77 3.326 17.812 1 97.5 183 GLU B N 1
ATOM 2943 C CA . GLU B 1 183 ? -5.52 4.078 17.734 1 97.5 183 GLU B CA 1
ATOM 2944 C C . GLU B 1 183 ? -5.148 4.387 16.297 1 97.5 183 GLU B C 1
ATOM 2946 O O . GLU B 1 183 ? -4.699 5.496 15.984 1 97.5 183 GLU B O 1
ATOM 2951 N N . VAL B 1 184 ? -5.316 3.408 15.422 1 98.31 184 VAL B N 1
ATOM 2952 C CA . VAL B 1 184 ? -5.059 3.639 14.008 1 98.31 184 VAL B CA 1
ATOM 2953 C C . VAL B 1 184 ? -5.988 4.727 13.484 1 98.31 184 VAL B C 1
ATOM 2955 O O . VAL B 1 184 ? -5.551 5.648 12.789 1 98.31 184 VAL B O 1
ATOM 2958 N N . CYS B 1 185 ? -7.258 4.617 13.859 1 98.19 185 CYS B N 1
ATOM 2959 C CA . CYS B 1 185 ? -8.25 5.59 13.43 1 98.19 185 CYS B CA 1
ATOM 2960 C C . CYS B 1 185 ? -7.859 7 13.852 1 98.19 185 CYS B C 1
ATOM 2962 O O . CYS B 1 185 ? -7.949 7.938 13.055 1 98.19 185 CYS B O 1
ATOM 2964 N N . ALA B 1 186 ? -7.387 7.129 15.039 1 98.12 186 ALA B N 1
ATOM 2965 C CA . ALA B 1 186 ? -7.008 8.445 15.555 1 98.12 186 ALA B CA 1
ATOM 2966 C C . ALA B 1 186 ? -5.863 9.039 14.75 1 98.12 186 ALA B C 1
ATOM 2968 O O . ALA B 1 186 ? -5.879 10.234 14.43 1 98.12 186 ALA B O 1
ATOM 2969 N N . VAL B 1 187 ? -4.891 8.219 14.414 1 98.12 187 VAL B N 1
ATOM 2970 C CA . VAL B 1 187 ? -3.75 8.68 13.633 1 98.12 187 VAL B CA 1
ATOM 2971 C C . VAL B 1 187 ? -4.215 9.117 12.25 1 98.12 187 VAL B C 1
ATOM 2973 O O . VAL B 1 187 ? -3.834 10.188 11.766 1 98.12 187 VAL B O 1
ATOM 2976 N N . VAL B 1 188 ? -5.074 8.32 11.625 1 98.69 188 VAL B N 1
ATOM 2977 C CA . VAL B 1 188 ? -5.539 8.602 10.266 1 98.69 188 VAL B CA 1
ATOM 2978 C C . VAL B 1 188 ? -6.441 9.836 10.281 1 98.69 188 VAL B C 1
ATOM 2980 O O . VAL B 1 188 ? -6.359 10.68 9.383 1 98.69 188 VAL B O 1
ATOM 2983 N N . GLN B 1 189 ? -7.301 9.961 11.281 1 98.62 189 GLN B N 1
ATOM 2984 C CA . GLN B 1 189 ? -8.156 11.141 11.391 1 98.62 189 GLN B CA 1
ATOM 2985 C C . GLN B 1 189 ? -7.32 12.414 11.508 1 98.62 189 GLN B C 1
ATOM 2987 O O . GLN B 1 189 ? -7.59 13.406 10.828 1 98.62 189 GLN B O 1
ATOM 2992 N N . THR B 1 190 ? -6.316 12.367 12.359 1 97.69 190 THR B N 1
ATOM 2993 C CA . THR B 1 190 ? -5.43 13.516 12.523 1 97.69 190 THR B CA 1
ATOM 2994 C C . THR B 1 190 ? -4.762 13.875 11.195 1 97.69 190 THR B C 1
ATOM 2996 O O . THR B 1 190 ? -4.699 15.055 10.828 1 97.69 190 THR B O 1
ATOM 2999 N N . ALA B 1 191 ? -4.312 12.875 10.508 1 98.12 191 ALA B N 1
ATOM 3000 C CA . ALA B 1 191 ? -3.664 13.102 9.219 1 98.12 191 ALA B CA 1
ATOM 3001 C C . ALA B 1 191 ? -4.648 13.664 8.195 1 98.12 191 ALA B C 1
ATOM 3003 O O . ALA B 1 191 ? -4.293 14.547 7.406 1 98.12 191 ALA B O 1
ATOM 3004 N N . CYS B 1 192 ? -5.887 13.156 8.156 1 98.5 192 CYS B N 1
ATOM 3005 C CA . CYS B 1 192 ? -6.902 13.664 7.238 1 98.5 192 CYS B CA 1
ATOM 3006 C C . CYS B 1 192 ? -7.25 15.109 7.551 1 98.5 192 CYS B C 1
ATOM 3008 O O . CYS B 1 192 ? -7.422 15.922 6.637 1 98.5 192 CYS B O 1
ATOM 3010 N N . HIS B 1 193 ? -7.324 15.445 8.828 1 97.62 193 HIS B N 1
ATOM 3011 C CA . HIS B 1 193 ? -7.586 16.828 9.219 1 97.62 193 HIS B CA 1
ATOM 3012 C C . HIS B 1 193 ? -6.469 17.75 8.742 1 97.62 193 HIS B C 1
ATOM 3014 O O . HIS B 1 193 ? -6.734 18.859 8.266 1 97.62 193 HIS B O 1
ATOM 3020 N N . ALA B 1 194 ? -5.273 17.281 8.875 1 96.75 194 ALA B N 1
ATOM 3021 C CA . ALA B 1 194 ? -4.141 18.078 8.391 1 96.75 194 ALA B CA 1
ATOM 3022 C C . ALA B 1 194 ? -4.215 18.281 6.883 1 96.75 194 ALA B C 1
ATOM 3024 O O . ALA B 1 194 ? -3.842 19.344 6.375 1 96.75 194 ALA B O 1
ATOM 3025 N N . ALA B 1 195 ? -4.699 17.281 6.168 1 97 195 ALA B N 1
ATOM 3026 C CA . ALA B 1 195 ? -4.793 17.328 4.711 1 97 195 ALA B CA 1
ATOM 3027 C C . ALA B 1 195 ? -5.82 18.375 4.266 1 97 195 ALA B C 1
ATOM 3029 O O . ALA B 1 195 ? -5.688 18.969 3.191 1 97 195 ALA B O 1
ATOM 3030 N N . VAL B 1 196 ? -6.82 18.641 5.082 1 96.94 196 VAL B N 1
ATOM 3031 C CA . VAL B 1 196 ? -7.879 19.531 4.629 1 96.94 196 VAL B CA 1
ATOM 3032 C C . VAL B 1 196 ? -7.699 20.906 5.258 1 96.94 196 VAL B C 1
ATOM 3034 O O . VAL B 1 196 ? -8.367 21.875 4.867 1 96.94 196 VAL B O 1
ATOM 3037 N N . ALA B 1 197 ? -6.809 21.062 6.215 1 94.06 197 ALA B N 1
ATOM 3038 C CA . ALA B 1 197 ? -6.605 22.312 6.938 1 94.06 197 ALA B CA 1
ATOM 3039 C C . ALA B 1 197 ? -6.312 23.469 5.973 1 94.06 197 ALA B C 1
ATOM 3041 O O . ALA B 1 197 ? -6.906 24.547 6.082 1 94.06 197 ALA B O 1
ATOM 3042 N N . PRO B 1 198 ? -5.477 23.25 4.938 1 90.94 198 PRO B N 1
ATOM 3043 C CA . PRO B 1 198 ? -5.168 24.359 4.031 1 90.94 198 PRO B CA 1
ATOM 3044 C C . PRO B 1 198 ? -6.379 24.797 3.215 1 90.94 198 PRO B C 1
ATOM 3046 O O . PRO B 1 198 ? -6.379 25.906 2.656 1 90.94 198 PRO B O 1
ATOM 3049 N N . LEU B 1 199 ? -7.348 23.953 3.107 1 94.44 199 LEU B N 1
ATOM 3050 C CA . LEU B 1 199 ? -8.523 24.25 2.301 1 94.44 199 LEU B CA 1
ATOM 3051 C C . LEU B 1 199 ? -9.484 25.156 3.059 1 94.44 199 LEU B C 1
ATOM 3053 O O . LEU B 1 199 ? -10.398 25.734 2.467 1 94.44 199 LEU B O 1
ATOM 3057 N N . GLN B 1 200 ? -9.289 25.203 4.367 1 89.06 200 GLN B N 1
ATOM 3058 C CA . GLN B 1 200 ? -10.234 25.906 5.223 1 89.06 200 GLN B CA 1
ATOM 3059 C C . GLN B 1 200 ? -9.656 27.25 5.68 1 89.06 200 GLN B C 1
ATOM 3061 O O . GLN B 1 200 ? -10.297 27.969 6.445 1 89.06 200 GLN B O 1
ATOM 3066 N N . GLU B 1 201 ? -8.375 27.531 5.418 1 75.88 201 GLU B N 1
ATOM 3067 C CA . GLU B 1 201 ? -7.77 28.797 5.797 1 75.88 201 GLU B CA 1
ATOM 3068 C C . GLU B 1 201 ? -8.047 29.875 4.746 1 75.88 201 GLU B C 1
ATOM 3070 O O . GLU B 1 201 ? -7.922 29.625 3.547 1 75.88 201 GLU B O 1
ATOM 3075 N N . PRO B 1 202 ? -8.688 31 5.227 1 60.62 202 PRO B N 1
ATOM 3076 C CA . PRO B 1 202 ? -8.914 32.125 4.312 1 60.62 202 PRO B CA 1
ATOM 3077 C C . PRO B 1 202 ? -7.633 32.594 3.633 1 60.62 202 PRO B C 1
ATOM 3079 O O . PRO B 1 202 ? -6.547 32.469 4.199 1 60.62 202 PRO B O 1
ATOM 3082 N N . SER B 1 203 ? -7.484 32.406 2.252 1 51.81 203 SER B N 1
ATOM 3083 C CA . SER B 1 203 ? -6.383 32.969 1.489 1 51.81 203 SER B CA 1
ATOM 3084 C C . SER B 1 203 ? -5.949 34.312 2.072 1 51.81 203 SER B C 1
ATOM 3086 O O . SER B 1 203 ? -6.789 35.188 2.346 1 51.81 203 SER B O 1
ATOM 3088 N N . ARG B 1 204 ? -4.855 34.312 2.914 1 42.62 204 ARG B N 1
ATOM 3089 C CA . ARG B 1 204 ? -4.418 35.688 3.092 1 42.62 204 ARG B CA 1
ATOM 3090 C C . ARG B 1 204 ? -4.207 36.375 1.745 1 42.62 204 ARG B C 1
ATOM 3092 O O . ARG B 1 204 ? -3.732 35.75 0.794 1 42.62 204 ARG B O 1
#

Radius of gyration: 24.55 Å; Cα contacts (8 Å, |Δi|>4): 455; chains: 2; bounding box: 96×66×50 Å

Secondary structure (DSSP, 8-state):
--------HHHHHHHHHHHHHHHHHHHHHHHHS-GGG--HHHHHHHHTS-HHHHHHHH-SHHHHHHHHHHHHHHHHTGGGHHHHHT-SSHHHHHHHHHHHHHHHHHH-THHHHHHHHHHH-HHHHHHHHHHHHHHHHHHHHHHHHHS-TTS-HHHHHHHHHHHHHHTSHHHHHHH-TT--HHHHHHHHHHHHHHHHHHHHS---/--------HHHHHHHHHHHHHHHHHHHHHHHHS-GGG--HHHHHHHHTS-HHHHHHHH-SHHHHHHHHHHHHHHHHTGGGHHHHHT-SSHHHHHHHHHHHHHHHHHH-THHHHHHHHHHH-HHHHHHHHHHHHHHHHHHHHHHHHHS-TTS-HHHHHHHHHHHHHHTSHHHHHHH-TT--HHHHHHHHHHHHHHHHHHHHS---

Sequence (408 aa):
MPPRSYVSPGRSAAAAETRERVIAAASRTLREESIARFSLDTVAKAAGVTRLTVYNQFGSRRGLLEAVFDGIAQSGGLHRLAETMTMTDPRAALDRMVEIFCAFWSRDSAVGGLHAAMATDPEFAEAISERNERRRKLLTALIDRLADKSAPPRARKDAVDLIFALTSYPTFAALSPGRSKEEVCAVVQTACHAAVAPLQEPSRMPPRSYVSPGRSAAAAETRERVIAAASRTLREESIARFSLDTVAKAAGVTRLTVYNQFGSRRGLLEAVFDGIAQSGGLHRLAETMTMTDPRAALDRMVEIFCAFWSRDSAVGGLHAAMATDPEFAEAISERNERRRKLLTALIDRLADKSAPPRARKDAVDLIFALTSYPTFAALSPGRSKEEVCAVVQTACHAAVAPLQEPSR

Foldseek 3Di:
DPPPPCPDPVNVVVLVVLLVLLLVLQLVCLQPHALVPRALCNSCVSSVHHSVSSCVNQVGPLSSLVVNLVVLLVVLCVVCLVVLLPDPDLLSSLLVNLLSLLSSLPVGSSVVSSVNVLVVDVVNVVVVVVVLVVVLVSLLSSLVVLFDPPADPVLSVQLSVVLSVLSDNVNSVVQVVPDDSVRSSVVSSVVSCVSSVVRNDDDD/DPPPPCPDPVNVVVLVVLLVLLLVLQLVCLQPHALVPRALCNSCVSSVHHSVSSCVNQVGSLSSLVVNLVVLLVVLCVVCLVVLLPDPDLLSSLLVNLLSLLSSLVVGSSVVSSVNVLVVDVVNVVVVVVVLVVVLVSLLSSLVVLFDPPADPVLSVQLSVVLSVLSDNVNSVVQVVPDDSVRSSVVSSVVSCVSSVVRNDDDD

Organism: NCBI:txid2511166

InterPro domains:
  IPR001647 DNA-binding HTH domain, TetR-type [PF00440] (23-68)
  IPR001647 DNA-binding HTH domain, TetR-type [PR00455] (22-35)
  IPR001647 DNA-binding HTH domain, TetR-type [PR00455] (43-66)
  IPR001647 DNA-binding HTH domain, TetR-type [PS50977] (16-76)
  IPR009057 Homedomain-like superfamily [SSF46689] (11-72)
  IPR036271 Tetracyclin repressor-like, C-terminal domain superfamily [SSF48498] (89-198)
  IPR050109 HTH-type, TetR-like transcriptional regulator [PTHR30055] (8-183)

Solvent-accessible surface area (backbone atoms only — not comparable to full-atom values): 21648 Å² total; per-residue (Å²): 129,79,81,71,82,74,73,48,71,65,56,53,51,52,51,50,52,50,49,52,42,40,42,52,27,41,38,48,44,28,54,76,39,56,48,74,66,64,44,58,58,54,28,14,58,68,45,73,51,49,46,65,57,50,35,73,74,37,68,43,67,52,42,45,53,50,49,39,50,51,54,48,35,60,77,22,43,54,78,48,49,69,62,39,68,66,40,88,51,47,67,60,21,53,48,50,47,46,46,33,45,41,39,35,60,66,66,40,69,28,48,57,24,55,58,37,36,40,47,65,29,69,69,42,31,50,56,50,49,53,53,50,50,53,51,49,52,54,42,42,55,45,47,60,70,56,33,42,89,80,46,53,70,67,59,54,50,50,30,38,42,49,42,52,36,56,64,30,64,70,33,47,61,59,45,36,78,97,43,53,66,68,56,40,33,52,54,42,42,52,52,44,50,56,53,46,47,73,30,57,51,77,80,125,128,80,81,70,82,72,74,47,72,65,57,53,51,52,49,50,51,50,50,51,42,40,41,51,28,40,40,50,45,28,55,76,41,57,46,74,68,64,43,58,59,55,28,15,59,69,44,72,48,50,46,64,58,49,34,73,75,37,67,43,66,52,42,46,52,50,51,41,50,50,55,49,34,62,75,21,42,55,78,47,49,68,62,38,67,67,41,85,51,47,67,60,21,53,48,50,46,46,45,33,43,41,40,35,61,64,67,39,69,28,49,59,26,54,58,36,36,38,47,65,29,67,69,42,32,49,54,50,48,52,53,49,51,54,50,49,53,52,41,44,56,45,47,59,69,55,31,42,89,81,45,53,71,64,59,54,50,50,30,38,40,48,43,53,37,57,66,30,65,68,34,47,62,59,45,36,77,96,43,54,66,68,56,39,34,52,54,45,42,53,52,46,50,56,52,45,46,72,31,59,50,78,81,127

Nearest PDB structures (foldseek):
  5nz0-assembly1_A-2  TM=7.934E-01  e=3.430E-05  Mycobacterium tuberculosis H37Rv
  6o6o-assembly1_B  TM=7.917E-01  e=9.471E-04  Mycobacterium tuberculosis
  5n1i-assembly1_B  TM=6.257E-01  e=9.925E-04  Mycobacterium tuberculosis H37Rv
  5k7f-assembly1_B  TM=7.384E-01  e=4.226E-03  Myxococcus xanthus DK 1622
  3br5-assembly1_A  TM=6.429E-01  e=1.128E-02  Staphylococcus aureus

pLDDT: mean 91.29, std 10.41, range [42.62, 98.69]